Protein AF-0000000084347140 (afdb_homodimer)

Sequence (582 aa):
MSILVIGATGTLGSLVTQGLAAQGAQVNALVRQTGKRQFPAGVTQVVGDLTDVASMRAALASVRTLFLLNAVTPDEVTQALIALNLAREAGIERIVYLSVIHADTFTQVPHFTGKHTVERMIDSLDIPATVLRPAYFMQNDRRVQQTIQDYSVYPMPIGSAGVAMIDTRDIADIAVAELLRRDRAATALERVTLELVGPQALTGADVAKLWSSALGREIAYGGDDVAAFEAQLAAYGPAWLAYDMRLMMEGIQAFGMQAAQGAVTRLEAIIGRPLRTYQDFVSESVTNTAAMSILVIGATGTLGSLVTQGLAAQGAQVNALVRQTGKRQFPAGVTQVVGDLTDVASMRAALASVRTLFLLNAVTPDEVTQALIALNLAREAGIERIVYLSVIHADTFTQVPHFTGKHTVERMIDSLDIPATVLRPAYFMQNDRRVQQTIQDYSVYPMPIGSAGVAMIDTRDIADIAVAELLRRDRAATALERVTLELVGPQALTGADVAKLWSSALGREIAYGGDDVAAFEAQLAAYGPAWLAYDMRLMMEGIQAFGMQAAQGAVTRLEAIIGRPLRTYQDFVSESVTNTAA

Foldseek 3Di:
DEEEQEPCVDDLNVLLQQLLVVVVHQYEYEDCDPDPDDHDPNYHYQYDDLLPLVSLLVSLLPDQAYEADDDDDQCSLVSLVSNVVSNVVSVHQHYEYEAAFCLVPQCPQRRSVSSVVSVVVCVVVQRLYEYEHEWAALCVCVVCVCVCVVPLESEQQLADQWAQHAHSSLVSLLSNLSNVVQVPDPDRDGYHYAYHGHPTTAGLQRLQVLLCVLVVHHRYYNYNPLVVQLVVVVVPDPNSVSVSVSSVSVVSNVNNHDDDPCRQVVSCVSNVHHGDDSSNVSNVSVVVVVD/DEEEQEPCVDDLNVLLQQLLVVVVHQYEYEDCDPDPDDGDPNYHYQYDDLLPLVSLLVSLLPDQAYEDDDDDDQCNLVSLVSNVVSNVVSVHQHYEYEAAFCLVPQCPQRRSVSSVSSVVVCVVVQRLYEYEHEWAELCVCVVCVCVCVVPLEDEQQLADQWAQHAHSSLVSLLSNLSNVVQVPDPDRDGYHYAYHGHPTTAGLQRLQVLLCVLVVHHRYYNYNPLVVQLVVVVVPDPNSVSVSVSSVSVVSNVNNHDDDPCRQVVSCVSNVHHGDDSSNVSNVSVVVVVD

pLDDT: mean 96.55, std 5.39, range [45.59, 98.94]

InterPro domains:
  IPR008030 NmrA-like domain [PF05368] (3-222)
  IPR036291 NAD(P)-binding domain superfamily [SSF51735] (3-257)
  IPR051604 Ergot Alkaloid Biosynthesis Oxidoreductase [PTHR43162] (2-288)

Radius of gyration: 26.14 Å; Cα contacts (8 Å, |Δi|>4): 1203; chains: 2; bounding box: 54×77×60 Å

Nearest PDB structures (foldseek):
  5l4l-assembly1_A  TM=8.387E-01  e=7.107E-20  Streptomyces antibioticus
  8r2j-assembly1_A  TM=7.964E-01  e=3.562E-19  Streptomyces swartbergensis
  8r2j-assembly2_B  TM=8.007E-01  e=5.556E-19  Streptomyces swartbergensis
  2zcv-assembly1_A  TM=8.560E-01  e=1.320E-17  Escherichia coli
  3e48-assembly1_A  TM=8.839E-01  e=3.707E-16  Staphylococcus aureus subsp. aureus Mu50

Secondary structure (DSSP, 8-state):
-EEEETTTTSHHHHHHHHHHHHTT--EEEEESSTTSS---TTEEEEE--TT-HHHHHHHHTTEEEEEE-----TTHHHHHHHHHHHHHHTT---EEEE--TTTTT-SS-HHHHHHHHHHHHHHHTT--EEEEEE--BGGGGGGGHHHHHHHSEE-----SS-B--B-HHHHHHHHHHHHHHHHH-SSPPPPEEEEE--SS-B-HHHHHHHHHHHHTS--EE----HHHHHHHHHTTS-HHHHHHHHHHHHHHHHH-B-PPTTHHHHHHHHHTSPPPPHHHHHHHHHHHHH-/-EEEETTTTSHHHHHHHHHHHHTT--EEEEESSTTSS---TTEEEEE--TT-HHHHHHHHTTEEEEEE-----TTHHHHHHHHHHHHHHTT---EEEE--TTTTT-SS-HHHHHHHHHHHHHHHTT--EEEEEE--BGGGGGGGHHHHHHHSEE-----SS-B--B-HHHHHHHHHHHHHHHHH-SSPPPPEEEEE--SS-B-HHHHHHHHHHHHTS--EE----HHHHHHHHHTTS-HHHHHHHHHHHHHHHHH-B-PPTTHHHHHHHHHTSPPPPHHHHHHHHHHHHH-

Solvent-accessible surface area (backbone atoms only — not comparable to full-atom values): 29720 Å² total; per-residue (Å²): 122,25,34,35,30,38,38,25,84,43,81,55,26,38,48,28,53,51,51,34,31,74,72,69,40,44,32,33,31,44,28,80,59,83,85,78,67,89,69,61,78,56,49,42,81,38,64,36,42,67,58,36,53,66,37,40,49,61,63,44,68,70,37,49,23,40,36,49,32,77,67,95,49,64,34,36,49,37,28,51,36,47,49,51,53,51,35,52,74,62,65,44,44,25,35,35,36,63,52,42,54,61,18,84,69,37,48,72,23,45,74,38,26,36,38,32,49,52,49,46,26,38,58,76,67,67,46,31,27,38,39,36,15,41,41,55,51,50,65,62,51,62,77,45,39,62,52,27,71,74,65,34,27,37,69,67,40,47,28,76,54,19,34,10,37,18,42,56,68,55,54,20,48,47,50,34,49,52,47,48,55,43,62,68,41,94,53,73,51,76,63,43,78,44,57,41,51,21,81,52,67,39,26,32,61,52,50,13,48,53,51,14,63,72,69,74,45,82,30,39,52,63,47,65,59,45,68,60,50,23,56,56,40,37,74,78,45,59,44,45,57,18,50,39,51,28,46,44,33,54,46,26,32,72,67,22,39,73,68,64,90,62,36,54,61,53,53,23,62,70,64,69,45,83,70,59,47,67,64,57,51,52,50,53,53,54,53,58,68,73,98,125,26,33,36,30,37,38,27,83,42,82,54,28,38,47,27,52,50,49,35,31,74,72,68,40,43,33,34,32,42,28,79,58,84,84,80,67,90,67,60,77,55,49,42,84,38,64,38,42,66,57,36,53,68,37,40,50,60,63,44,65,70,37,50,26,40,38,50,32,76,66,96,49,64,34,36,48,36,28,51,36,47,48,51,52,51,34,50,75,61,66,45,44,22,36,35,36,64,50,41,52,61,16,83,70,37,47,71,23,46,77,38,26,36,37,32,48,51,48,47,26,37,58,75,68,65,46,31,27,38,39,37,14,41,38,54,50,50,66,62,51,62,77,45,40,64,51,27,71,74,66,34,27,36,68,68,39,47,28,76,55,20,34,11,37,18,43,56,68,55,54,20,49,48,52,35,49,51,48,50,54,43,59,70,40,94,54,72,51,78,63,44,78,44,59,40,52,20,81,53,66,40,25,31,61,52,51,13,48,53,51,14,64,71,68,72,44,82,30,40,53,63,49,65,60,46,68,62,50,23,55,58,42,37,74,78,44,59,45,46,57,18,50,39,51,27,46,45,34,54,46,26,33,72,68,22,37,72,70,65,92,63,35,54,62,52,53,24,60,68,64,70,47,83,71,58,46,68,66,56,51,53,50,53,53,55,55,57,67,74,98

Structure (mmCIF, N/CA/C/O backbone):
data_AF-0000000084347140-model_v1
#
loop_
_entity.id
_entity.type
_entity.pdbx_description
1 polymer 'Uncharacterized conserved protein YbjT, contains NAD(P)-binding and DUF2867 domains'
#
loop_
_atom_site.group_PDB
_atom_site.id
_atom_site.type_symbol
_atom_site.label_atom_id
_atom_site.label_alt_id
_atom_site.label_comp_id
_atom_site.label_asym_id
_atom_site.label_entity_id
_atom_site.label_seq_id
_atom_site.pdbx_PDB_ins_code
_atom_site.Cartn_x
_atom_site.Cartn_y
_atom_site.Cartn_z
_atom_site.occupancy
_atom_site.B_iso_or_equiv
_atom_site.auth_seq_id
_atom_site.auth_comp_id
_atom_site.auth_asym_id
_atom_site.auth_atom_id
_atom_site.pdbx_PDB_model_num
ATOM 1 N N . MET A 1 1 ? -24.766 -20.766 -3.861 1 77.56 1 MET A N 1
ATOM 2 C CA . MET A 1 1 ? -24.516 -19.359 -4.141 1 77.56 1 MET A CA 1
ATOM 3 C C . MET A 1 1 ? -23.172 -19.156 -4.84 1 77.56 1 MET A C 1
ATOM 5 O O . MET A 1 1 ? -22.359 -20.078 -4.895 1 77.56 1 MET A O 1
ATOM 9 N N . SER A 1 2 ? -22.984 -17.969 -5.465 1 92.94 2 SER A N 1
ATOM 10 C CA . SER A 1 2 ? -21.938 -17.781 -6.461 1 92.94 2 SER A CA 1
ATOM 11 C C . SER A 1 2 ? -20.609 -17.391 -5.809 1 92.94 2 SER A C 1
ATOM 13 O O . SER A 1 2 ? -20.594 -16.859 -4.695 1 92.94 2 SER A O 1
ATOM 15 N N . ILE A 1 3 ? -19.609 -17.875 -6.344 1 98.25 3 ILE A N 1
ATOM 16 C CA . ILE A 1 3 ? -18.234 -17.484 -6.004 1 98.25 3 ILE A CA 1
ATOM 17 C C . ILE A 1 3 ? -17.766 -16.375 -6.934 1 98.25 3 ILE A C 1
ATOM 19 O O . ILE A 1 3 ? -17.812 -16.516 -8.156 1 98.25 3 ILE A O 1
ATOM 23 N N . LEU A 1 4 ? -17.406 -15.195 -6.352 1 98.69 4 LEU A N 1
ATOM 24 C CA . LEU A 1 4 ? -16.828 -14.117 -7.148 1 98.69 4 LEU A CA 1
ATOM 25 C C . LEU A 1 4 ? -15.32 -14.305 -7.309 1 98.69 4 LEU A C 1
ATOM 27 O O . LEU A 1 4 ? -14.594 -14.445 -6.32 1 98.69 4 LEU A O 1
ATOM 31 N N . VAL A 1 5 ? -14.867 -14.32 -8.531 1 98.44 5 VAL A N 1
ATOM 32 C CA . VAL A 1 5 ? -13.445 -14.422 -8.82 1 98.44 5 VAL A CA 1
ATOM 33 C C . VAL A 1 5 ? -12.938 -13.094 -9.375 1 98.44 5 VAL A C 1
ATOM 35 O O . VAL A 1 5 ? -13.305 -12.688 -10.484 1 98.44 5 VAL A O 1
ATOM 38 N N . ILE A 1 6 ? -12.141 -12.398 -8.586 1 98.19 6 ILE A N 1
ATOM 39 C CA . ILE A 1 6 ? -11.414 -11.227 -9.047 1 98.19 6 ILE A CA 1
ATOM 40 C C . ILE A 1 6 ? -10.102 -11.664 -9.711 1 98.19 6 ILE A C 1
ATOM 42 O O . ILE A 1 6 ? -9.406 -12.547 -9.203 1 98.19 6 ILE A O 1
ATOM 46 N N . GLY A 1 7 ? -9.734 -11.008 -10.773 1 96.12 7 GLY A N 1
ATOM 47 C CA . GLY A 1 7 ? -8.586 -11.438 -11.555 1 96.12 7 GLY A CA 1
ATOM 48 C C . GLY A 1 7 ? -8.891 -12.594 -12.492 1 96.12 7 GLY A C 1
ATOM 49 O O . GLY A 1 7 ? -7.992 -13.344 -12.875 1 96.12 7 GLY A O 1
ATOM 50 N N . ALA A 1 8 ? -10.086 -12.734 -12.93 1 95.5 8 ALA A N 1
ATOM 51 C CA . ALA A 1 8 ? -10.602 -13.922 -13.602 1 95.5 8 ALA A CA 1
ATOM 52 C C . ALA A 1 8 ? -10 -14.062 -15 1 95.5 8 ALA A C 1
ATOM 54 O O . ALA A 1 8 ? -9.992 -15.156 -15.57 1 95.5 8 ALA A O 1
ATOM 55 N N . THR A 1 9 ? -9.508 -12.992 -15.508 1 92.62 9 THR A N 1
ATOM 56 C CA . THR A 1 9 ? -9.023 -13.039 -16.891 1 92.62 9 THR A CA 1
ATOM 57 C C . THR A 1 9 ? -7.516 -13.281 -16.922 1 92.62 9 THR A C 1
ATOM 59 O O . THR A 1 9 ? -6.934 -13.453 -17.984 1 92.62 9 THR A O 1
ATOM 62 N N . GLY A 1 10 ? -6.875 -13.258 -15.773 1 92.69 10 GLY A N 1
ATOM 63 C CA . GLY A 1 10 ? -5.438 -13.461 -15.711 1 92.69 10 GLY A CA 1
ATOM 64 C C . GLY A 1 10 ? -5.047 -14.93 -15.734 1 92.69 10 GLY A C 1
ATOM 65 O O . GLY A 1 10 ? -5.906 -15.805 -15.836 1 92.69 10 GLY A O 1
ATOM 66 N N . THR A 1 11 ? -3.746 -15.203 -15.672 1 90.62 11 THR A N 1
ATOM 67 C CA . THR A 1 11 ? -3.164 -16.547 -15.75 1 90.62 11 THR A CA 1
ATOM 68 C C . THR A 1 11 ? -3.77 -17.453 -14.68 1 90.62 11 THR A C 1
ATOM 70 O O . THR A 1 11 ? -4.332 -18.5 -15.008 1 90.62 11 THR A O 1
ATOM 73 N N . LEU A 1 12 ? -3.705 -17.062 -13.438 1 96.56 12 LEU A N 1
ATOM 74 C CA . LEU A 1 12 ? -4.203 -17.891 -12.352 1 96.56 12 LEU A CA 1
ATOM 75 C C . LEU A 1 12 ? -5.727 -17.844 -12.281 1 96.56 12 LEU A C 1
ATOM 77 O O . LEU A 1 12 ? -6.379 -18.859 -12.039 1 96.56 12 LEU A O 1
ATOM 81 N N . GLY A 1 13 ? -6.309 -16.625 -12.461 1 96.81 13 GLY A N 1
ATOM 82 C CA . GLY A 1 13 ? -7.75 -16.453 -12.352 1 96.81 13 GLY A CA 1
ATOM 83 C C . GLY A 1 13 ? -8.531 -17.297 -13.336 1 96.81 13 GLY A C 1
ATOM 84 O O . GLY A 1 13 ? -9.586 -17.844 -13 1 96.81 13 GLY A O 1
ATOM 85 N N . SER A 1 14 ? -8.016 -17.391 -14.562 1 95.75 14 SER A N 1
ATOM 86 C CA . SER A 1 14 ? -8.703 -18.188 -15.578 1 95.75 14 SER A CA 1
ATOM 87 C C . SER A 1 14 ? -8.695 -19.672 -15.219 1 95.75 14 SER A C 1
ATOM 89 O O . SER A 1 14 ? -9.695 -20.359 -15.414 1 95.75 14 SER A O 1
ATOM 91 N N . LEU A 1 15 ? -7.574 -20.172 -14.688 1 97.25 15 LEU A N 1
ATOM 92 C CA . LEU A 1 15 ? -7.469 -21.562 -14.258 1 97.25 15 LEU A CA 1
ATOM 93 C C . LEU A 1 15 ? -8.422 -21.844 -13.102 1 97.25 15 LEU A C 1
ATOM 95 O O . LEU A 1 15 ? -9.07 -22.891 -13.062 1 97.25 15 LEU A O 1
ATOM 99 N N . VAL A 1 16 ? -8.531 -20.891 -12.18 1 98.31 16 VAL A N 1
ATOM 100 C CA . VAL A 1 16 ? -9.398 -21.047 -11.016 1 98.31 16 VAL A CA 1
ATOM 101 C C . VAL A 1 16 ? -10.859 -21.062 -11.461 1 98.31 16 VAL A C 1
ATOM 103 O O . VAL A 1 16 ? -11.641 -21.891 -11.008 1 98.31 16 VAL A O 1
ATOM 106 N N . THR A 1 17 ? -11.211 -20.125 -12.383 1 97.5 17 THR A N 1
ATOM 107 C CA . THR A 1 17 ? -12.578 -20.062 -12.883 1 97.5 17 THR A CA 1
ATOM 108 C C . THR A 1 17 ? -12.953 -21.375 -13.578 1 97.5 17 THR A C 1
ATOM 110 O O . THR A 1 17 ? -14.047 -21.906 -13.367 1 97.5 17 THR A O 1
ATOM 113 N N . GLN A 1 18 ? -12.078 -21.906 -14.375 1 96.44 18 GLN A N 1
ATOM 114 C CA . GLN A 1 18 ? -12.305 -23.172 -15.062 1 96.44 18 GLN A CA 1
ATOM 115 C C . GLN A 1 18 ? -12.453 -24.312 -14.062 1 96.44 18 GLN A C 1
ATOM 117 O O . GLN A 1 18 ? -13.344 -25.156 -14.203 1 96.44 18 GLN A O 1
ATOM 122 N N . GLY A 1 19 ? -11.547 -24.359 -13.117 1 97.69 19 GLY A N 1
ATOM 123 C CA . GLY A 1 19 ? -11.594 -25.406 -12.102 1 97.69 19 GLY A CA 1
ATOM 124 C C . GLY A 1 19 ? -12.875 -25.391 -11.289 1 97.69 19 GLY A C 1
ATOM 125 O O . GLY A 1 19 ? -13.453 -26.453 -11.016 1 97.69 19 GLY A O 1
ATOM 126 N N . LEU A 1 20 ? -13.336 -24.219 -10.875 1 98.06 20 LEU A N 1
ATOM 127 C CA . LEU A 1 20 ? -14.578 -24.094 -10.125 1 98.06 20 LEU A CA 1
ATOM 128 C C . LEU A 1 20 ? -15.773 -24.547 -10.961 1 98.06 20 LEU A C 1
ATOM 130 O O . LEU A 1 20 ? -16.625 -25.297 -10.477 1 98.06 20 LEU A O 1
ATOM 134 N N . ALA A 1 21 ? -15.797 -24.109 -12.219 1 96.69 21 ALA A N 1
ATOM 135 C CA . ALA A 1 21 ? -16.875 -24.484 -13.117 1 96.69 21 ALA A CA 1
ATOM 136 C C . ALA A 1 21 ? -16.922 -26 -13.328 1 96.69 21 ALA A C 1
ATOM 138 O O . ALA A 1 21 ? -17.984 -26.609 -13.359 1 96.69 21 ALA A O 1
ATOM 139 N N . ALA A 1 22 ? -15.789 -26.594 -13.469 1 96.44 22 ALA A N 1
ATOM 140 C CA . ALA A 1 22 ? -15.68 -28.047 -13.672 1 96.44 22 ALA A CA 1
ATOM 141 C C . ALA A 1 22 ? -16.234 -28.812 -12.477 1 96.44 22 ALA A C 1
ATOM 143 O O . ALA A 1 22 ? -16.688 -29.953 -12.617 1 96.44 22 ALA A O 1
ATOM 144 N N . GLN A 1 23 ? -16.234 -28.188 -11.328 1 96.31 23 GLN A N 1
ATOM 145 C CA . GLN A 1 23 ? -16.734 -28.812 -10.109 1 96.31 23 GLN A CA 1
ATOM 146 C C . GLN A 1 23 ? -18.203 -28.453 -9.875 1 96.31 23 GLN A C 1
ATOM 148 O O . GLN A 1 23 ? -18.734 -28.719 -8.805 1 96.31 23 GLN A O 1
ATOM 153 N N . GLY A 1 24 ? -18.766 -27.719 -10.82 1 95.56 24 GLY A N 1
ATOM 154 C CA . GLY A 1 24 ? -20.203 -27.438 -10.781 1 95.56 24 GLY A CA 1
ATOM 155 C C . GLY A 1 24 ? -20.547 -26.188 -9.984 1 95.56 24 GLY A C 1
ATOM 156 O O . GLY A 1 24 ? -21.719 -25.953 -9.672 1 95.56 24 GLY A O 1
ATOM 157 N N . ALA A 1 25 ? -19.578 -25.406 -9.625 1 96.06 25 ALA A N 1
ATOM 158 C CA . ALA A 1 25 ? -19.844 -24.203 -8.852 1 96.06 25 ALA A CA 1
ATOM 159 C C . ALA A 1 25 ? -20.406 -23.094 -9.742 1 96.06 25 ALA A C 1
ATOM 161 O O . ALA A 1 25 ? -20.109 -23.031 -10.93 1 96.06 25 ALA A O 1
ATOM 162 N N . GLN A 1 26 ? -21.266 -22.266 -9.219 1 95.94 26 GLN A N 1
ATOM 163 C CA . GLN A 1 26 ? -21.656 -21.016 -9.859 1 95.94 26 GLN A CA 1
ATOM 164 C C . GLN A 1 26 ? -20.609 -19.922 -9.625 1 95.94 26 GLN A C 1
ATOM 166 O O . GLN A 1 26 ? -20.297 -19.594 -8.477 1 95.94 26 GLN A O 1
ATOM 171 N N . VAL A 1 27 ? -20.094 -19.438 -10.758 1 97.5 27 VAL A N 1
ATOM 172 C CA . VAL A 1 27 ? -18.969 -18.516 -10.656 1 97.5 27 VAL A CA 1
ATOM 173 C C . VAL A 1 27 ? -19.344 -17.172 -11.289 1 97.5 27 VAL A C 1
ATOM 175 O O . VAL A 1 27 ? -19.938 -17.141 -12.375 1 97.5 27 VAL A O 1
ATOM 178 N N . ASN A 1 28 ? -19.156 -16.062 -10.602 1 97.44 28 ASN A N 1
ATOM 179 C CA . ASN A 1 28 ? -19.141 -14.711 -11.156 1 97.44 28 ASN A CA 1
ATOM 180 C C . ASN A 1 28 ? -17.719 -14.234 -11.414 1 97.44 28 ASN A C 1
ATOM 182 O O . ASN A 1 28 ? -16.906 -14.125 -10.484 1 97.44 28 ASN A O 1
ATOM 186 N N . ALA A 1 29 ? -17.359 -14.047 -12.664 1 97.25 29 ALA A N 1
ATOM 187 C CA . ALA A 1 29 ? -16.062 -13.508 -13.039 1 97.25 29 ALA A CA 1
ATOM 188 C C . ALA A 1 29 ? -16.094 -11.984 -13.125 1 97.25 29 ALA A C 1
ATOM 190 O O . ALA A 1 29 ? -16.828 -11.422 -13.945 1 97.25 29 ALA A O 1
ATOM 191 N N . LEU A 1 30 ? -15.344 -11.289 -12.281 1 97.31 30 LEU A N 1
ATOM 192 C CA . LEU A 1 30 ? -15.266 -9.828 -12.367 1 97.31 30 LEU A CA 1
ATOM 193 C C . LEU A 1 30 ? -14.43 -9.398 -13.57 1 97.31 30 LEU A C 1
ATOM 195 O O . LEU A 1 30 ? -13.289 -9.836 -13.727 1 97.31 30 LEU A O 1
ATOM 199 N N . VAL A 1 31 ? -15.055 -8.641 -14.398 1 96.12 31 VAL A N 1
ATOM 200 C CA . VAL A 1 31 ? -14.359 -8.148 -15.578 1 96.12 31 VAL A CA 1
ATOM 201 C C . VAL A 1 31 ? -14.523 -6.637 -15.688 1 96.12 31 VAL A C 1
ATOM 203 O O . VAL A 1 31 ? -15.477 -6.07 -15.148 1 96.12 31 VAL A O 1
ATOM 206 N N . ARG A 1 32 ? -13.57 -5.961 -16.297 1 90.88 32 ARG A N 1
ATOM 207 C CA . ARG A 1 32 ? -13.68 -4.523 -16.5 1 90.88 32 ARG A CA 1
ATOM 208 C C . ARG A 1 32 ? -14.656 -4.203 -17.641 1 90.88 32 ARG A C 1
ATOM 210 O O . ARG A 1 32 ? -15.328 -3.17 -17.609 1 90.88 32 ARG A O 1
ATOM 217 N N . GLN A 1 33 ? -14.609 -5.039 -18.609 1 88.88 33 GLN A N 1
ATOM 218 C CA . GLN A 1 33 ? -15.508 -4.977 -19.75 1 88.88 33 GLN A CA 1
ATOM 219 C C . GLN A 1 33 ? -15.977 -6.371 -20.172 1 88.88 33 GLN A C 1
ATOM 221 O O . GLN A 1 33 ? -15.188 -7.316 -20.172 1 88.88 33 GLN A O 1
ATOM 226 N N . THR A 1 34 ? -17.234 -6.387 -20.5 1 85.25 34 THR A N 1
ATOM 227 C CA . THR A 1 34 ? -17.781 -7.688 -20.891 1 85.25 34 THR A CA 1
ATOM 228 C C . THR A 1 34 ? -17.344 -8.055 -22.297 1 85.25 34 THR A C 1
ATOM 230 O O . THR A 1 34 ? -17.078 -7.172 -23.125 1 85.25 34 THR A O 1
ATOM 233 N N . GLY A 1 35 ? -17.312 -9.367 -22.578 1 78.69 35 GLY A N 1
ATOM 234 C CA . GLY A 1 35 ? -17.219 -9.891 -23.938 1 78.69 35 GLY A CA 1
ATOM 235 C C . GLY A 1 35 ? -15.789 -10.047 -24.422 1 78.69 35 GLY A C 1
ATOM 236 O O . GLY A 1 35 ? -15.562 -10.539 -25.531 1 78.69 35 GLY A O 1
ATOM 237 N N . LYS A 1 36 ? -14.789 -9.68 -23.578 1 75.5 36 LYS A N 1
ATOM 238 C CA . LYS A 1 36 ? -13.406 -9.742 -24.062 1 75.5 36 LYS A CA 1
ATOM 239 C C . LYS A 1 36 ? -12.859 -11.164 -23.953 1 75.5 36 LYS A C 1
ATOM 241 O O . LYS A 1 36 ? -11.961 -11.539 -24.719 1 75.5 36 LYS A O 1
ATOM 246 N N . ARG A 1 37 ? -13.383 -11.898 -23.016 1 81.94 37 ARG A N 1
ATOM 247 C CA . ARG A 1 37 ? -12.906 -13.266 -22.812 1 81.94 37 ARG A CA 1
ATOM 248 C C . ARG A 1 37 ? -14.078 -14.242 -22.734 1 81.94 37 ARG A C 1
ATOM 250 O O . ARG A 1 37 ? -15.133 -13.906 -22.188 1 81.94 37 ARG A O 1
ATOM 257 N N . GLN A 1 38 ? -13.836 -15.359 -23.297 1 87.56 38 GLN A N 1
ATOM 258 C CA . GLN A 1 38 ? -14.828 -16.422 -23.172 1 87.56 38 GLN A CA 1
ATOM 259 C C . GLN A 1 38 ? -14.633 -17.219 -21.891 1 87.56 38 GLN A C 1
ATOM 261 O O . GLN A 1 38 ? -13.5 -17.5 -21.5 1 87.56 38 GLN A O 1
ATOM 266 N N . PHE A 1 39 ? -15.797 -17.422 -21.266 1 92.44 39 PHE A N 1
ATOM 267 C CA . PHE A 1 39 ? -15.789 -18.219 -20.047 1 92.44 39 PHE A CA 1
ATOM 268 C C . PHE A 1 39 ? -16.609 -19.5 -20.219 1 92.44 39 PHE A C 1
ATOM 270 O O . PHE A 1 39 ? -17.469 -19.562 -21.094 1 92.44 39 PHE A O 1
ATOM 277 N N . PRO A 1 40 ? -16.234 -20.562 -19.484 1 91.25 40 PRO A N 1
ATOM 278 C CA . PRO A 1 40 ? -17.016 -21.797 -19.562 1 91.25 40 PRO A CA 1
ATOM 279 C C . PRO A 1 40 ? -18.453 -21.625 -19.078 1 91.25 40 PRO A C 1
ATOM 281 O O . PRO A 1 40 ? -18.812 -20.578 -18.531 1 91.25 40 PRO A O 1
ATOM 284 N N . ALA A 1 41 ? -19.188 -22.688 -19.359 1 88.38 41 ALA A N 1
ATOM 285 C CA . ALA A 1 41 ? -20.562 -22.719 -18.844 1 88.38 41 ALA A CA 1
ATOM 286 C C . ALA A 1 41 ? -20.562 -22.625 -17.312 1 88.38 41 ALA A C 1
ATOM 288 O O . ALA A 1 41 ? -19.703 -23.203 -16.656 1 88.38 41 ALA A O 1
ATOM 289 N N . GLY A 1 42 ? -21.453 -21.875 -16.719 1 87.5 42 GLY A N 1
ATOM 290 C CA . GLY A 1 42 ? -21.531 -21.719 -15.281 1 87.5 42 GLY A CA 1
ATOM 291 C C . GLY A 1 42 ? -20.844 -20.453 -14.781 1 87.5 42 GLY A C 1
ATOM 292 O O . GLY A 1 42 ? -20.969 -20.094 -13.609 1 87.5 42 GLY A O 1
ATOM 293 N N . VAL A 1 43 ? -20.125 -19.859 -15.711 1 95.06 43 VAL A N 1
ATOM 294 C CA . VAL A 1 43 ? -19.422 -18.641 -15.32 1 95.06 43 VAL A CA 1
ATOM 295 C C . VAL A 1 43 ? -20.141 -17.422 -15.898 1 95.06 43 VAL A C 1
ATOM 297 O O . VAL A 1 43 ? -20.328 -17.328 -17.109 1 95.06 43 VAL A O 1
ATOM 300 N N . THR A 1 44 ? -20.609 -16.547 -15.062 1 95 44 THR A N 1
ATOM 301 C CA . THR A 1 44 ? -21.25 -15.289 -15.438 1 95 44 THR A CA 1
ATOM 302 C C . THR A 1 44 ? -20.266 -14.125 -15.297 1 95 44 THR A C 1
ATOM 304 O O . THR A 1 44 ? -19.516 -14.062 -14.32 1 95 44 THR A O 1
ATOM 307 N N . GLN A 1 45 ? -20.266 -13.297 -16.312 1 95.94 45 GLN A N 1
ATOM 308 C CA . GLN A 1 45 ? -19.438 -12.094 -16.219 1 95.94 45 GLN A CA 1
ATOM 309 C C . GLN A 1 45 ? -20.156 -10.992 -15.438 1 95.94 45 GLN A C 1
ATOM 311 O O . GLN A 1 45 ? -21.344 -10.758 -15.641 1 95.94 45 GLN A O 1
ATOM 316 N N . VAL A 1 46 ? -19.453 -10.414 -14.523 1 96 46 VAL A N 1
ATOM 317 C CA . VAL A 1 46 ? -19.938 -9.25 -13.797 1 96 46 VAL A CA 1
ATOM 318 C C . VAL A 1 46 ? -18.953 -8.094 -13.953 1 96 46 VAL A C 1
ATOM 320 O O . VAL A 1 46 ? -17.75 -8.266 -13.773 1 96 46 VAL A O 1
ATOM 323 N N . VAL A 1 47 ? -19.453 -6.918 -14.328 1 95.88 47 VAL A N 1
ATOM 324 C CA . VAL A 1 47 ? -18.594 -5.77 -14.586 1 95.88 47 VAL A CA 1
ATOM 325 C C . VAL A 1 47 ? -18.281 -5.047 -13.281 1 95.88 47 VAL A C 1
ATOM 327 O O . VAL A 1 47 ? -19.188 -4.805 -12.469 1 95.88 47 VAL A O 1
ATOM 330 N N . GLY A 1 48 ? -17.016 -4.738 -13.078 1 95.88 48 GLY A N 1
ATOM 331 C CA . GLY A 1 48 ? -16.609 -3.986 -11.906 1 95.88 48 GLY A CA 1
ATOM 332 C C . GLY A 1 48 ? -15.156 -3.543 -11.961 1 95.88 48 GLY A C 1
ATOM 333 O O . GLY A 1 48 ? -14.375 -4.051 -12.773 1 95.88 48 GLY A O 1
ATOM 334 N N . ASP A 1 49 ? -14.867 -2.588 -11.188 1 95.62 49 ASP A N 1
ATOM 335 C CA . ASP A 1 49 ? -13.531 -2.033 -10.977 1 95.62 49 ASP A CA 1
ATOM 336 C C . ASP A 1 49 ? -13.219 -1.915 -9.484 1 95.62 49 ASP A C 1
ATOM 338 O O . ASP A 1 49 ? -14.039 -1.416 -8.711 1 95.62 49 ASP A O 1
ATOM 342 N N . LEU A 1 50 ? -12.047 -2.34 -9.141 1 96.81 50 LEU A N 1
ATOM 343 C CA . LEU A 1 50 ? -11.727 -2.521 -7.73 1 96.81 50 LEU A CA 1
ATOM 344 C C . LEU A 1 50 ? -11.672 -1.179 -7.008 1 96.81 50 LEU A C 1
ATOM 346 O O . LEU A 1 50 ? -11.711 -1.128 -5.777 1 96.81 50 LEU A O 1
ATOM 350 N N . THR A 1 51 ? -11.516 -0.065 -7.719 1 94.19 51 THR A N 1
ATOM 351 C CA . THR A 1 51 ? -11.516 1.232 -7.055 1 94.19 51 THR A CA 1
ATOM 352 C C . THR A 1 51 ? -12.836 1.966 -7.297 1 94.19 51 THR A C 1
ATOM 354 O O . THR A 1 51 ? -12.977 3.137 -6.941 1 94.19 51 THR A O 1
ATOM 357 N N . ASP A 1 52 ? -13.75 1.335 -8.023 1 96.25 52 ASP A N 1
ATOM 358 C CA . ASP A 1 52 ? -15.125 1.81 -8.133 1 96.25 52 ASP A CA 1
ATOM 359 C C . ASP A 1 52 ? -16.016 1.15 -7.086 1 96.25 52 ASP A C 1
ATOM 361 O O . ASP A 1 52 ? -16.562 0.067 -7.316 1 96.25 52 ASP A O 1
ATOM 365 N N . VAL A 1 53 ? -16.281 1.879 -6.055 1 97.75 53 VAL A N 1
ATOM 366 C CA . VAL A 1 53 ? -16.938 1.349 -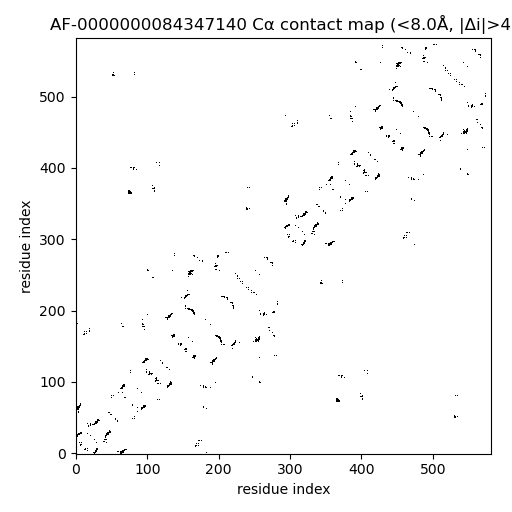4.867 1 97.75 53 VAL A CA 1
ATOM 367 C C . VAL A 1 53 ? -18.344 0.851 -5.227 1 97.75 53 VAL A C 1
ATOM 369 O O . VAL A 1 53 ? -18.75 -0.234 -4.809 1 97.75 53 VAL A O 1
ATOM 372 N N . ALA A 1 54 ? -19.031 1.59 -6.047 1 96.44 54 ALA A N 1
ATOM 373 C CA . ALA A 1 54 ? -20.391 1.229 -6.41 1 96.44 54 ALA A CA 1
ATOM 374 C C . ALA A 1 54 ? -20.422 -0.081 -7.191 1 96.44 54 ALA A C 1
ATOM 376 O O . ALA A 1 54 ? -21.25 -0.958 -6.91 1 96.44 54 ALA A O 1
ATOM 377 N N . SER A 1 55 ? -19.562 -0.219 -8.156 1 97 55 SER A N 1
ATOM 378 C CA . SER A 1 55 ? -19.547 -1.436 -8.961 1 97 55 SER A CA 1
ATOM 379 C C . SER A 1 55 ? -19.125 -2.643 -8.133 1 97 55 SER A C 1
ATOM 381 O O . SER A 1 55 ? -19.625 -3.748 -8.328 1 97 55 SER A O 1
ATOM 383 N N . MET A 1 56 ? -18.234 -2.447 -7.223 1 97.81 56 MET A N 1
ATOM 384 C CA . MET A 1 56 ? -17.797 -3.541 -6.359 1 97.81 56 MET A CA 1
ATOM 385 C C . MET A 1 56 ? -18.906 -3.943 -5.391 1 97.81 56 MET A C 1
ATOM 387 O O . MET A 1 56 ? -19.109 -5.129 -5.125 1 97.81 56 MET A O 1
ATOM 391 N N . ARG A 1 57 ? -19.594 -2.955 -4.805 1 97.44 57 ARG A N 1
ATOM 392 C CA . ARG A 1 57 ? -20.734 -3.266 -3.941 1 97.44 57 ARG A CA 1
ATOM 393 C C . ARG A 1 57 ? -21.75 -4.125 -4.672 1 97.44 57 ARG A C 1
ATOM 395 O O . ARG A 1 57 ? -22.25 -5.109 -4.121 1 97.44 57 ARG A O 1
ATOM 402 N N . ALA A 1 58 ? -22.016 -3.742 -5.906 1 97.25 58 ALA A N 1
ATOM 403 C CA . ALA A 1 58 ? -22.984 -4.496 -6.715 1 97.25 58 ALA A CA 1
ATOM 404 C C . ALA A 1 58 ? -22.484 -5.914 -6.973 1 97.25 58 ALA A C 1
ATOM 406 O O . ALA A 1 58 ? -23.234 -6.879 -6.848 1 97.25 58 ALA A O 1
ATOM 407 N N . ALA A 1 59 ? -21.219 -6.062 -7.301 1 97.38 59 ALA A N 1
ATOM 408 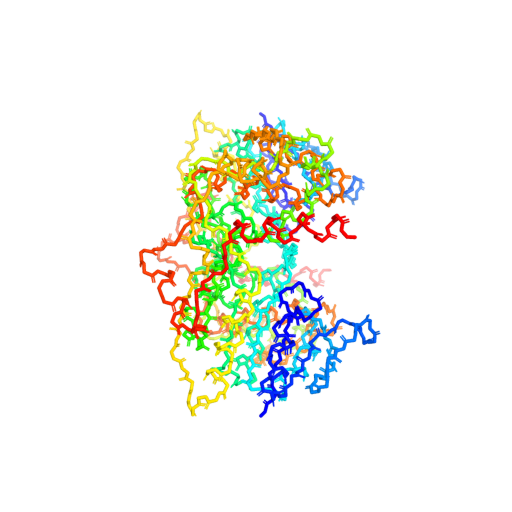C CA . ALA A 1 59 ? -20.641 -7.363 -7.621 1 97.38 59 ALA A CA 1
ATOM 409 C C . ALA A 1 59 ? -20.625 -8.273 -6.398 1 97.38 59 ALA A C 1
ATOM 411 O O . ALA A 1 59 ? -20.797 -9.492 -6.523 1 97.38 59 ALA A O 1
ATOM 412 N N . LEU A 1 60 ? -20.484 -7.688 -5.195 1 98.06 60 LEU A N 1
ATOM 413 C CA . LEU A 1 60 ? -20.344 -8.453 -3.963 1 98.06 60 LEU A CA 1
ATOM 414 C C . LEU A 1 60 ? -21.703 -8.773 -3.346 1 98.06 60 LEU A C 1
ATOM 416 O O . LEU A 1 60 ? -21.797 -9.648 -2.486 1 98.06 60 LEU A O 1
ATOM 420 N N . ALA A 1 61 ? -22.734 -8.102 -3.74 1 95.19 61 ALA A N 1
ATOM 421 C CA . ALA A 1 61 ? -24.062 -8.172 -3.105 1 95.19 61 ALA A CA 1
ATOM 422 C C . ALA A 1 61 ? -24.688 -9.555 -3.291 1 95.19 61 ALA A C 1
ATOM 424 O O . ALA A 1 61 ? -25.5 -9.992 -2.471 1 95.19 61 ALA A O 1
ATOM 425 N N . SER A 1 62 ? -24.25 -10.312 -4.27 1 88.38 62 SER A N 1
ATOM 426 C CA . SER A 1 62 ? -24.984 -11.547 -4.523 1 88.38 62 SER A CA 1
ATOM 427 C C . SER A 1 62 ? -24.078 -12.766 -4.434 1 88.38 62 SER A C 1
ATOM 429 O O . SER A 1 62 ? -24.375 -13.82 -4.996 1 88.38 62 SER A O 1
ATOM 431 N N . VAL A 1 63 ? -22.984 -12.625 -3.775 1 96.38 63 VAL A N 1
ATOM 432 C CA . VAL A 1 63 ? -22.078 -13.766 -3.713 1 96.38 63 VAL A CA 1
ATOM 433 C C . VAL A 1 63 ? -21.828 -14.141 -2.256 1 96.38 63 VAL A C 1
ATOM 435 O O . VAL A 1 63 ? -22.078 -13.344 -1.348 1 96.38 63 VAL A O 1
ATOM 438 N N . ARG A 1 64 ? -21.359 -15.305 -2.088 1 96.31 64 ARG A N 1
ATOM 439 C CA . ARG A 1 64 ? -21.125 -15.789 -0.733 1 96.31 64 ARG A CA 1
ATOM 440 C C . ARG A 1 64 ? -19.641 -16.016 -0.484 1 96.31 64 ARG A C 1
ATOM 442 O O . ARG A 1 64 ? -19.203 -16.094 0.666 1 96.31 64 ARG A O 1
ATOM 449 N N . THR A 1 65 ? -18.938 -16.266 -1.548 1 98.56 65 THR A N 1
ATOM 450 C CA . THR A 1 65 ? -17.516 -16.578 -1.497 1 98.56 65 THR A CA 1
ATOM 451 C C . THR A 1 65 ? -16.719 -15.672 -2.434 1 98.56 65 THR A C 1
ATOM 453 O O . THR A 1 65 ? -17.203 -15.32 -3.514 1 98.56 65 THR A O 1
ATOM 456 N N . LEU A 1 66 ? -15.539 -15.18 -1.944 1 98.88 66 LEU A N 1
ATOM 457 C CA . LEU A 1 66 ? -14.711 -14.258 -2.705 1 98.88 66 LEU A CA 1
ATOM 458 C C . LEU A 1 66 ? -13.305 -14.812 -2.895 1 98.88 66 LEU A C 1
ATOM 460 O O . LEU A 1 66 ? -12.656 -15.219 -1.926 1 98.88 66 LEU A O 1
ATOM 464 N N . PHE A 1 67 ? -12.883 -14.953 -4.125 1 98.94 67 PHE A N 1
ATOM 465 C CA . PHE A 1 67 ? -11.469 -15.094 -4.445 1 98.94 67 PHE A CA 1
ATOM 466 C C . PHE A 1 67 ? -10.859 -13.75 -4.805 1 98.94 67 PHE A C 1
ATOM 468 O O . PHE A 1 67 ? -11.148 -13.195 -5.867 1 98.94 67 PHE A O 1
ATOM 475 N N . LEU A 1 68 ? -10.031 -13.203 -3.93 1 98.88 68 LEU A N 1
ATOM 476 C CA . LEU A 1 68 ? -9.406 -11.898 -4.137 1 98.88 68 LEU A CA 1
ATOM 477 C C . LEU A 1 68 ? -8.008 -12.062 -4.734 1 98.88 68 LEU A C 1
ATOM 479 O O . LEU A 1 68 ? -7.043 -12.305 -4.012 1 98.88 68 LEU A O 1
ATOM 483 N N . LEU A 1 69 ? -7.949 -11.93 -6.016 1 98.25 69 LEU A N 1
ATOM 484 C CA . LEU A 1 69 ? -6.738 -11.969 -6.824 1 98.25 69 LEU A CA 1
ATOM 485 C C . LEU A 1 69 ? -6.629 -10.727 -7.703 1 98.25 69 LEU A C 1
ATOM 487 O O . LEU A 1 69 ? -7.07 -10.734 -8.852 1 98.25 69 LEU A O 1
ATOM 491 N N . ASN A 1 70 ? -6.121 -9.656 -7.148 1 93.69 70 ASN A N 1
ATOM 492 C CA . ASN A 1 70 ? -5.891 -8.484 -7.984 1 93.69 70 ASN A CA 1
ATOM 493 C C . ASN A 1 70 ? -4.453 -8.43 -8.492 1 93.69 70 ASN A C 1
ATOM 495 O O . ASN A 1 70 ? -3.549 -8.992 -7.867 1 93.69 70 ASN A O 1
ATOM 499 N N . ALA A 1 71 ? -4.242 -7.828 -9.602 1 93.56 71 ALA A N 1
ATOM 500 C CA . ALA A 1 71 ? -2.969 -7.75 -10.312 1 93.56 71 ALA A CA 1
ATOM 501 C C . ALA A 1 71 ? -1.948 -6.934 -9.523 1 93.56 71 ALA A C 1
ATOM 503 O O . ALA A 1 71 ? -2.312 -6.191 -8.609 1 93.56 71 ALA A O 1
ATOM 504 N N . VAL A 1 72 ? -0.659 -7.172 -9.914 1 96.38 72 VAL A N 1
ATOM 505 C CA . VAL A 1 72 ? 0.405 -6.285 -9.453 1 96.38 72 VAL A CA 1
ATOM 506 C C . VAL A 1 72 ? 0.323 -4.953 -10.195 1 96.38 72 VAL A C 1
ATOM 508 O O . VAL A 1 72 ? 0.618 -4.879 -11.391 1 96.38 72 VAL A O 1
ATOM 511 N N . THR A 1 73 ? -0.165 -3.973 -9.57 1 97.25 73 THR A N 1
ATOM 512 C CA . THR A 1 73 ? -0.266 -2.59 -10.023 1 97.25 73 THR A CA 1
ATOM 513 C C . THR A 1 73 ? 0.161 -1.624 -8.922 1 97.25 73 THR A C 1
ATOM 515 O O . THR A 1 73 ? 0.236 -2.002 -7.75 1 97.25 73 THR A O 1
ATOM 518 N N . PRO A 1 74 ? 0.485 -0.426 -9.328 1 97.5 74 PRO A N 1
ATOM 519 C CA . PRO A 1 74 ? 0.957 0.508 -8.305 1 97.5 74 PRO A CA 1
ATOM 520 C C . PRO A 1 74 ? -0.065 0.728 -7.191 1 97.5 74 PRO A C 1
ATOM 522 O O . PRO A 1 74 ? 0.306 1.071 -6.066 1 97.5 74 PRO A O 1
ATOM 525 N N . ASP A 1 75 ? -1.37 0.531 -7.48 1 97.94 75 ASP A N 1
ATOM 526 C CA . ASP A 1 75 ? -2.412 0.793 -6.492 1 97.94 75 ASP A CA 1
ATOM 527 C C . ASP A 1 75 ? -3 -0.51 -5.957 1 97.94 75 ASP A C 1
ATOM 529 O O . ASP A 1 75 ? -4.137 -0.533 -5.473 1 97.94 75 ASP A O 1
ATOM 533 N N . GLU A 1 76 ? -2.242 -1.582 -6.031 1 97.88 76 GLU A N 1
ATOM 534 C CA . GLU A 1 76 ? -2.713 -2.916 -5.672 1 97.88 76 GLU A CA 1
ATOM 535 C C . GLU A 1 76 ? -3.209 -2.957 -4.23 1 97.88 76 GLU A C 1
ATOM 537 O O . GLU A 1 76 ? -4.227 -3.584 -3.934 1 97.88 76 GLU A O 1
ATOM 542 N N . VAL A 1 77 ? -2.57 -2.27 -3.311 1 98.44 77 VAL A N 1
ATOM 543 C CA . VAL A 1 77 ? -2.92 -2.289 -1.894 1 98.44 77 VAL A CA 1
ATOM 544 C C . VAL A 1 77 ? -4.285 -1.64 -1.689 1 98.44 77 VAL A C 1
ATOM 546 O O . VAL A 1 77 ? -5.152 -2.201 -1.014 1 98.44 77 VAL A O 1
ATOM 549 N N . THR A 1 78 ? -4.48 -0.477 -2.291 1 98.56 78 THR A N 1
ATOM 550 C CA . THR A 1 78 ? -5.75 0.236 -2.193 1 98.56 78 THR A CA 1
ATOM 551 C C . THR A 1 78 ? -6.895 -0.618 -2.732 1 98.56 78 THR A C 1
ATOM 553 O O . THR A 1 78 ? -7.945 -0.724 -2.102 1 98.56 78 THR A O 1
ATOM 556 N N . GLN A 1 79 ? -6.652 -1.269 -3.828 1 98.5 79 GLN A N 1
ATOM 557 C CA . GLN A 1 79 ? -7.648 -2.145 -4.438 1 98.5 79 GLN A CA 1
ATOM 558 C C . GLN A 1 79 ? -8.055 -3.264 -3.482 1 98.5 79 GLN A C 1
ATOM 560 O O . GLN A 1 79 ? -9.242 -3.488 -3.25 1 98.5 79 GLN A O 1
ATOM 565 N N . ALA A 1 80 ? -7.102 -3.92 -2.918 1 98.75 80 ALA A N 1
ATOM 566 C CA . ALA A 1 80 ? -7.355 -5.09 -2.086 1 98.75 80 ALA A CA 1
ATOM 567 C C . ALA A 1 80 ? -8.07 -4.699 -0.794 1 98.75 80 ALA A C 1
ATOM 569 O O . ALA A 1 80 ? -9.008 -5.379 -0.366 1 98.75 80 ALA A O 1
ATOM 570 N N . LEU A 1 81 ? -7.648 -3.631 -0.184 1 98.81 81 LEU A N 1
ATOM 571 C CA . LEU A 1 81 ? -8.25 -3.203 1.077 1 98.81 81 LEU A CA 1
ATOM 572 C C . LEU A 1 81 ? -9.695 -2.773 0.874 1 98.81 81 LEU A C 1
ATOM 574 O O . LEU A 1 81 ? -10.562 -3.104 1.684 1 98.81 81 LEU A O 1
ATOM 578 N N . ILE A 1 82 ? -9.961 -2.066 -0.216 1 98.62 82 ILE A N 1
ATOM 579 C CA . ILE A 1 82 ? -11.328 -1.661 -0.521 1 98.62 82 ILE A CA 1
ATOM 580 C C . ILE A 1 82 ? -12.188 -2.898 -0.751 1 98.62 82 ILE A C 1
ATOM 582 O O . ILE A 1 82 ? -13.281 -3.01 -0.194 1 98.62 82 ILE A O 1
ATOM 586 N N . ALA A 1 83 ? -11.664 -3.854 -1.52 1 98.56 83 ALA A N 1
ATOM 587 C CA . ALA A 1 83 ? -12.414 -5.074 -1.812 1 98.56 83 ALA A CA 1
ATOM 588 C C . ALA A 1 83 ? -12.734 -5.84 -0.532 1 98.56 83 ALA A C 1
ATOM 590 O O . ALA A 1 83 ? -13.859 -6.309 -0.347 1 98.56 83 ALA A O 1
ATOM 591 N N . LEU A 1 84 ? -11.773 -5.957 0.385 1 98.75 84 LEU A N 1
ATOM 592 C CA . LEU A 1 84 ? -11.969 -6.688 1.632 1 98.75 84 LEU A CA 1
ATOM 593 C C . LEU A 1 84 ? -12.969 -5.965 2.531 1 98.75 84 LEU A C 1
ATOM 595 O O . LEU A 1 84 ? -13.805 -6.605 3.168 1 98.75 84 LEU A O 1
ATOM 599 N N . ASN A 1 85 ? -12.859 -4.648 2.619 1 98.75 85 ASN A N 1
ATOM 600 C CA . ASN A 1 85 ? -13.812 -3.881 3.412 1 98.75 85 ASN A CA 1
ATOM 601 C C . ASN A 1 85 ? -15.234 -4.059 2.896 1 98.75 85 ASN A C 1
ATOM 603 O O . ASN A 1 85 ? -16.156 -4.281 3.68 1 98.75 85 ASN A O 1
ATOM 607 N N . LEU A 1 86 ? -15.367 -3.932 1.597 1 98.5 86 LEU A N 1
ATOM 608 C CA . LEU A 1 86 ? -16.688 -4.055 0.999 1 98.5 86 LEU A CA 1
ATOM 609 C C . LEU A 1 86 ? -17.234 -5.473 1.16 1 98.5 86 LEU A C 1
ATOM 611 O O . LEU A 1 86 ? -18.438 -5.668 1.343 1 98.5 86 LEU A O 1
ATOM 615 N N . ALA A 1 87 ? -16.359 -6.488 1.06 1 98.62 87 ALA A N 1
ATOM 616 C CA . ALA A 1 87 ? -16.766 -7.867 1.315 1 98.62 87 ALA A CA 1
ATOM 617 C C . ALA A 1 87 ? -17.297 -8.031 2.742 1 98.62 87 ALA A C 1
ATOM 619 O O . ALA A 1 87 ? -18.328 -8.664 2.963 1 98.62 87 ALA A O 1
ATOM 620 N N . ARG A 1 88 ? -16.625 -7.473 3.701 1 98.06 88 ARG A N 1
ATOM 621 C CA . ARG A 1 88 ? -17.047 -7.516 5.098 1 98.06 88 ARG A CA 1
ATOM 622 C C . ARG A 1 88 ? -18.406 -6.852 5.273 1 98.06 88 ARG A C 1
ATOM 624 O O . ARG A 1 88 ? -19.281 -7.375 5.98 1 98.06 88 ARG A O 1
ATOM 631 N N . GLU A 1 89 ? -18.562 -5.703 4.621 1 97.19 89 GLU A N 1
ATOM 632 C CA . GLU A 1 89 ? -19.844 -4.992 4.688 1 97.19 89 GLU A CA 1
ATOM 633 C C . GLU A 1 89 ? -20.969 -5.84 4.125 1 97.19 89 GLU A C 1
ATOM 635 O O . GLU A 1 89 ? -22.109 -5.762 4.598 1 97.19 89 GLU A O 1
ATOM 640 N N . ALA A 1 90 ? -20.625 -6.629 3.127 1 97.69 90 ALA A N 1
ATOM 641 C CA . ALA A 1 90 ? -21.609 -7.484 2.475 1 97.69 90 ALA A CA 1
ATOM 642 C C . ALA A 1 90 ? -21.844 -8.758 3.273 1 97.69 90 ALA A C 1
ATOM 644 O O . ALA A 1 90 ? -22.703 -9.578 2.91 1 97.69 90 ALA A O 1
ATOM 645 N N . GLY A 1 91 ? -21.094 -8.961 4.359 1 97.06 91 GLY A N 1
ATOM 646 C CA . GLY A 1 91 ? -21.266 -10.125 5.223 1 97.06 91 GLY A CA 1
ATOM 647 C C . GLY A 1 91 ? -20.594 -11.367 4.68 1 97.06 91 GLY A C 1
ATOM 648 O O . GLY A 1 91 ? -20.938 -12.484 5.074 1 97.06 91 GLY A O 1
ATOM 649 N N . ILE A 1 92 ? -19.672 -11.234 3.77 1 98.12 92 ILE A N 1
ATOM 650 C CA . ILE A 1 92 ? -18.969 -12.375 3.188 1 98.12 92 ILE A CA 1
ATOM 651 C C . ILE A 1 92 ? -17.906 -12.891 4.164 1 98.12 92 ILE A C 1
ATOM 653 O O . ILE A 1 92 ? -17 -12.148 4.559 1 98.12 92 ILE A O 1
ATOM 657 N N . GLU A 1 93 ? -17.984 -14.172 4.465 1 97.81 93 GLU A N 1
ATOM 658 C CA . GLU A 1 93 ? -17.094 -14.773 5.441 1 97.81 93 GLU A CA 1
ATOM 659 C C . GLU A 1 93 ? -16.312 -15.938 4.836 1 97.81 93 GLU A C 1
ATOM 661 O O . GLU A 1 93 ? -15.836 -16.812 5.559 1 97.81 93 GLU A O 1
ATOM 666 N N . ARG A 1 94 ? -16.344 -16.047 3.57 1 98.69 94 ARG A N 1
ATOM 667 C CA . ARG A 1 94 ? -15.641 -17.062 2.779 1 98.69 94 ARG A CA 1
ATOM 668 C C . ARG A 1 94 ? -14.742 -16.406 1.729 1 98.69 94 ARG A C 1
ATOM 670 O O . ARG A 1 94 ? -15.211 -16.031 0.651 1 98.69 94 ARG A O 1
ATOM 677 N N . ILE A 1 95 ? -13.461 -16.266 2.203 1 98.88 95 ILE A N 1
ATOM 678 C CA . ILE A 1 95 ? -12.547 -15.484 1.373 1 98.88 95 ILE A CA 1
ATOM 679 C C . ILE A 1 95 ? -11.258 -16.281 1.152 1 98.88 95 ILE A C 1
ATOM 681 O O . ILE A 1 95 ? -10.734 -16.906 2.08 1 98.88 95 ILE A O 1
ATOM 685 N N . VAL A 1 96 ? -10.781 -16.375 -0.032 1 98.94 96 VAL A N 1
ATOM 686 C CA . VAL A 1 96 ? -9.43 -16.797 -0.366 1 98.94 96 VAL A CA 1
ATOM 687 C C . VAL A 1 96 ? -8.656 -15.625 -0.984 1 98.94 96 VAL A C 1
ATOM 689 O O . VAL A 1 96 ? -9.125 -15.008 -1.941 1 98.94 96 VAL A O 1
ATOM 692 N N . TYR A 1 97 ? -7.562 -15.242 -0.395 1 98.94 97 TYR A N 1
ATOM 693 C CA . TYR A 1 97 ? -6.719 -14.141 -0.852 1 98.94 97 TYR A CA 1
ATOM 694 C C . TYR A 1 97 ? -5.398 -14.656 -1.4 1 98.94 97 TYR A C 1
ATOM 696 O O . TYR A 1 97 ? -4.707 -15.445 -0.743 1 98.94 97 TYR A O 1
ATOM 704 N N . LEU A 1 98 ? -5.07 -14.266 -2.613 1 98.88 98 LEU A N 1
ATOM 705 C CA . LEU A 1 98 ? -3.781 -14.625 -3.195 1 98.88 98 LEU A CA 1
ATOM 706 C C . LEU A 1 98 ? -2.707 -13.617 -2.805 1 98.88 98 LEU A C 1
ATOM 708 O O . LEU A 1 98 ? -2.635 -12.531 -3.375 1 98.88 98 LEU A O 1
ATOM 712 N N . SER A 1 99 ? -1.831 -13.961 -1.906 1 98.81 99 SER A N 1
ATOM 713 C CA . SER A 1 99 ? -0.688 -13.18 -1.441 1 98.81 99 SER A CA 1
ATOM 714 C C . SER A 1 99 ? 0.605 -13.641 -2.102 1 98.81 99 SER A C 1
ATOM 716 O O . SER A 1 99 ? 0.65 -13.844 -3.316 1 98.81 99 SER A O 1
ATOM 718 N N . VAL A 1 100 ? 1.675 -13.633 -1.353 1 98.75 100 VAL A N 1
ATOM 719 C CA . VAL A 1 100 ? 2.975 -14.07 -1.854 1 98.75 100 VAL A CA 1
ATOM 720 C C . VAL A 1 100 ? 3.832 -14.578 -0.695 1 98.75 100 VAL A C 1
ATOM 722 O O . VAL A 1 100 ? 3.721 -14.078 0.43 1 98.75 100 VAL A O 1
ATOM 725 N N . ILE A 1 101 ? 4.633 -15.539 -0.944 1 98.5 101 ILE A N 1
ATOM 726 C CA . ILE A 1 101 ? 5.516 -16.078 0.086 1 98.5 101 ILE A CA 1
ATOM 727 C C . ILE A 1 101 ? 6.531 -15.023 0.505 1 98.5 101 ILE A C 1
ATOM 729 O O . ILE A 1 101 ? 6.988 -14.227 -0.322 1 98.5 101 ILE A O 1
ATOM 733 N N . HIS A 1 102 ? 6.914 -14.953 1.803 1 98 102 HIS A N 1
ATOM 734 C CA . HIS A 1 102 ? 7.898 -14.055 2.402 1 98 102 HIS A CA 1
ATOM 735 C C . HIS A 1 102 ? 7.434 -12.609 2.336 1 98 102 HIS A C 1
ATOM 737 O O . HIS A 1 102 ? 8.258 -11.688 2.35 1 98 102 HIS A O 1
ATOM 743 N N . ALA A 1 103 ? 6.145 -12.391 2.252 1 97.69 103 ALA A N 1
ATOM 744 C CA . ALA A 1 103 ? 5.594 -11.039 2.268 1 97.69 103 ALA A CA 1
ATOM 745 C C . ALA A 1 103 ? 6.039 -10.281 3.516 1 97.69 103 ALA A C 1
ATOM 747 O O . ALA A 1 103 ? 6.234 -9.062 3.473 1 97.69 103 ALA A O 1
ATOM 748 N N . ASP A 1 104 ? 6.199 -10.969 4.605 1 96.94 104 ASP A N 1
ATOM 749 C CA . ASP A 1 104 ? 6.582 -10.359 5.879 1 96.94 104 ASP A CA 1
ATOM 750 C C . ASP A 1 104 ? 8.078 -10.047 5.906 1 96.94 104 ASP A C 1
ATOM 752 O O . ASP A 1 104 ? 8.516 -9.188 6.68 1 96.94 104 ASP A O 1
ATOM 756 N N . THR A 1 105 ? 8.836 -10.719 5.07 1 97.31 105 THR A N 1
ATOM 757 C CA . THR A 1 105 ? 10.289 -10.578 5.051 1 97.31 105 THR A CA 1
ATOM 758 C C . THR A 1 105 ? 10.703 -9.43 4.137 1 97.31 105 THR A C 1
ATOM 760 O O . THR A 1 105 ? 11.602 -8.656 4.477 1 97.31 105 THR A O 1
ATOM 763 N N . PHE A 1 106 ? 10.094 -9.336 2.977 1 97.69 106 PHE A N 1
ATOM 764 C CA . PHE A 1 106 ? 10.43 -8.328 1.98 1 97.69 106 PHE A CA 1
ATOM 765 C C . PHE A 1 106 ? 9.742 -7.004 2.299 1 97.69 106 PHE A C 1
ATOM 767 O O . PHE A 1 106 ? 8.641 -6.742 1.81 1 97.69 106 PHE A O 1
ATOM 774 N N . THR A 1 107 ? 10.438 -6.105 3.021 1 98.31 107 THR A N 1
ATOM 775 C CA . THR A 1 107 ? 9.789 -4.883 3.484 1 98.31 107 THR A CA 1
ATOM 776 C C . THR A 1 107 ? 10.008 -3.746 2.492 1 98.31 107 THR A C 1
ATOM 778 O O . THR A 1 107 ? 9.336 -2.715 2.561 1 98.31 107 THR A O 1
ATOM 781 N N . GLN A 1 108 ? 10.93 -3.924 1.529 1 98.44 108 GLN A N 1
ATOM 782 C CA . GLN A 1 108 ? 11.297 -2.824 0.643 1 98.44 108 GLN A CA 1
ATOM 783 C C . GLN A 1 108 ? 10.805 -3.078 -0.78 1 98.44 108 GLN A C 1
ATOM 785 O O . GLN A 1 108 ? 11.055 -2.275 -1.681 1 98.44 108 GLN A O 1
ATOM 790 N N . VAL A 1 109 ? 10.203 -4.266 -1.077 1 98.81 109 VAL A N 1
ATOM 791 C CA . VAL A 1 109 ? 9.641 -4.609 -2.377 1 98.81 109 VAL A CA 1
ATOM 792 C C . VAL A 1 109 ? 8.156 -4.242 -2.414 1 98.81 109 VAL A C 1
ATOM 794 O O . VAL A 1 109 ? 7.336 -4.887 -1.756 1 98.81 109 VAL A O 1
ATOM 797 N N . PRO A 1 110 ? 7.766 -3.309 -3.213 1 98.56 110 PRO A N 1
ATOM 798 C CA . PRO A 1 110 ? 6.414 -2.75 -3.127 1 98.56 110 PRO A CA 1
ATOM 799 C C . PRO A 1 110 ? 5.328 -3.818 -3.221 1 98.56 110 PRO A C 1
ATOM 801 O O . PRO A 1 110 ? 4.441 -3.881 -2.365 1 98.56 110 PRO A O 1
ATOM 804 N N . HIS A 1 111 ? 5.367 -4.688 -4.188 1 98.44 111 HIS A N 1
ATOM 805 C CA . HIS A 1 111 ? 4.254 -5.613 -4.352 1 98.44 111 HIS A CA 1
ATOM 806 C C . HIS A 1 111 ? 4.309 -6.73 -3.312 1 98.44 111 HIS A C 1
ATOM 808 O O . HIS A 1 111 ? 3.301 -7.395 -3.055 1 98.44 111 HIS A O 1
ATOM 814 N N . PHE A 1 112 ? 5.473 -7.039 -2.699 1 98.69 112 PHE A N 1
ATOM 815 C CA . PHE A 1 112 ? 5.555 -8.008 -1.612 1 98.69 112 PHE A CA 1
ATOM 816 C C . PHE A 1 112 ? 4.996 -7.422 -0.322 1 98.69 112 PHE A C 1
ATOM 818 O O . PHE A 1 112 ? 4.094 -8 0.291 1 98.69 112 PHE A O 1
ATOM 825 N N . THR A 1 113 ? 5.598 -6.266 0.073 1 98.56 113 THR A N 1
ATOM 826 C CA . THR A 1 113 ? 5.188 -5.676 1.343 1 98.56 113 THR A CA 1
ATOM 827 C C . THR A 1 113 ? 3.746 -5.184 1.272 1 98.56 113 THR A C 1
ATOM 829 O O . THR A 1 113 ? 3.043 -5.16 2.285 1 98.56 113 THR A O 1
ATOM 832 N N . GLY A 1 114 ? 3.279 -4.785 0.045 1 98.44 114 GLY A N 1
ATOM 833 C CA . GLY A 1 114 ? 1.871 -4.48 -0.144 1 98.44 114 GLY A CA 1
ATOM 834 C C . GLY A 1 114 ? 0.957 -5.641 0.207 1 98.44 114 GLY A C 1
ATOM 835 O O . GLY A 1 114 ? -0.082 -5.449 0.843 1 98.44 114 GLY A O 1
ATOM 836 N N . LYS A 1 115 ? 1.33 -6.824 -0.183 1 98.81 115 LYS A N 1
ATOM 837 C CA . LYS A 1 115 ? 0.53 -8.008 0.132 1 98.81 115 LYS A CA 1
ATOM 838 C C . LYS A 1 115 ? 0.55 -8.297 1.63 1 98.81 115 LYS A C 1
ATOM 840 O O . LYS A 1 115 ? -0.439 -8.781 2.186 1 98.81 115 LYS A O 1
ATOM 845 N N . HIS A 1 116 ? 1.657 -8.078 2.236 1 98.75 116 HIS A N 1
ATOM 846 C CA . HIS A 1 116 ? 1.713 -8.211 3.688 1 98.75 116 HIS A CA 1
ATOM 847 C C . HIS A 1 116 ? 0.735 -7.254 4.363 1 98.75 116 HIS A C 1
ATOM 849 O O . HIS A 1 116 ? 0.124 -7.598 5.379 1 98.75 116 HIS A O 1
ATOM 855 N N . THR A 1 117 ? 0.657 -6.07 3.875 1 98.75 117 THR A N 1
ATOM 856 C CA . THR A 1 117 ? -0.262 -5.074 4.414 1 98.75 117 THR A CA 1
ATOM 857 C C . THR A 1 117 ? -1.698 -5.59 4.383 1 98.75 117 THR A C 1
ATOM 859 O O . THR A 1 117 ? -2.451 -5.402 5.34 1 98.75 117 THR A O 1
ATOM 862 N N . VAL A 1 118 ? -2.08 -6.234 3.316 1 98.88 118 VAL A N 1
ATOM 863 C CA . VAL A 1 118 ? -3.414 -6.809 3.178 1 98.88 118 VAL A CA 1
ATOM 864 C C . VAL A 1 118 ? -3.588 -7.957 4.172 1 98.88 118 VAL A C 1
ATOM 866 O O . VAL A 1 118 ? -4.621 -8.062 4.836 1 98.88 118 VAL A O 1
ATOM 869 N N . GLU A 1 119 ? -2.578 -8.797 4.328 1 98.88 119 GLU A N 1
ATOM 870 C CA . GLU A 1 119 ? -2.615 -9.883 5.305 1 98.88 119 GLU A CA 1
ATOM 871 C C . GLU A 1 119 ? -2.809 -9.344 6.719 1 98.88 119 GLU A C 1
ATOM 873 O O . GLU A 1 119 ? -3.492 -9.961 7.535 1 98.88 119 GLU A O 1
ATOM 878 N N . ARG A 1 120 ? -2.184 -8.25 6.977 1 98.75 120 ARG A N 1
ATOM 879 C CA . ARG A 1 120 ? -2.297 -7.641 8.297 1 98.75 120 ARG A CA 1
ATOM 880 C C . ARG A 1 120 ? -3.74 -7.25 8.594 1 98.75 120 ARG A C 1
ATOM 882 O O . ARG A 1 120 ? -4.211 -7.41 9.727 1 98.75 120 ARG A O 1
ATOM 889 N N . MET A 1 121 ? -4.418 -6.715 7.613 1 98.81 121 MET A N 1
ATOM 890 C CA . MET A 1 121 ? -5.836 -6.422 7.801 1 98.81 121 MET A CA 1
ATOM 891 C C . MET A 1 121 ? -6.617 -7.691 8.109 1 98.81 121 MET A C 1
ATOM 893 O O . MET A 1 121 ? -7.422 -7.715 9.047 1 98.81 121 MET A O 1
ATOM 897 N N . ILE A 1 122 ? -6.359 -8.734 7.332 1 98.88 122 ILE A N 1
ATOM 898 C CA . ILE A 1 122 ? -7.043 -10.016 7.512 1 98.88 122 ILE A CA 1
ATOM 899 C C . ILE A 1 122 ? -6.816 -10.523 8.93 1 98.88 122 ILE A C 1
ATOM 901 O O . ILE A 1 122 ? -7.758 -10.969 9.594 1 98.88 122 ILE A O 1
ATOM 905 N N . ASP A 1 123 ? -5.629 -10.414 9.352 1 98.56 123 ASP A N 1
ATOM 906 C CA . ASP A 1 123 ? -5.258 -10.891 10.68 1 98.56 123 ASP A CA 1
ATOM 907 C C . ASP A 1 123 ? -5.887 -10.023 11.766 1 98.56 123 ASP A C 1
ATOM 909 O O . ASP A 1 123 ? -6.555 -10.531 12.664 1 98.56 123 ASP A O 1
ATOM 913 N N . SER A 1 124 ? -5.754 -8.727 11.672 1 98.06 124 SER A N 1
ATOM 914 C CA . SER A 1 124 ? -6.156 -7.789 12.719 1 98.06 124 SER A CA 1
ATOM 915 C C . SER A 1 124 ? -7.668 -7.793 12.914 1 98.06 124 SER A C 1
ATOM 917 O O . SER A 1 124 ? -8.156 -7.59 14.031 1 98.06 124 SER A O 1
ATOM 919 N N . LEU A 1 125 ? -8.375 -8.062 11.875 1 97.69 125 LEU A N 1
ATOM 920 C CA . LEU A 1 125 ? -9.836 -8.023 11.953 1 97.69 125 LEU A CA 1
ATOM 921 C C . LEU A 1 125 ? -10.414 -9.43 12.047 1 97.69 125 LEU A C 1
ATOM 923 O O . LEU A 1 125 ? -11.625 -9.617 11.906 1 97.69 125 LEU A O 1
ATOM 927 N N . ASP A 1 126 ? -9.555 -10.438 12.172 1 97.81 126 ASP A N 1
ATOM 928 C CA . ASP A 1 126 ? -9.945 -11.844 12.297 1 97.81 126 ASP A CA 1
ATOM 929 C C . ASP A 1 126 ? -10.867 -12.258 11.148 1 97.81 126 ASP A C 1
ATOM 931 O O . ASP A 1 126 ? -11.914 -12.867 11.375 1 97.81 126 ASP A O 1
ATOM 935 N N . ILE A 1 127 ? -10.555 -11.781 9.961 1 98.44 127 ILE A N 1
ATOM 936 C CA . ILE A 1 127 ? -11.32 -12.141 8.773 1 98.44 127 ILE A CA 1
ATOM 937 C C . ILE A 1 127 ? -11.141 -13.625 8.477 1 98.44 127 ILE A C 1
ATOM 939 O O . ILE A 1 127 ? -10.016 -14.125 8.422 1 98.44 127 ILE A O 1
ATOM 943 N N . PRO A 1 128 ? -12.258 -14.375 8.375 1 98.38 128 PRO A N 1
ATOM 944 C CA . PRO A 1 128 ? -12.133 -15.789 7.992 1 98.38 128 PRO A CA 1
ATOM 945 C C . PRO A 1 128 ? -11.703 -15.969 6.539 1 98.38 128 PRO A C 1
ATOM 947 O O . PRO A 1 128 ? -12.523 -15.859 5.625 1 98.38 128 PRO A O 1
ATOM 950 N N . ALA A 1 129 ? -10.383 -16.266 6.359 1 98.81 129 ALA A N 1
ATOM 951 C CA . ALA A 1 129 ? -9.828 -16.312 5.004 1 98.81 129 ALA A CA 1
ATOM 952 C C . ALA A 1 129 ? -8.727 -17.359 4.902 1 98.81 129 ALA A C 1
ATOM 954 O O . ALA A 1 129 ? -8.094 -17.703 5.906 1 98.81 129 ALA A O 1
ATOM 955 N N . THR A 1 130 ? -8.602 -17.906 3.764 1 98.88 130 THR A N 1
ATOM 956 C CA . THR A 1 130 ? -7.359 -18.578 3.391 1 98.88 130 THR A CA 1
ATOM 957 C C . THR A 1 130 ? -6.426 -17.609 2.664 1 98.88 130 THR A C 1
ATOM 959 O O . THR A 1 130 ? -6.809 -17 1.666 1 98.88 130 THR A O 1
ATOM 962 N N . VAL A 1 131 ? -5.281 -17.438 3.23 1 98.94 131 VAL A N 1
ATOM 963 C CA . VAL A 1 131 ? -4.242 -16.641 2.578 1 98.94 131 VAL A CA 1
ATOM 964 C C . VAL A 1 131 ? -3.27 -17.562 1.851 1 98.94 131 VAL A C 1
ATOM 966 O O . VAL A 1 131 ? -2.635 -18.422 2.473 1 98.94 131 VAL A O 1
ATOM 969 N N . LEU A 1 132 ? -3.24 -17.453 0.512 1 98.94 132 LEU A N 1
ATOM 970 C CA . LEU A 1 132 ? -2.324 -18.25 -0.307 1 98.94 132 LEU A CA 1
ATOM 971 C C . LEU A 1 132 ? -1.056 -17.453 -0.613 1 98.94 132 LEU A C 1
ATOM 973 O O . LEU A 1 132 ? -1.121 -16.359 -1.16 1 98.94 132 LEU A O 1
ATOM 977 N N . ARG A 1 133 ? 0.086 -18.016 -0.257 1 98.88 133 ARG A N 1
ATOM 978 C CA . ARG A 1 133 ? 1.383 -17.375 -0.455 1 98.88 133 ARG A CA 1
ATOM 979 C C . ARG A 1 133 ? 2.225 -18.141 -1.466 1 98.88 133 ARG A C 1
ATOM 981 O O . ARG A 1 133 ? 3.119 -18.906 -1.087 1 98.88 133 ARG A O 1
ATOM 988 N N . PRO A 1 134 ? 2.008 -17.906 -2.721 1 98.75 134 PRO A N 1
ATOM 989 C CA . PRO A 1 134 ? 2.781 -18.641 -3.721 1 98.75 134 PRO A CA 1
ATOM 990 C C . PRO A 1 134 ? 4.23 -18.172 -3.814 1 98.75 134 PRO A C 1
ATOM 992 O O . PRO A 1 134 ? 4.52 -17 -3.551 1 98.75 134 PRO A O 1
ATOM 995 N N . ALA A 1 135 ? 5.09 -19.141 -4.172 1 98.62 135 ALA A N 1
ATOM 996 C CA . ALA A 1 135 ? 6.457 -18.844 -4.586 1 98.62 135 ALA A CA 1
ATOM 997 C C . ALA A 1 135 ? 6.508 -18.453 -6.062 1 98.62 135 ALA A C 1
ATOM 999 O O . ALA A 1 135 ? 5.516 -17.984 -6.625 1 98.62 135 ALA A O 1
ATOM 1000 N N . TYR A 1 136 ? 7.688 -18.516 -6.676 1 98.25 136 TYR A N 1
ATOM 1001 C CA . TYR A 1 136 ? 7.945 -18.156 -8.062 1 98.25 136 TYR A CA 1
ATOM 1002 C C . TYR A 1 136 ? 7.184 -19.078 -9.016 1 98.25 136 TYR A C 1
ATOM 1004 O O . TYR A 1 136 ? 7.207 -20.297 -8.859 1 98.25 136 TYR A O 1
ATOM 1012 N N . PHE A 1 137 ? 6.406 -18.531 -9.977 1 98.19 137 PHE A N 1
ATOM 1013 C CA . PHE A 1 137 ? 5.645 -19.328 -10.93 1 98.19 137 PHE A CA 1
ATOM 1014 C C . PHE A 1 137 ? 6.566 -19.953 -11.977 1 98.19 137 PHE A C 1
ATOM 1016 O O . PHE A 1 137 ? 7.336 -19.25 -12.633 1 98.19 137 PHE A O 1
ATOM 1023 N N . MET A 1 138 ? 6.434 -21.266 -12.18 1 98.31 138 MET A N 1
ATOM 1024 C CA . MET A 1 138 ? 7.199 -21.922 -13.242 1 98.31 138 MET A CA 1
ATOM 1025 C C . MET A 1 138 ? 6.914 -21.281 -14.594 1 98.31 138 MET A C 1
ATOM 1027 O O . MET A 1 138 ? 7.824 -21.078 -15.398 1 98.31 138 MET A O 1
ATOM 1031 N N . GLN A 1 139 ? 5.727 -20.859 -14.828 1 97.19 139 GLN A N 1
ATOM 1032 C CA . GLN A 1 139 ? 5.254 -20.375 -16.125 1 97.19 139 GLN A CA 1
ATOM 1033 C C . GLN A 1 139 ? 5.84 -19 -16.438 1 97.19 139 GLN A C 1
ATOM 1035 O O . GLN A 1 139 ? 5.77 -18.531 -17.578 1 97.19 139 GLN A O 1
ATOM 1040 N N . ASN A 1 140 ? 6.375 -18.297 -15.383 1 95.94 140 ASN A N 1
ATOM 1041 C CA . ASN A 1 140 ? 7.141 -17.094 -15.68 1 95.94 140 ASN A CA 1
ATOM 1042 C C . ASN A 1 140 ? 8.281 -17.375 -16.656 1 95.94 140 ASN A C 1
ATOM 1044 O O . ASN A 1 140 ? 8.641 -16.516 -17.453 1 95.94 140 ASN A O 1
ATOM 1048 N N . ASP A 1 141 ? 8.797 -18.547 -16.656 1 96.94 141 ASP A N 1
ATOM 1049 C CA . ASP A 1 141 ? 9.945 -18.891 -17.484 1 96.94 141 ASP A CA 1
ATOM 1050 C C . ASP A 1 141 ? 9.508 -19.156 -18.922 1 96.94 141 ASP A C 1
ATOM 1052 O O . ASP A 1 141 ? 10.344 -19.219 -19.828 1 96.94 141 ASP A O 1
ATOM 1056 N N . ARG A 1 142 ? 8.203 -19.297 -19.203 1 94.81 142 ARG A N 1
ATOM 1057 C CA . ARG A 1 142 ? 7.738 -19.297 -20.578 1 94.81 142 ARG A CA 1
ATOM 1058 C C . ARG A 1 142 ? 8.062 -17.984 -21.266 1 94.81 142 ARG A C 1
ATOM 1060 O O . ARG A 1 142 ? 8.336 -17.953 -22.469 1 94.81 142 ARG A O 1
ATOM 1067 N N . ARG A 1 143 ? 8.125 -16.953 -20.516 1 91.56 143 ARG A N 1
ATOM 1068 C CA . ARG A 1 143 ? 8.344 -15.617 -21.047 1 91.56 143 ARG A CA 1
ATOM 1069 C C . ARG A 1 143 ? 9.789 -15.438 -21.5 1 91.56 143 ARG A C 1
ATOM 1071 O O . ARG A 1 143 ? 10.086 -14.555 -22.312 1 91.56 143 ARG A O 1
ATOM 1078 N N . VAL A 1 144 ? 10.648 -16.25 -20.969 1 95.38 144 VAL A N 1
ATOM 1079 C CA . VAL A 1 144 ? 12.055 -16.109 -21.328 1 95.38 144 VAL A CA 1
ATOM 1080 C C . VAL A 1 144 ? 12.508 -17.328 -22.125 1 95.38 144 VAL A C 1
ATOM 1082 O O . VAL A 1 144 ? 13.703 -17.5 -22.375 1 95.38 144 VAL A O 1
ATOM 1085 N N . GLN A 1 145 ? 11.594 -18.172 -22.469 1 96.38 145 GLN A N 1
ATOM 1086 C CA . GLN A 1 145 ? 11.914 -19.422 -23.156 1 96.38 145 GLN A CA 1
ATOM 1087 C C . GLN A 1 145 ? 12.633 -19.156 -24.469 1 96.38 145 GLN A C 1
ATOM 1089 O O . GLN A 1 145 ? 13.594 -19.844 -24.812 1 96.38 145 GLN A O 1
ATOM 1094 N N . GLN A 1 146 ? 12.188 -18.172 -25.234 1 95.19 146 GLN A N 1
ATOM 1095 C CA . GLN A 1 146 ? 12.836 -17.844 -26.5 1 95.19 146 GLN A CA 1
ATOM 1096 C C . GLN A 1 146 ? 14.289 -17.438 -26.281 1 95.19 146 GLN A C 1
ATOM 1098 O O . GLN A 1 146 ? 15.164 -17.828 -27.062 1 95.19 146 GLN A O 1
ATOM 1103 N N . THR A 1 147 ? 14.477 -16.656 -25.266 1 95.44 147 THR A N 1
ATOM 1104 C CA . THR A 1 147 ? 15.836 -16.266 -24.938 1 95.44 147 THR A CA 1
ATOM 1105 C C . THR A 1 147 ? 16.688 -17.484 -24.594 1 95.44 147 THR A C 1
ATOM 1107 O O . THR A 1 147 ? 17.828 -17.578 -25.047 1 95.44 147 THR A O 1
ATOM 1110 N N . ILE A 1 148 ? 16.172 -18.391 -23.828 1 97.31 148 ILE A N 1
ATOM 1111 C CA . ILE A 1 148 ? 16.875 -19.625 -23.453 1 97.31 148 ILE A CA 1
ATOM 1112 C C . ILE A 1 148 ? 17.25 -20.406 -24.703 1 97.31 148 ILE A C 1
ATOM 1114 O O . ILE A 1 148 ? 18.406 -20.812 -24.875 1 97.31 148 ILE A O 1
ATOM 1118 N N . GLN A 1 149 ? 16.344 -20.531 -25.562 1 96.12 149 GLN A N 1
ATOM 1119 C CA . GLN A 1 149 ? 16.531 -21.359 -26.75 1 96.12 149 GLN A CA 1
ATOM 1120 C C . GLN A 1 149 ? 17.422 -20.672 -27.781 1 96.12 149 GLN A C 1
ATOM 1122 O O . GLN A 1 149 ? 18.266 -21.312 -28.406 1 96.12 149 GLN A O 1
ATOM 1127 N N . ASP A 1 150 ? 17.266 -19.375 -27.906 1 96.25 150 ASP A N 1
ATOM 1128 C CA . ASP A 1 150 ? 17.984 -18.656 -28.953 1 96.25 150 ASP A CA 1
ATOM 1129 C C . ASP A 1 150 ? 19.422 -18.359 -28.531 1 96.25 150 ASP A C 1
ATOM 1131 O O . ASP A 1 150 ? 20.328 -18.312 -29.375 1 96.25 150 ASP A O 1
ATOM 1135 N N . TYR A 1 151 ? 19.609 -18.203 -27.297 1 97.25 151 TYR A N 1
ATOM 1136 C CA . TYR A 1 151 ? 20.906 -17.688 -26.891 1 97.25 151 TYR A CA 1
ATOM 1137 C C . TYR A 1 151 ? 21.609 -18.641 -25.922 1 97.25 151 TYR A C 1
ATOM 1139 O O . TYR A 1 151 ? 22.703 -18.344 -25.453 1 97.25 151 TYR A O 1
ATOM 1147 N N . SER A 1 152 ? 20.953 -19.688 -25.578 1 98.12 152 SER A N 1
ATOM 1148 C CA . SER A 1 152 ? 21.516 -20.719 -24.703 1 98.12 152 SER A CA 1
ATOM 1149 C C . SER A 1 152 ? 21.875 -20.156 -23.344 1 98.12 152 SER A C 1
ATOM 1151 O O . SER A 1 152 ? 22.953 -20.422 -22.812 1 98.12 152 SER A O 1
ATOM 1153 N N . VAL A 1 153 ? 21 -19.328 -22.875 1 98.56 153 VAL A N 1
ATOM 1154 C CA . VAL A 1 153 ? 21.234 -18.719 -21.562 1 98.56 153 VAL A CA 1
ATOM 1155 C C . VAL A 1 153 ? 19.906 -18.641 -20.797 1 98.56 153 VAL A C 1
ATOM 1157 O O . VAL A 1 153 ? 18.875 -18.25 -21.359 1 98.56 153 VAL A O 1
ATOM 1160 N N . TYR A 1 154 ? 19.906 -19.188 -19.594 1 98.56 154 TYR A N 1
ATOM 1161 C CA . TYR A 1 154 ? 18.812 -18.891 -18.672 1 98.56 154 TYR A CA 1
ATOM 1162 C C . TYR A 1 154 ? 19.016 -17.516 -18.016 1 98.56 154 TYR A C 1
ATOM 1164 O O . TYR A 1 154 ? 19.906 -17.344 -17.188 1 98.56 154 TYR A O 1
ATOM 1172 N N . PRO A 1 155 ? 18.172 -16.578 -18.266 1 98.12 155 PRO A N 1
ATOM 1173 C CA . PRO A 1 155 ? 18.516 -15.18 -17.953 1 98.12 155 PRO A CA 1
ATOM 1174 C C . PRO A 1 155 ? 17.984 -14.719 -16.609 1 98.12 155 PRO A C 1
ATOM 1176 O O . PRO A 1 155 ? 18.328 -13.633 -16.141 1 98.12 155 PRO A O 1
ATOM 1179 N N . MET A 1 156 ? 17.094 -15.5 -15.961 1 98.44 156 MET A N 1
ATOM 1180 C CA . MET A 1 156 ? 16.484 -15.016 -14.734 1 98.44 156 MET A CA 1
ATOM 1181 C C . MET A 1 156 ? 17.469 -15.07 -13.57 1 98.44 156 MET A C 1
ATOM 1183 O O . MET A 1 156 ? 18.016 -16.125 -13.258 1 98.44 156 MET A O 1
ATOM 1187 N N . PRO A 1 157 ? 17.688 -13.914 -12.906 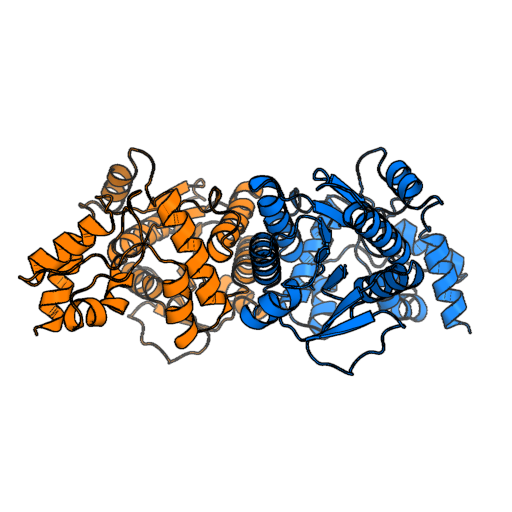1 98.75 157 PRO A N 1
ATOM 1188 C CA . PRO A 1 157 ? 18.688 -13.867 -11.844 1 98.75 157 PRO A CA 1
ATOM 1189 C C . PRO A 1 157 ? 18.156 -14.328 -10.5 1 98.75 157 PRO A C 1
ATOM 1191 O O . PRO A 1 157 ? 18.062 -13.539 -9.555 1 98.75 157 PRO A O 1
ATOM 1194 N N . ILE A 1 158 ? 17.922 -15.617 -10.281 1 98.62 158 ILE A N 1
ATOM 1195 C CA . ILE A 1 158 ? 17.234 -16.125 -9.102 1 98.62 158 ILE A CA 1
ATOM 1196 C C . ILE A 1 158 ? 18.25 -16.484 -8.023 1 98.62 158 ILE A C 1
ATOM 1198 O O . ILE A 1 158 ? 17.891 -16.688 -6.863 1 98.62 158 ILE A O 1
ATOM 1202 N N . GLY A 1 159 ? 19.5 -16.547 -8.383 1 98.62 159 GLY A N 1
ATOM 1203 C CA . GLY A 1 159 ? 20.562 -16.703 -7.398 1 98.62 159 GLY A CA 1
ATOM 1204 C C . GLY A 1 159 ? 20.734 -18.141 -6.934 1 98.62 159 GLY A C 1
ATOM 1205 O O . GLY A 1 159 ? 20.344 -19.078 -7.629 1 98.62 159 GLY A O 1
ATOM 1206 N N . SER A 1 160 ? 21.453 -18.312 -5.77 1 98.56 160 SER A N 1
ATOM 1207 C CA . SER A 1 160 ? 21.891 -19.625 -5.324 1 98.56 160 SER A CA 1
ATOM 1208 C C . SER A 1 160 ? 21.219 -20.016 -4.012 1 98.56 160 SER A C 1
ATOM 1210 O O . SER A 1 160 ? 21.438 -21.125 -3.498 1 98.56 160 SER A O 1
ATOM 1212 N N . ALA A 1 161 ? 20.328 -19.141 -3.486 1 98.12 161 ALA A N 1
ATOM 1213 C CA . ALA A 1 161 ? 19.719 -19.406 -2.188 1 98.12 161 ALA A CA 1
ATOM 1214 C C . ALA A 1 161 ? 18.641 -20.484 -2.297 1 98.12 161 ALA A C 1
ATOM 1216 O O . ALA A 1 161 ? 18.297 -21.125 -1.304 1 98.12 161 ALA A O 1
ATOM 1217 N N . GLY A 1 162 ? 18.094 -20.672 -3.48 1 98.56 162 GLY A N 1
ATOM 1218 C CA . GLY A 1 162 ? 17.094 -21.703 -3.732 1 98.56 162 GLY A CA 1
ATOM 1219 C C . GLY A 1 162 ? 15.688 -21.141 -3.854 1 98.56 162 GLY A C 1
ATOM 1220 O O . GLY A 1 162 ? 15.227 -20.406 -2.982 1 98.56 162 GLY A O 1
ATOM 1221 N N . VAL A 1 163 ? 14.984 -21.484 -4.918 1 98.75 163 VAL A N 1
ATOM 1222 C CA . VAL A 1 163 ? 13.609 -21.094 -5.191 1 98.75 163 VAL A CA 1
ATOM 1223 C C . VAL A 1 163 ? 12.758 -22.328 -5.453 1 98.75 163 VAL A C 1
ATOM 1225 O O . VAL A 1 163 ? 13.031 -23.094 -6.383 1 98.75 163 VAL A O 1
ATOM 1228 N N . ALA A 1 164 ? 11.766 -22.562 -4.609 1 98.75 164 ALA A N 1
ATOM 1229 C CA . ALA A 1 164 ? 10.836 -23.672 -4.82 1 98.75 164 ALA A CA 1
ATOM 1230 C C . ALA A 1 164 ? 9.703 -23.266 -5.762 1 98.75 164 ALA A C 1
ATOM 1232 O O . ALA A 1 164 ? 8.562 -23.094 -5.332 1 98.75 164 ALA A O 1
ATOM 1233 N N . MET A 1 165 ? 10.062 -23.203 -7.051 1 98.75 165 MET A N 1
ATOM 1234 C CA . MET A 1 165 ? 9.117 -22.75 -8.062 1 98.75 165 MET A CA 1
ATOM 1235 C C . MET A 1 165 ? 7.895 -23.672 -8.109 1 98.75 165 MET A C 1
ATOM 1237 O O . MET A 1 165 ? 8.023 -24.891 -7.984 1 98.75 165 MET A O 1
ATOM 1241 N N . ILE A 1 166 ? 6.746 -23.047 -8.32 1 98.81 166 ILE A N 1
ATOM 1242 C CA . ILE A 1 166 ? 5.508 -23.812 -8.289 1 98.81 166 ILE A CA 1
ATOM 1243 C C . ILE A 1 166 ? 4.766 -23.641 -9.617 1 98.81 166 ILE A C 1
ATOM 1245 O O . ILE A 1 166 ? 4.762 -22.562 -10.203 1 98.81 166 ILE A O 1
ATOM 1249 N N . ASP A 1 167 ? 4.137 -24.719 -10.062 1 98.75 167 ASP A N 1
ATOM 1250 C CA . ASP A 1 167 ? 3.307 -24.703 -11.266 1 98.75 167 ASP A CA 1
ATOM 1251 C C . ASP A 1 167 ? 1.999 -23.953 -11.023 1 98.75 167 ASP A C 1
ATOM 1253 O O . ASP A 1 167 ? 1.315 -24.203 -10.023 1 98.75 167 ASP A O 1
ATOM 1257 N N . THR A 1 168 ? 1.626 -23.047 -11.938 1 98.56 168 THR A N 1
ATOM 1258 C CA . THR A 1 168 ? 0.412 -22.266 -11.766 1 98.56 168 THR A CA 1
ATOM 1259 C C . THR A 1 168 ? -0.818 -23.156 -11.711 1 98.56 168 THR A C 1
ATOM 1261 O O . THR A 1 168 ? -1.802 -22.844 -11.039 1 98.56 168 THR A O 1
ATOM 1264 N N . ARG A 1 169 ? -0.791 -24.344 -12.344 1 98.56 169 ARG A N 1
ATOM 1265 C CA . ARG A 1 169 ? -1.906 -25.281 -12.297 1 98.56 169 ARG A CA 1
ATOM 1266 C C . ARG A 1 169 ? -2.08 -25.859 -10.891 1 98.56 169 ARG A C 1
ATOM 1268 O O . ARG A 1 169 ? -3.203 -26.141 -10.469 1 98.56 169 ARG A O 1
ATOM 1275 N N . ASP A 1 170 ? -0.951 -26.062 -10.25 1 98.88 170 ASP A N 1
ATOM 1276 C CA . ASP A 1 170 ? -1.04 -26.5 -8.859 1 98.88 170 ASP A CA 1
ATOM 1277 C C . ASP A 1 170 ? -1.619 -25.406 -7.969 1 98.88 170 ASP A C 1
ATOM 1279 O O . ASP A 1 170 ? -2.432 -25.688 -7.086 1 98.88 170 ASP A O 1
ATOM 1283 N N . ILE A 1 171 ? -1.189 -24.125 -8.125 1 98.94 171 ILE A N 1
ATOM 1284 C CA . ILE A 1 171 ? -1.754 -23 -7.379 1 98.94 171 ILE A CA 1
ATOM 1285 C C . ILE A 1 171 ? -3.268 -22.953 -7.582 1 98.94 171 ILE A C 1
ATOM 1287 O O . ILE A 1 171 ? -4.023 -22.812 -6.621 1 98.94 171 ILE A O 1
ATOM 1291 N N . ALA A 1 172 ? -3.662 -23.094 -8.836 1 98.81 172 ALA A N 1
ATOM 1292 C CA . ALA A 1 172 ? -5.082 -23.031 -9.172 1 98.81 172 ALA A CA 1
ATOM 1293 C C . ALA A 1 172 ? -5.855 -24.156 -8.492 1 98.81 172 ALA A C 1
ATOM 1295 O O . ALA A 1 172 ? -6.941 -23.938 -7.953 1 98.81 172 ALA A O 1
ATOM 1296 N N . ASP A 1 173 ? -5.297 -25.391 -8.555 1 98.81 173 ASP A N 1
ATOM 1297 C CA . ASP A 1 173 ? -5.953 -26.531 -7.93 1 98.81 173 ASP A CA 1
ATOM 1298 C C . ASP A 1 173 ? -6.125 -26.312 -6.43 1 98.81 173 ASP A C 1
ATOM 1300 O O . ASP A 1 173 ? -7.172 -26.641 -5.863 1 98.81 173 ASP A O 1
ATOM 1304 N N . ILE A 1 174 ? -5.117 -25.766 -5.812 1 98.94 174 ILE A N 1
ATOM 1305 C CA . ILE A 1 174 ? -5.168 -25.484 -4.379 1 98.94 174 ILE A CA 1
ATOM 1306 C C . ILE A 1 174 ? -6.203 -24.406 -4.094 1 98.94 174 ILE A C 1
ATOM 1308 O O . ILE A 1 174 ? -6.992 -24.531 -3.154 1 98.94 174 ILE A O 1
ATOM 1312 N N . ALA A 1 175 ? -6.215 -23.312 -4.879 1 98.88 175 ALA A N 1
ATOM 1313 C CA . ALA A 1 175 ? -7.188 -22.234 -4.719 1 98.88 175 ALA A CA 1
ATOM 1314 C C . ALA A 1 175 ? -8.609 -22.75 -4.867 1 98.88 175 ALA A C 1
ATOM 1316 O O . ALA A 1 175 ? -9.492 -22.422 -4.07 1 98.88 175 ALA A O 1
ATOM 1317 N N . VAL A 1 176 ? -8.828 -23.578 -5.91 1 98.75 176 VAL A N 1
ATOM 1318 C CA . VAL A 1 176 ? -10.148 -24.156 -6.145 1 98.75 176 VAL A CA 1
ATOM 1319 C C . VAL A 1 176 ? -10.57 -25 -4.938 1 98.75 176 VAL A C 1
ATOM 1321 O O . VAL A 1 176 ? -11.695 -24.859 -4.441 1 98.75 176 VAL A O 1
ATOM 1324 N N . ALA A 1 177 ? -9.672 -25.859 -4.453 1 98.81 177 ALA A N 1
ATOM 1325 C CA . ALA A 1 177 ? -9.969 -26.703 -3.301 1 98.81 177 ALA A CA 1
ATOM 1326 C C . ALA A 1 177 ? -10.352 -25.875 -2.088 1 98.81 177 ALA A C 1
ATOM 1328 O O . ALA A 1 177 ? -11.344 -26.156 -1.411 1 98.81 177 ALA A O 1
ATOM 1329 N N . GLU A 1 178 ? -9.641 -24.812 -1.816 1 98.81 178 GLU A N 1
ATOM 1330 C CA . GLU A 1 178 ? -9.883 -23.969 -0.647 1 98.81 178 GLU A CA 1
ATOM 1331 C C . GLU A 1 178 ? -11.172 -23.172 -0.81 1 98.81 178 GLU A C 1
ATOM 1333 O O . GLU A 1 178 ? -11.906 -22.969 0.157 1 98.81 178 GLU A O 1
ATOM 1338 N N . LEU A 1 179 ? -11.383 -22.672 -2.027 1 98.81 179 LEU A N 1
ATOM 1339 C CA . LEU A 1 179 ? -12.617 -21.938 -2.297 1 98.81 179 LEU A CA 1
ATOM 1340 C C . LEU A 1 179 ? -13.836 -22.828 -2.078 1 98.81 179 LEU A C 1
ATOM 1342 O O . LEU A 1 179 ? -14.805 -22.406 -1.435 1 98.81 179 LEU A O 1
ATOM 1346 N N . LEU A 1 180 ? -13.773 -24.016 -2.557 1 98.44 180 LEU A N 1
ATOM 1347 C CA . LEU A 1 180 ? -14.898 -24.938 -2.416 1 98.44 180 LEU A CA 1
ATOM 1348 C C . LEU A 1 180 ? -15.078 -25.359 -0.96 1 98.44 180 LEU A C 1
ATOM 1350 O O . LEU A 1 180 ? -16.203 -25.453 -0.468 1 98.44 180 LEU A O 1
ATOM 1354 N N . ARG A 1 181 ? -13.961 -25.672 -0.312 1 98.25 181 ARG A N 1
ATOM 1355 C CA . ARG A 1 181 ? -14 -26.031 1.103 1 98.25 181 ARG A CA 1
ATOM 1356 C C . ARG A 1 181 ? -14.711 -24.938 1.917 1 98.25 181 ARG A C 1
ATOM 1358 O O . ARG A 1 181 ? -15.586 -25.25 2.73 1 98.25 181 ARG A O 1
ATOM 1365 N N . ARG A 1 182 ? -14.414 -23.719 1.67 1 98.5 182 ARG A N 1
ATOM 1366 C CA . ARG A 1 182 ? -15.008 -22.609 2.406 1 98.5 182 ARG A CA 1
ATOM 1367 C C . ARG A 1 182 ? -16.453 -22.359 1.96 1 98.5 182 ARG A C 1
ATOM 1369 O O . ARG A 1 182 ? -17.328 -22.109 2.787 1 98.5 182 ARG A O 1
ATOM 1376 N N . ASP A 1 183 ? -16.641 -22.469 0.707 1 98.06 183 ASP A N 1
ATOM 1377 C CA . ASP A 1 183 ? -17.969 -22.219 0.156 1 98.06 183 ASP A CA 1
ATOM 1378 C C . ASP A 1 183 ? -18.984 -23.234 0.709 1 98.06 183 ASP A C 1
ATOM 1380 O O . ASP A 1 183 ? -20.125 -22.875 0.996 1 98.06 183 ASP A O 1
ATOM 1384 N N . ARG A 1 184 ? -18.578 -24.438 0.898 1 97.19 184 ARG A N 1
ATOM 1385 C CA . ARG A 1 184 ? -19.469 -25.531 1.27 1 97.19 184 ARG A CA 1
ATOM 1386 C C . ARG A 1 184 ? -19.594 -25.641 2.785 1 97.19 184 ARG A C 1
ATOM 1388 O O . ARG A 1 184 ? -20.5 -26.328 3.289 1 97.19 184 ARG A O 1
ATOM 1395 N N . ALA A 1 185 ? -18.75 -24.984 3.467 1 97.31 185 ALA A N 1
ATOM 1396 C CA . ALA A 1 185 ? -18.766 -25.078 4.926 1 97.31 185 ALA A CA 1
ATOM 1397 C C . ALA A 1 185 ? -20.062 -24.5 5.496 1 97.31 185 ALA A C 1
ATOM 1399 O O . ALA A 1 185 ? -20.578 -23.5 4.992 1 97.31 185 ALA A O 1
ATOM 1400 N N . ALA A 1 186 ? -20.516 -25.125 6.586 1 96.69 186 ALA A N 1
ATOM 1401 C CA . ALA A 1 186 ? -21.75 -24.672 7.242 1 96.69 186 ALA A CA 1
ATOM 1402 C C . ALA A 1 186 ? -21.547 -23.328 7.934 1 96.69 186 ALA A C 1
ATOM 1404 O O . ALA A 1 186 ? -22.484 -22.531 8.016 1 96.69 186 ALA A O 1
ATOM 1405 N N . THR A 1 187 ? -20.422 -23.125 8.43 1 96.94 187 THR A N 1
ATOM 1406 C CA . THR A 1 187 ? -20.047 -21.891 9.102 1 96.94 187 THR A CA 1
ATOM 1407 C C . THR A 1 187 ? -18.703 -21.391 8.609 1 96.94 187 THR A C 1
ATOM 1409 O O . THR A 1 187 ? -17.984 -22.094 7.902 1 96.94 187 THR A O 1
ATOM 1412 N N . ALA A 1 188 ? -18.453 -20.172 8.922 1 97.5 188 ALA A N 1
ATOM 1413 C CA . ALA A 1 188 ? -17.156 -19.609 8.547 1 97.5 188 ALA A CA 1
ATOM 1414 C C . ALA A 1 188 ? -16.016 -20.438 9.117 1 97.5 188 ALA A C 1
ATOM 1416 O O . ALA A 1 188 ? -16.031 -20.828 10.281 1 97.5 188 ALA A O 1
ATOM 1417 N N . LEU A 1 189 ? -15.039 -20.719 8.297 1 98.19 189 LEU A N 1
ATOM 1418 C CA . LEU A 1 189 ? -13.867 -21.469 8.727 1 98.19 189 LEU A CA 1
ATOM 1419 C C . LEU A 1 189 ? -12.797 -20.531 9.281 1 98.19 189 LEU A C 1
ATOM 1421 O O . LEU A 1 189 ? -12.75 -19.359 8.93 1 98.19 189 LEU A O 1
ATOM 1425 N N . GLU A 1 190 ? -11.961 -21.062 10.133 1 97.56 190 GLU A N 1
ATOM 1426 C CA . GLU A 1 190 ? -10.852 -20.312 10.688 1 97.56 190 GLU A CA 1
ATOM 1427 C C . GLU A 1 190 ? -9.859 -19.891 9.602 1 97.56 190 GLU A C 1
ATOM 1429 O O . GLU A 1 190 ? -9.789 -20.531 8.555 1 97.56 190 GLU A O 1
ATOM 1434 N N . ARG A 1 191 ? -9.172 -18.828 9.922 1 98.31 191 ARG A N 1
ATOM 1435 C CA . ARG A 1 191 ? -8.148 -18.359 9.008 1 98.31 191 ARG A CA 1
ATOM 1436 C C . ARG A 1 191 ? -7.043 -19.391 8.836 1 98.31 191 ARG A C 1
ATOM 1438 O O . ARG A 1 191 ? -6.625 -20.031 9.805 1 98.31 191 ARG A O 1
ATOM 1445 N N . VAL A 1 192 ? -6.543 -19.516 7.637 1 98 192 VAL A N 1
ATOM 1446 C CA . VAL A 1 192 ? -5.438 -20.406 7.293 1 98 192 VAL A CA 1
ATOM 1447 C C . VAL A 1 192 ? -4.484 -19.703 6.336 1 98 192 VAL A C 1
ATOM 1449 O O . VAL A 1 192 ? -4.918 -18.969 5.441 1 98 192 VAL A O 1
ATOM 1452 N N . THR A 1 193 ? -3.215 -19.812 6.582 1 98.56 193 THR A N 1
ATOM 1453 C CA . THR A 1 193 ? -2.201 -19.359 5.637 1 98.56 193 THR A CA 1
ATOM 1454 C C . THR A 1 193 ? -1.432 -20.547 5.059 1 98.56 193 THR A C 1
ATOM 1456 O O . THR A 1 193 ? -0.962 -21.406 5.801 1 98.56 193 THR A O 1
ATOM 1459 N N . LEU A 1 194 ? -1.368 -20.641 3.766 1 98.81 194 LEU A N 1
ATOM 1460 C CA . LEU A 1 194 ? -0.66 -21.703 3.066 1 98.81 194 LEU A CA 1
ATOM 1461 C C . LEU A 1 194 ? 0.489 -21.141 2.236 1 98.81 194 LEU A C 1
ATOM 1463 O O . LEU A 1 194 ? 0.283 -20.25 1.41 1 98.81 194 LEU A O 1
ATOM 1467 N N . GLU A 1 195 ? 1.675 -21.609 2.492 1 98.81 195 GLU A N 1
ATOM 1468 C CA . GLU A 1 195 ? 2.789 -21.344 1.588 1 98.81 195 GLU A CA 1
ATOM 1469 C C . GLU A 1 195 ? 2.797 -22.312 0.414 1 98.81 195 GLU A C 1
ATOM 1471 O O . GLU A 1 195 ? 2.9 -23.531 0.609 1 98.81 195 GLU A O 1
ATOM 1476 N N . LEU A 1 196 ? 2.623 -21.766 -0.776 1 98.94 196 LEU A N 1
ATOM 1477 C CA . LEU A 1 196 ? 2.521 -22.578 -1.985 1 98.94 196 LEU A CA 1
ATOM 1478 C C . LEU A 1 196 ? 3.869 -22.656 -2.695 1 98.94 196 LEU A C 1
ATOM 1480 O O . LEU A 1 196 ? 4.309 -21.688 -3.318 1 98.94 196 LEU A O 1
ATOM 1484 N N . VAL A 1 197 ? 4.453 -23.844 -2.646 1 98.81 197 VAL A N 1
ATOM 1485 C CA . VAL A 1 197 ? 5.773 -24.062 -3.227 1 98.81 197 VAL A CA 1
ATOM 1486 C C . VAL A 1 197 ? 5.77 -25.344 -4.055 1 98.81 197 VAL A C 1
ATOM 1488 O O . VAL A 1 197 ? 4.887 -26.188 -3.895 1 98.81 197 VAL A O 1
ATOM 1491 N N . GLY A 1 198 ? 6.723 -25.391 -5.059 1 98.62 198 GLY A N 1
ATOM 1492 C CA . GLY A 1 198 ? 6.984 -26.656 -5.73 1 98.62 198 GLY A CA 1
ATOM 1493 C C . GLY A 1 198 ? 7.785 -27.625 -4.883 1 98.62 198 GLY A C 1
ATOM 1494 O O . GLY A 1 198 ? 8.172 -27.297 -3.758 1 98.62 198 GLY A O 1
ATOM 1495 N N . PRO A 1 199 ? 7.984 -28.781 -5.418 1 97.88 199 PRO A N 1
ATOM 1496 C CA . PRO A 1 199 ? 8.555 -29.859 -4.605 1 97.88 199 PRO A CA 1
ATOM 1497 C C . PRO A 1 199 ? 10.062 -29.719 -4.426 1 97.88 199 PRO A C 1
ATOM 1499 O O . PRO A 1 199 ? 10.648 -30.375 -3.561 1 97.88 199 PRO A O 1
ATOM 1502 N N . GLN A 1 200 ? 10.695 -28.891 -5.242 1 96.25 200 GLN A N 1
ATOM 1503 C CA . GLN A 1 200 ? 12.156 -28.781 -5.188 1 96.25 200 GLN A CA 1
ATOM 1504 C C . GLN A 1 200 ? 12.594 -27.312 -5.176 1 96.25 200 GLN A C 1
ATOM 1506 O O . GLN A 1 200 ? 12.031 -26.484 -5.895 1 96.25 200 GLN A O 1
ATOM 1511 N N . ALA A 1 201 ? 13.586 -27 -4.344 1 98.06 201 ALA A N 1
ATOM 1512 C CA . ALA A 1 201 ? 14.242 -25.688 -4.41 1 98.06 201 ALA A CA 1
ATOM 1513 C C . ALA A 1 201 ? 15.375 -25.703 -5.434 1 98.06 201 ALA A C 1
ATOM 1515 O O . ALA A 1 201 ? 16.297 -26.516 -5.344 1 98.06 201 ALA A O 1
ATOM 1516 N N . LEU A 1 202 ? 15.312 -24.781 -6.348 1 98.69 202 LEU A N 1
ATOM 1517 C CA . LEU A 1 202 ? 16.25 -24.766 -7.457 1 98.69 202 LEU A CA 1
ATOM 1518 C C . LEU A 1 202 ? 17.062 -23.469 -7.465 1 98.69 202 LEU A C 1
ATOM 1520 O O . LEU A 1 202 ? 16.531 -22.391 -7.184 1 98.69 202 LEU A O 1
ATOM 1524 N N . THR A 1 203 ? 18.359 -23.578 -7.742 1 98.75 203 THR A N 1
ATOM 1525 C CA . THR A 1 203 ? 19.203 -22.422 -8.008 1 98.75 203 THR A CA 1
ATOM 1526 C C . THR A 1 203 ? 19.203 -22.078 -9.492 1 98.75 203 THR A C 1
ATOM 1528 O O . THR A 1 203 ? 18.641 -22.812 -10.305 1 98.75 203 THR A O 1
ATOM 1531 N N . GLY A 1 204 ? 19.812 -20.906 -9.766 1 98.69 204 GLY A N 1
ATOM 1532 C CA . GLY A 1 204 ? 19.969 -20.578 -11.172 1 98.69 204 GLY A CA 1
ATOM 1533 C C . GLY A 1 204 ? 20.719 -21.641 -11.953 1 98.69 204 GLY A C 1
ATOM 1534 O O . GLY A 1 204 ? 20.312 -22 -13.062 1 98.69 204 GLY A O 1
ATOM 1535 N N . ALA A 1 205 ? 21.734 -22.156 -11.383 1 98.62 205 ALA A N 1
ATOM 1536 C CA . ALA A 1 205 ? 22.531 -23.203 -12.016 1 98.62 205 ALA A CA 1
ATOM 1537 C C . ALA A 1 205 ? 21.703 -24.484 -12.211 1 98.62 205 ALA A C 1
ATOM 1539 O O . ALA A 1 205 ? 21.812 -25.156 -13.242 1 98.62 205 ALA A O 1
ATOM 1540 N N . ASP A 1 206 ? 20.875 -24.828 -11.172 1 98.69 206 ASP A N 1
ATOM 1541 C CA . ASP A 1 206 ? 20 -25.984 -11.281 1 98.69 206 ASP A CA 1
ATOM 1542 C C . ASP A 1 206 ? 19.062 -25.859 -12.477 1 98.69 206 ASP A C 1
ATOM 1544 O O . ASP A 1 206 ? 18.891 -26.797 -13.25 1 98.69 206 ASP A O 1
ATOM 1548 N N . VAL A 1 207 ? 18.422 -24.688 -12.633 1 98.75 207 VAL A N 1
ATOM 1549 C CA . VAL A 1 207 ? 17.469 -24.438 -13.695 1 98.75 207 VAL A CA 1
ATOM 1550 C C . VAL A 1 207 ? 18.156 -24.531 -15.055 1 98.75 207 VAL A C 1
ATOM 1552 O O . VAL A 1 207 ? 17.641 -25.188 -15.969 1 98.75 207 VAL A O 1
ATOM 1555 N N . ALA A 1 208 ? 19.297 -23.891 -15.141 1 98.69 208 ALA A N 1
ATOM 1556 C CA . ALA A 1 208 ? 20.047 -23.953 -16.391 1 98.69 208 ALA A CA 1
ATOM 1557 C C . ALA A 1 208 ? 20.375 -25.406 -16.766 1 98.69 208 ALA A C 1
ATOM 1559 O O . ALA A 1 208 ? 20.281 -25.781 -17.922 1 98.69 208 ALA A O 1
ATOM 1560 N N . LYS A 1 209 ? 20.766 -26.172 -15.812 1 98.56 209 LYS A N 1
ATOM 1561 C CA . LYS A 1 209 ? 21.078 -27.578 -16.031 1 98.56 209 LYS A CA 1
ATOM 1562 C C . LYS A 1 209 ? 19.859 -28.359 -16.531 1 98.56 209 LYS A C 1
ATOM 1564 O O . LYS A 1 209 ? 19.969 -29.203 -17.422 1 98.56 209 LYS A O 1
ATOM 1569 N N . LEU A 1 210 ? 18.703 -28.109 -15.938 1 98.38 210 LEU A N 1
ATOM 1570 C CA . LEU A 1 210 ? 17.469 -28.781 -16.344 1 98.38 210 LEU A CA 1
ATOM 1571 C C . LEU A 1 210 ? 17.109 -28.406 -17.781 1 98.38 210 LEU A C 1
ATOM 1573 O O . LEU A 1 210 ? 16.672 -29.266 -18.562 1 98.38 210 LEU A O 1
ATOM 1577 N N . TRP A 1 211 ? 17.266 -27.125 -18.141 1 98.31 211 TRP A N 1
ATOM 1578 C CA . TRP A 1 211 ? 17.031 -26.719 -19.516 1 98.31 211 TRP A CA 1
ATOM 1579 C C . TRP A 1 211 ? 18.047 -27.344 -20.453 1 98.31 211 TRP A C 1
ATOM 1581 O O . TRP A 1 211 ? 17.719 -27.719 -21.578 1 98.31 211 TRP A O 1
ATOM 1591 N N . SER A 1 212 ? 19.328 -27.438 -20.016 1 98.31 212 SER A N 1
ATOM 1592 C CA . SER A 1 212 ? 20.359 -28.094 -20.812 1 98.31 212 SER A CA 1
ATOM 1593 C C . SER A 1 212 ? 19.984 -29.531 -21.156 1 98.31 212 SER A C 1
ATOM 1595 O O . SER A 1 212 ? 20.094 -29.953 -22.297 1 98.31 212 SER A O 1
ATOM 1597 N N . SER A 1 213 ? 19.547 -30.172 -20.125 1 97.75 213 SER A N 1
ATOM 1598 C CA . SER A 1 213 ? 19.156 -31.562 -20.297 1 97.75 213 SER A CA 1
ATOM 1599 C C . SER A 1 213 ? 17.984 -31.688 -21.281 1 97.75 213 SER A C 1
ATOM 1601 O O . SER A 1 213 ? 17.984 -32.562 -22.141 1 97.75 213 SER A O 1
ATOM 1603 N N . ALA A 1 214 ? 16.984 -30.906 -21.203 1 97.06 214 ALA A N 1
ATOM 1604 C CA . ALA A 1 214 ? 15.773 -30.969 -22.016 1 97.06 214 ALA A CA 1
ATOM 1605 C C . ALA A 1 214 ? 16.062 -30.625 -23.469 1 97.06 214 ALA A C 1
ATOM 1607 O O . ALA A 1 214 ? 15.453 -31.172 -24.391 1 97.06 214 ALA A O 1
ATOM 1608 N N . LEU A 1 215 ? 17.016 -29.719 -23.672 1 96.56 215 LEU A N 1
ATOM 1609 C CA . LEU A 1 215 ? 17.266 -29.203 -25.016 1 96.56 215 LEU A CA 1
ATOM 1610 C C . LEU A 1 215 ? 18.422 -29.938 -25.672 1 96.56 215 LEU A C 1
ATOM 1612 O O . LEU A 1 215 ? 18.672 -29.781 -26.875 1 96.56 215 LEU A O 1
ATOM 1616 N N . GLY A 1 216 ? 19.156 -30.703 -24.938 1 96.69 216 GLY A N 1
ATOM 1617 C CA . GLY A 1 216 ? 20.266 -31.484 -25.453 1 96.69 216 GLY A CA 1
ATOM 1618 C C . GLY A 1 216 ? 21.484 -30.641 -25.797 1 96.69 216 GLY A C 1
ATOM 1619 O O . GLY A 1 216 ? 22.25 -30.969 -26.703 1 96.69 216 GLY A O 1
ATOM 1620 N N . ARG A 1 217 ? 21.594 -29.531 -25.188 1 97.44 217 ARG A N 1
ATOM 1621 C CA . ARG A 1 217 ? 22.75 -28.641 -25.328 1 97.44 217 ARG A CA 1
ATOM 1622 C C . ARG A 1 217 ? 22.969 -27.812 -24.078 1 97.44 217 ARG A C 1
ATOM 1624 O O . ARG A 1 217 ? 22.062 -27.672 -23.25 1 97.44 217 ARG A O 1
ATOM 1631 N N . GLU A 1 218 ? 24.125 -27.234 -24.078 1 98.19 218 GLU A N 1
ATOM 1632 C CA . GLU A 1 218 ? 24.484 -26.484 -22.875 1 98.19 218 GLU A CA 1
ATOM 1633 C C . GLU A 1 218 ? 23.719 -25.156 -22.797 1 98.19 218 GLU A C 1
ATOM 1635 O O . GLU A 1 218 ? 23.766 -24.359 -23.75 1 98.19 218 GLU A O 1
ATOM 1640 N N . ILE A 1 219 ? 22.969 -24.969 -21.797 1 98.62 219 ILE A N 1
ATOM 1641 C CA . ILE A 1 219 ? 22.359 -23.703 -21.406 1 98.62 219 ILE A CA 1
ATOM 1642 C C . ILE A 1 219 ? 23.078 -23.141 -20.188 1 98.62 219 ILE A C 1
ATOM 1644 O O . ILE A 1 219 ? 23.188 -23.797 -19.156 1 98.62 219 ILE A O 1
ATOM 1648 N N . ALA A 1 220 ? 23.625 -21.938 -20.266 1 98.69 220 ALA A N 1
ATOM 1649 C CA . ALA A 1 220 ? 24.344 -21.312 -19.172 1 98.69 220 ALA A CA 1
ATOM 1650 C C . ALA A 1 220 ? 23.406 -20.484 -18.297 1 98.69 220 ALA A C 1
ATOM 1652 O O . ALA A 1 220 ? 22.406 -19.969 -18.781 1 98.69 220 ALA A O 1
ATOM 1653 N N . TYR A 1 221 ? 23.719 -20.453 -17 1 98.69 221 TYR A N 1
ATOM 1654 C CA . TYR A 1 221 ? 23.062 -19.469 -16.141 1 98.69 221 TYR A CA 1
ATOM 1655 C C . TYR A 1 221 ? 23.578 -18.062 -16.422 1 98.69 221 TYR A C 1
ATOM 1657 O O . TYR A 1 221 ? 24.797 -17.844 -16.469 1 98.69 221 TYR A O 1
ATOM 1665 N N . GLY A 1 222 ? 22.719 -17.156 -16.688 1 98.31 222 GLY A N 1
ATOM 1666 C CA . GLY A 1 222 ? 23.094 -15.82 -17.125 1 98.31 222 GLY A CA 1
ATOM 1667 C C . GLY A 1 222 ? 23.688 -14.977 -16.016 1 98.31 222 GLY A C 1
ATOM 1668 O O . GLY A 1 222 ? 24.281 -13.922 -16.281 1 98.31 222 GLY A O 1
ATOM 1669 N N . GLY A 1 223 ? 23.547 -15.461 -14.766 1 98.25 223 GLY A N 1
ATOM 1670 C CA . GLY A 1 223 ? 24.156 -14.766 -13.648 1 98.25 223 GLY A CA 1
ATOM 1671 C C . GLY A 1 223 ? 23.156 -13.969 -12.82 1 98.25 223 GLY A C 1
ATOM 1672 O O . GLY A 1 223 ? 21.953 -14.125 -12.992 1 98.25 223 GLY A O 1
ATOM 1673 N N . ASP A 1 224 ? 23.688 -13.172 -11.828 1 98.62 224 ASP A N 1
ATOM 1674 C CA . ASP A 1 224 ? 22.875 -12.586 -10.773 1 98.62 224 ASP A CA 1
ATOM 1675 C C . ASP A 1 224 ? 22.859 -11.062 -10.875 1 98.62 224 ASP A C 1
ATOM 1677 O O . ASP A 1 224 ? 22.609 -10.375 -9.883 1 98.62 224 ASP A O 1
ATOM 1681 N N . ASP A 1 225 ? 23.172 -10.508 -12.086 1 98.56 225 ASP A N 1
ATOM 1682 C CA . ASP A 1 225 ? 23.219 -9.062 -12.266 1 98.56 225 ASP A CA 1
ATOM 1683 C C . ASP A 1 225 ? 21.828 -8.461 -12.32 1 98.56 225 ASP A C 1
ATOM 1685 O O . ASP A 1 225 ? 21.25 -8.328 -13.398 1 98.56 225 ASP A O 1
ATOM 1689 N N . VAL A 1 226 ? 21.328 -7.934 -11.172 1 98.56 226 VAL A N 1
ATOM 1690 C CA . VAL A 1 226 ? 19.953 -7.449 -11.086 1 98.56 226 VAL A CA 1
ATOM 1691 C C . VAL A 1 226 ? 19.844 -6.066 -11.727 1 98.56 226 VAL A C 1
ATOM 1693 O O . VAL A 1 226 ? 18.766 -5.633 -12.109 1 98.56 226 VAL A O 1
ATOM 1696 N N . ALA A 1 227 ? 20.969 -5.355 -11.812 1 97.81 227 ALA A N 1
ATOM 1697 C CA . ALA A 1 227 ? 20.938 -4.074 -12.516 1 97.81 227 ALA A CA 1
ATOM 1698 C C . ALA A 1 227 ? 20.672 -4.273 -14.008 1 97.81 227 ALA A C 1
ATOM 1700 O O . ALA A 1 227 ? 19.875 -3.545 -14.594 1 97.81 227 ALA A O 1
ATOM 1701 N N . ALA A 1 228 ? 21.359 -5.195 -14.609 1 97.75 228 ALA A N 1
ATOM 1702 C CA . ALA A 1 228 ? 21.125 -5.516 -16.016 1 97.75 228 ALA A CA 1
ATOM 1703 C C . ALA A 1 228 ? 19.703 -6.031 -16.234 1 97.75 228 ALA A C 1
ATOM 1705 O O . ALA A 1 228 ? 19.062 -5.707 -17.234 1 97.75 228 ALA A O 1
ATOM 1706 N N . PHE A 1 229 ? 19.25 -6.801 -15.305 1 97.81 229 PHE A N 1
ATOM 1707 C CA . PHE A 1 229 ? 17.875 -7.316 -15.352 1 97.81 229 PHE A CA 1
ATOM 1708 C C . PHE A 1 229 ? 16.875 -6.176 -15.375 1 97.81 229 PHE A C 1
ATOM 1710 O O . PHE A 1 229 ? 15.961 -6.16 -16.203 1 97.81 229 PHE A O 1
ATOM 1717 N N . GLU A 1 230 ? 17.016 -5.191 -14.5 1 98.06 230 GLU A N 1
ATOM 1718 C CA . GLU A 1 230 ? 16.141 -4.023 -14.438 1 98.06 230 GLU A CA 1
ATOM 1719 C C . GLU A 1 230 ? 16.141 -3.266 -15.758 1 98.06 230 GLU A C 1
ATOM 1721 O O . GLU A 1 230 ? 15.086 -2.895 -16.266 1 98.06 230 GLU A O 1
ATOM 1726 N N . ALA A 1 231 ? 17.312 -3.047 -16.297 1 97.12 231 ALA A N 1
ATOM 1727 C CA . ALA A 1 231 ? 17.453 -2.301 -17.547 1 97.12 231 ALA A CA 1
ATOM 1728 C C . ALA A 1 231 ? 16.719 -2.998 -18.688 1 97.12 231 ALA A C 1
ATOM 1730 O O . ALA A 1 231 ? 16.047 -2.346 -19.5 1 97.12 231 ALA A O 1
ATOM 1731 N N . GLN A 1 232 ? 16.812 -4.281 -18.734 1 95.25 232 GLN A N 1
ATOM 1732 C CA . GLN A 1 232 ? 16.141 -5.062 -19.766 1 95.25 232 GLN A CA 1
ATOM 1733 C C . GLN A 1 232 ? 14.633 -4.965 -19.641 1 95.25 232 GLN A C 1
ATOM 1735 O O . GLN A 1 232 ? 13.922 -4.746 -20.625 1 95.25 232 GLN A O 1
ATOM 1740 N N . LEU A 1 233 ? 14.125 -5.086 -18.391 1 95.88 233 LEU A N 1
ATOM 1741 C CA . LEU A 1 233 ? 12.688 -5.016 -18.172 1 95.88 233 LEU A CA 1
ATOM 1742 C C . LEU A 1 233 ? 12.148 -3.621 -18.484 1 95.88 233 LEU A C 1
ATOM 1744 O O . LEU A 1 233 ? 11.047 -3.479 -19 1 95.88 233 LEU A O 1
ATOM 1748 N N . ALA A 1 234 ? 12.945 -2.617 -18.109 1 95.44 234 ALA A N 1
ATOM 1749 C CA . ALA A 1 234 ? 12.531 -1.229 -18.281 1 95.44 234 ALA A CA 1
ATOM 1750 C C . ALA A 1 234 ? 12.398 -0.882 -19.766 1 95.44 234 ALA A C 1
ATOM 1752 O O . ALA A 1 234 ? 11.703 0.069 -20.125 1 95.44 234 ALA A O 1
ATOM 1753 N N . ALA A 1 235 ? 13.055 -1.667 -20.656 1 93.06 235 ALA A N 1
ATOM 1754 C CA . ALA A 1 235 ? 12.992 -1.447 -22.109 1 93.06 235 ALA A CA 1
ATOM 1755 C C . ALA A 1 235 ? 11.625 -1.838 -22.656 1 93.06 235 ALA A C 1
ATOM 1757 O O . ALA A 1 235 ? 11.203 -1.333 -23.703 1 93.06 235 ALA A O 1
ATOM 1758 N N . TYR A 1 236 ? 10.844 -2.637 -21.953 1 91 236 TYR A N 1
ATOM 1759 C CA . TYR A 1 236 ? 9.617 -3.188 -22.516 1 91 236 TYR A CA 1
ATOM 1760 C C . TYR A 1 236 ? 8.422 -2.891 -21.625 1 91 236 TYR A C 1
ATOM 1762 O O . TYR A 1 236 ? 7.285 -3.217 -21.969 1 91 236 TYR A O 1
ATOM 1770 N N . GLY A 1 237 ? 8.688 -2.311 -20.516 1 92.94 237 GLY A N 1
ATOM 1771 C CA . GLY A 1 237 ? 7.598 -2.059 -19.594 1 92.94 237 GLY A CA 1
ATOM 1772 C C . GLY A 1 237 ? 7.812 -0.823 -18.734 1 92.94 237 GLY A C 1
ATOM 1773 O O . GLY A 1 237 ? 8.797 -0.103 -18.922 1 92.94 237 GLY A O 1
ATOM 1774 N N . PRO A 1 238 ? 6.863 -0.61 -17.812 1 96.12 238 PRO A N 1
ATOM 1775 C CA . PRO A 1 238 ? 6.977 0.581 -16.969 1 96.12 238 PRO A CA 1
ATOM 1776 C C . PRO A 1 238 ? 8.18 0.526 -16.031 1 96.12 238 PRO A C 1
ATOM 1778 O O . PRO A 1 238 ? 8.5 -0.538 -15.492 1 96.12 238 PRO A O 1
ATOM 1781 N N . ALA A 1 239 ? 8.773 1.641 -15.797 1 96.75 239 ALA A N 1
ATOM 1782 C CA . ALA A 1 239 ? 9.984 1.739 -14.992 1 96.75 239 ALA A CA 1
ATOM 1783 C C . ALA A 1 239 ? 9.734 1.285 -13.562 1 96.75 239 ALA A C 1
ATOM 1785 O O . ALA A 1 239 ? 10.586 0.633 -12.945 1 96.75 239 ALA A O 1
ATOM 1786 N N . TRP A 1 240 ? 8.57 1.641 -13.016 1 97.62 240 TRP A N 1
ATOM 1787 C CA . TRP A 1 240 ? 8.281 1.267 -11.633 1 97.62 240 TRP A CA 1
ATOM 1788 C C . TRP A 1 240 ? 8.242 -0.25 -11.477 1 97.62 240 TRP A C 1
ATOM 1790 O O . TRP A 1 240 ? 8.734 -0.79 -10.477 1 97.62 240 TRP A O 1
ATOM 1800 N N . LEU A 1 241 ? 7.664 -0.909 -12.438 1 97.94 241 LEU A N 1
ATOM 1801 C CA . LEU A 1 241 ? 7.559 -2.363 -12.383 1 97.94 241 LEU A CA 1
ATOM 1802 C C . LEU A 1 241 ? 8.93 -3.014 -12.523 1 97.94 241 LEU A C 1
ATOM 1804 O O . LEU A 1 241 ? 9.258 -3.947 -11.789 1 97.94 241 LEU A O 1
ATOM 1808 N N . ALA A 1 242 ? 9.719 -2.486 -13.5 1 98.19 242 ALA A N 1
ATOM 1809 C CA . ALA A 1 242 ? 11.078 -2.982 -13.68 1 98.19 242 ALA A CA 1
ATOM 1810 C C . ALA A 1 242 ? 11.883 -2.869 -12.391 1 98.19 242 ALA A C 1
ATOM 1812 O O . ALA A 1 242 ? 12.586 -3.807 -12 1 98.19 242 ALA A O 1
ATOM 1813 N N . TYR A 1 243 ? 11.742 -1.769 -11.734 1 98.69 243 TYR A N 1
ATOM 1814 C CA . TYR A 1 243 ? 12.461 -1.528 -10.484 1 98.69 243 TYR A CA 1
ATOM 1815 C C . TYR A 1 243 ? 11.945 -2.441 -9.375 1 98.69 243 TYR A C 1
ATOM 1817 O O . TYR A 1 243 ? 12.727 -2.986 -8.594 1 98.69 243 TYR A O 1
ATOM 1825 N N . ASP A 1 244 ? 10.656 -2.592 -9.297 1 98.62 244 ASP A N 1
ATOM 1826 C CA . ASP A 1 244 ? 10.047 -3.504 -8.336 1 98.62 244 ASP A CA 1
ATOM 1827 C C . ASP A 1 244 ? 10.57 -4.926 -8.523 1 98.62 244 ASP A C 1
ATOM 1829 O O . ASP A 1 244 ? 10.953 -5.586 -7.555 1 98.62 244 ASP A O 1
ATOM 1833 N N . MET A 1 245 ? 10.648 -5.383 -9.75 1 98.25 245 MET A N 1
ATOM 1834 C CA . MET A 1 245 ? 11.141 -6.723 -10.055 1 98.25 245 MET A CA 1
ATOM 1835 C C . MET A 1 245 ? 12.617 -6.855 -9.695 1 98.25 245 MET A C 1
ATOM 1837 O O . MET A 1 245 ? 13.055 -7.91 -9.227 1 98.25 245 MET A O 1
ATOM 1841 N N . ARG A 1 246 ? 13.359 -5.836 -9.938 1 98.56 246 ARG A N 1
ATOM 1842 C CA . ARG A 1 246 ? 14.766 -5.824 -9.539 1 98.56 246 ARG A CA 1
ATOM 1843 C C . ARG A 1 246 ? 14.922 -6.039 -8.039 1 98.56 246 ARG A C 1
ATOM 1845 O O . ARG A 1 246 ? 15.727 -6.859 -7.605 1 98.56 246 ARG A O 1
ATOM 1852 N N . LEU A 1 247 ? 14.141 -5.316 -7.258 1 98.69 247 LEU A N 1
ATOM 1853 C CA . LEU A 1 247 ? 14.18 -5.449 -5.809 1 98.69 247 LEU A CA 1
ATOM 1854 C C . LEU A 1 247 ? 13.766 -6.855 -5.379 1 98.69 247 LEU A C 1
ATOM 1856 O O . LEU A 1 247 ? 14.359 -7.434 -4.469 1 98.69 247 LEU A O 1
ATOM 1860 N N . MET A 1 248 ? 12.727 -7.363 -6.016 1 98.69 248 MET A N 1
ATOM 1861 C CA . MET A 1 248 ? 12.289 -8.727 -5.754 1 98.69 248 MET A CA 1
ATOM 1862 C C . MET A 1 248 ? 13.43 -9.719 -5.965 1 98.69 248 MET A C 1
ATOM 1864 O O . MET A 1 248 ? 13.695 -10.555 -5.102 1 98.69 248 MET A O 1
ATOM 1868 N N . MET A 1 249 ? 14.133 -9.578 -7.113 1 98.75 249 MET A N 1
ATOM 1869 C CA . MET A 1 249 ? 15.195 -10.523 -7.445 1 98.75 249 MET A CA 1
ATOM 1870 C C . MET A 1 249 ? 16.344 -10.406 -6.461 1 98.75 249 MET A C 1
ATOM 1872 O O . MET A 1 249 ? 16.984 -11.414 -6.117 1 98.75 249 MET A O 1
ATOM 1876 N N . GLU A 1 250 ? 16.625 -9.188 -6.012 1 98.56 250 GLU A N 1
ATOM 1877 C CA . GLU A 1 250 ? 17.641 -9.008 -4.965 1 98.56 250 GLU A CA 1
ATOM 1878 C C . GLU A 1 250 ? 17.266 -9.789 -3.705 1 98.56 250 GLU A C 1
ATOM 1880 O O . GLU A 1 250 ? 18.109 -10.445 -3.1 1 98.56 250 GLU A O 1
ATOM 1885 N N . GLY A 1 251 ? 16.031 -9.695 -3.336 1 98.25 251 GLY A N 1
ATOM 1886 C CA . GLY A 1 251 ? 15.555 -10.43 -2.172 1 98.25 251 GLY A CA 1
ATOM 1887 C C . GLY A 1 251 ? 15.594 -11.93 -2.361 1 98.25 251 GLY A C 1
ATOM 1888 O O . GLY A 1 251 ? 15.984 -12.664 -1.451 1 98.25 251 GLY A O 1
ATOM 1889 N N . ILE A 1 252 ? 15.164 -12.367 -3.533 1 98.56 252 ILE A N 1
ATOM 1890 C CA . ILE A 1 252 ? 15.172 -13.797 -3.842 1 98.56 252 ILE A CA 1
ATOM 1891 C C . ILE A 1 252 ? 16.594 -14.336 -3.764 1 98.56 252 ILE A C 1
ATOM 1893 O O . ILE A 1 252 ? 16.828 -15.43 -3.242 1 98.56 252 ILE A O 1
ATOM 1897 N N . GLN A 1 253 ? 17.578 -13.578 -4.285 1 98.69 253 GLN A N 1
ATOM 1898 C CA . GLN A 1 253 ? 18.969 -14 -4.211 1 98.69 253 GLN A CA 1
ATOM 1899 C C . GLN A 1 253 ? 19.438 -14.078 -2.76 1 98.69 253 GLN A C 1
ATOM 1901 O O . GLN A 1 253 ? 20.219 -14.961 -2.404 1 98.69 253 GLN A O 1
ATOM 1906 N N . ALA A 1 254 ? 18.922 -13.203 -1.946 1 98.06 254 ALA A N 1
ATOM 1907 C CA . ALA A 1 254 ? 19.375 -13.109 -0.561 1 98.06 254 ALA A CA 1
ATOM 1908 C C . ALA A 1 254 ? 18.703 -14.172 0.306 1 98.06 254 ALA A C 1
ATOM 1910 O O . ALA A 1 254 ? 19.359 -14.797 1.15 1 98.06 254 ALA A O 1
ATOM 1911 N N . PHE A 1 255 ? 17.375 -14.422 0.052 1 97.19 255 PHE A N 1
ATOM 1912 C CA . PHE A 1 255 ? 16.609 -15.195 1.021 1 97.19 255 PHE A CA 1
ATOM 1913 C C . PHE A 1 255 ? 16.094 -16.484 0.391 1 97.19 255 PHE A C 1
ATOM 1915 O O . PHE A 1 255 ? 15.641 -17.375 1.098 1 97.19 255 PHE A O 1
ATOM 1922 N N . GLY A 1 256 ? 16.156 -16.578 -0.908 1 98 256 GLY A N 1
ATOM 1923 C CA . GLY A 1 256 ? 15.453 -17.656 -1.593 1 98 256 GLY A CA 1
ATOM 1924 C C . GLY A 1 256 ? 13.945 -17.531 -1.527 1 98 256 GLY A C 1
ATOM 1925 O O . GLY A 1 256 ? 13.422 -16.469 -1.159 1 98 256 GLY A O 1
ATOM 1926 N N . MET A 1 257 ? 13.25 -18.469 -2.004 1 98.31 257 MET A N 1
ATOM 1927 C CA . MET A 1 257 ? 11.805 -18.625 -1.888 1 98.31 257 MET A CA 1
ATOM 1928 C C . MET A 1 257 ? 11.438 -20.078 -1.539 1 98.31 257 MET A C 1
ATOM 1930 O O . MET A 1 257 ? 11.109 -20.859 -2.422 1 98.31 257 MET A O 1
ATOM 1934 N N . GLN A 1 258 ? 11.523 -20.281 -0.309 1 97.19 258 GLN A N 1
ATOM 1935 C CA . GLN A 1 258 ? 11.242 -21.625 0.214 1 97.19 258 GLN A CA 1
ATOM 1936 C C . GLN A 1 258 ? 10.234 -21.562 1.359 1 97.19 258 GLN A C 1
ATOM 1938 O O . GLN A 1 258 ? 10.094 -20.531 2.02 1 97.19 258 GLN A O 1
ATOM 1943 N N . ALA A 1 259 ? 9.539 -22.625 1.514 1 96.88 259 ALA A N 1
ATOM 1944 C CA . ALA A 1 259 ? 8.539 -22.703 2.576 1 96.88 259 ALA A CA 1
ATOM 1945 C C . ALA A 1 259 ? 9.078 -23.469 3.779 1 96.88 259 ALA A C 1
ATOM 1947 O O . ALA A 1 259 ? 10.172 -24.047 3.723 1 96.88 259 ALA A O 1
ATOM 1948 N N . ALA A 1 260 ? 8.328 -23.375 4.848 1 93.81 260 ALA A N 1
ATOM 1949 C CA . ALA A 1 260 ? 8.641 -24.156 6.035 1 93.81 260 ALA A CA 1
ATOM 1950 C C . ALA A 1 260 ? 8.523 -25.656 5.746 1 93.81 260 ALA A C 1
ATOM 1952 O O . ALA A 1 260 ? 7.887 -26.047 4.766 1 93.81 260 ALA A O 1
ATOM 1953 N N . GLN A 1 261 ? 9.141 -26.359 6.703 1 94.62 261 GLN A N 1
ATOM 1954 C CA . GLN A 1 261 ? 9.055 -27.812 6.586 1 94.62 261 GLN A CA 1
ATOM 1955 C C . GLN A 1 261 ? 7.605 -28.281 6.633 1 94.62 261 GLN A C 1
ATOM 1957 O O . GLN A 1 261 ? 6.812 -27.797 7.434 1 94.62 261 GLN A O 1
ATOM 1962 N N . GLY A 1 262 ? 7.25 -29.203 5.75 1 97.31 262 GLY A N 1
ATOM 1963 C CA . GLY A 1 262 ? 5.922 -29.797 5.762 1 97.31 262 GLY A CA 1
ATOM 1964 C C . GLY A 1 262 ? 4.969 -29.141 4.777 1 97.31 262 GLY A C 1
ATOM 1965 O O . GLY A 1 262 ? 3.877 -29.656 4.531 1 97.31 262 GLY A O 1
ATOM 1966 N N . ALA A 1 263 ? 5.355 -28.062 4.16 1 98.12 263 ALA A N 1
ATOM 1967 C CA . ALA A 1 263 ? 4.469 -27.344 3.252 1 98.12 263 ALA A CA 1
ATOM 1968 C C . ALA A 1 263 ? 4.094 -28.203 2.049 1 98.12 263 ALA A C 1
ATOM 1970 O O . ALA A 1 263 ? 2.922 -28.281 1.676 1 98.12 263 ALA A O 1
ATOM 1971 N N . VAL A 1 264 ? 5.047 -28.859 1.461 1 98.5 264 VAL A N 1
ATOM 1972 C CA . VAL A 1 264 ? 4.816 -29.672 0.275 1 98.5 264 VAL A CA 1
ATOM 1973 C C . VAL A 1 264 ? 3.83 -30.797 0.601 1 98.5 264 VAL A C 1
ATOM 1975 O O . VAL A 1 264 ? 2.861 -31 -0.133 1 98.5 264 VAL A O 1
ATOM 1978 N N . THR A 1 265 ? 4.094 -31.438 1.696 1 98.44 265 THR A N 1
ATOM 1979 C CA . THR A 1 265 ? 3.221 -32.531 2.117 1 98.44 265 THR A CA 1
ATOM 1980 C C . THR A 1 265 ? 1.79 -32.031 2.307 1 98.44 265 THR A C 1
ATOM 1982 O O . THR A 1 265 ? 0.837 -32.688 1.889 1 98.44 265 THR A O 1
ATOM 1985 N N . ARG A 1 266 ? 1.616 -30.938 2.945 1 98.56 266 ARG A N 1
ATOM 1986 C CA . ARG A 1 266 ? 0.301 -30.344 3.189 1 98.56 266 ARG A CA 1
ATOM 1987 C C . ARG A 1 266 ? -0.404 -30.016 1.877 1 98.56 266 ARG A C 1
ATOM 1989 O O . ARG A 1 266 ? -1.598 -30.281 1.725 1 98.56 266 ARG A O 1
ATOM 1996 N N . LEU A 1 267 ? 0.328 -29.391 0.943 1 98.88 267 LEU A N 1
ATOM 1997 C CA . LEU A 1 267 ? -0.248 -29.016 -0.345 1 98.88 267 LEU A CA 1
ATOM 1998 C C . LEU A 1 267 ? -0.694 -30.25 -1.116 1 98.88 267 LEU A C 1
ATOM 2000 O O . LEU A 1 267 ? -1.781 -30.266 -1.698 1 98.88 267 LEU A O 1
ATOM 2004 N N . GLU A 1 268 ? 0.145 -31.297 -1.121 1 98.81 268 GLU A N 1
ATOM 2005 C CA . GLU A 1 268 ? -0.189 -32.531 -1.816 1 98.81 268 GLU A CA 1
ATOM 2006 C C . GLU A 1 268 ? -1.405 -33.219 -1.188 1 98.81 268 GLU A C 1
ATOM 2008 O O . GLU A 1 268 ? -2.209 -33.844 -1.888 1 98.81 268 GLU A O 1
ATOM 2013 N N . ALA A 1 269 ? -1.536 -33.094 0.097 1 98.69 269 ALA A N 1
ATOM 2014 C CA . ALA A 1 269 ? -2.713 -33.625 0.776 1 98.69 269 ALA A CA 1
ATOM 2015 C C . ALA A 1 269 ? -3.979 -32.875 0.342 1 98.69 269 ALA A C 1
ATOM 2017 O O . ALA A 1 269 ? -5.043 -33.5 0.207 1 98.69 269 ALA A O 1
ATOM 2018 N N . ILE A 1 270 ? -3.924 -31.625 0.142 1 98.56 270 ILE A N 1
ATOM 2019 C CA . ILE A 1 270 ? -5.062 -30.797 -0.245 1 98.56 270 ILE A CA 1
ATOM 2020 C C . ILE A 1 270 ? -5.531 -31.203 -1.645 1 98.56 270 ILE A C 1
ATOM 2022 O O . ILE A 1 270 ? -6.734 -31.328 -1.889 1 98.56 270 ILE A O 1
ATOM 2026 N N . ILE A 1 271 ? -4.574 -31.422 -2.607 1 98.19 271 ILE A N 1
ATOM 2027 C CA . ILE A 1 271 ? -4.996 -31.625 -3.99 1 98.19 271 ILE A CA 1
ATOM 2028 C C . ILE A 1 271 ? -5.016 -33.094 -4.32 1 98.19 271 ILE A C 1
ATOM 2030 O O . ILE A 1 271 ? -5.504 -33.5 -5.379 1 98.19 271 ILE A O 1
ATOM 2034 N N . GLY A 1 272 ? -4.484 -33.969 -3.443 1 98.38 272 GLY A N 1
ATOM 2035 C CA . GLY A 1 272 ? -4.621 -35.406 -3.551 1 98.38 272 GLY A CA 1
ATOM 2036 C C . GLY A 1 272 ? -3.688 -36 -4.578 1 98.38 272 GLY A C 1
ATOM 2037 O O . GLY A 1 272 ? -3.992 -37.062 -5.156 1 98.38 272 GLY A O 1
ATOM 2038 N N . ARG A 1 273 ? -2.666 -35.406 -4.934 1 98.38 273 ARG A N 1
ATOM 2039 C CA . ARG A 1 273 ? -1.659 -35.875 -5.879 1 98.38 273 ARG A CA 1
ATOM 2040 C C . ARG A 1 273 ? -0.333 -35.156 -5.668 1 98.38 273 ARG A C 1
ATOM 2042 O O . ARG A 1 273 ? -0.285 -34.094 -5.008 1 98.38 273 ARG A O 1
ATOM 2049 N N . PRO A 1 274 ? 0.757 -35.719 -6.219 1 98.5 274 PRO A N 1
ATOM 2050 C CA . PRO A 1 274 ? 2.027 -35 -6.145 1 98.5 274 PRO A CA 1
ATOM 2051 C C . PRO A 1 274 ? 1.995 -33.656 -6.898 1 98.5 274 PRO A C 1
ATOM 2053 O O . PRO A 1 274 ? 1.291 -33.531 -7.902 1 98.5 274 PRO A O 1
ATOM 2056 N N . LEU A 1 275 ? 2.799 -32.688 -6.379 1 98.81 275 LEU A N 1
ATOM 2057 C CA . LEU A 1 275 ? 2.961 -31.406 -7.066 1 98.81 275 LEU A CA 1
ATOM 2058 C C . LEU A 1 275 ? 3.752 -31.578 -8.359 1 98.81 275 LEU A C 1
ATOM 2060 O O . LEU A 1 275 ? 4.605 -32.469 -8.453 1 98.81 275 LEU A O 1
ATOM 2064 N N . ARG A 1 276 ? 3.398 -30.781 -9.336 1 98.69 276 ARG A N 1
ATOM 2065 C CA . ARG A 1 276 ? 4.156 -30.797 -10.586 1 98.69 276 ARG A CA 1
ATOM 2066 C C . ARG A 1 276 ? 5.59 -30.312 -10.359 1 98.69 276 ARG A C 1
ATOM 2068 O O . ARG A 1 276 ? 5.828 -29.422 -9.539 1 98.69 276 ARG A O 1
ATOM 2075 N N . THR A 1 277 ? 6.504 -30.891 -11.078 1 98.56 277 THR A N 1
ATOM 2076 C CA . THR A 1 277 ? 7.91 -30.547 -10.93 1 98.56 277 THR A CA 1
ATOM 2077 C C . THR A 1 277 ? 8.344 -29.547 -12.008 1 98.56 277 THR A C 1
ATOM 2079 O O . THR A 1 277 ? 7.703 -29.453 -13.062 1 98.56 277 THR A O 1
ATOM 2082 N N . TYR A 1 278 ? 9.43 -28.812 -11.688 1 98.62 278 TYR A N 1
ATOM 2083 C CA . TYR A 1 278 ? 9.984 -27.906 -12.703 1 98.62 278 TYR A CA 1
ATOM 2084 C C . TYR A 1 278 ? 10.469 -28.688 -13.914 1 98.62 278 TYR A C 1
ATOM 2086 O O . TYR A 1 278 ? 10.359 -28.219 -15.047 1 98.62 278 TYR A O 1
ATOM 2094 N N . GLN A 1 279 ? 11 -29.859 -13.672 1 97.88 279 GLN A N 1
ATOM 2095 C CA . GLN A 1 279 ? 11.445 -30.703 -14.766 1 97.88 279 GLN A CA 1
ATOM 2096 C C . GLN A 1 279 ? 10.305 -31.016 -15.727 1 97.88 279 GLN A C 1
ATOM 2098 O O . GLN A 1 279 ? 10.477 -30.969 -16.938 1 97.88 279 GLN A O 1
ATOM 2103 N N . ASP A 1 280 ? 9.164 -31.375 -15.125 1 97.19 280 ASP A N 1
ATOM 2104 C CA . ASP A 1 280 ? 7.984 -31.625 -15.945 1 97.19 280 ASP A CA 1
ATOM 2105 C C . ASP A 1 280 ? 7.594 -30.391 -16.75 1 97.19 280 ASP A C 1
ATOM 2107 O O . ASP A 1 280 ? 7.25 -30.5 -17.938 1 97.19 280 ASP A O 1
ATOM 2111 N N . PHE A 1 281 ? 7.629 -29.266 -16.156 1 98.06 281 PHE A N 1
ATOM 2112 C CA . PHE A 1 281 ? 7.301 -28 -16.812 1 98.06 281 PHE A CA 1
ATOM 2113 C C . PHE A 1 281 ? 8.211 -27.766 -18.016 1 98.06 281 PHE A C 1
ATOM 2115 O O . PHE A 1 281 ? 7.738 -27.422 -19.094 1 98.06 281 PHE A O 1
ATOM 2122 N N . VAL A 1 282 ? 9.531 -27.906 -17.797 1 97.81 282 VAL A N 1
ATOM 2123 C CA . VAL A 1 282 ? 10.508 -27.672 -18.859 1 97.81 282 VAL A CA 1
ATOM 2124 C C . VAL A 1 282 ? 10.266 -28.656 -20.016 1 97.81 282 VAL A C 1
ATOM 2126 O O . VAL A 1 282 ? 10.234 -28.25 -21.172 1 97.81 282 VAL A O 1
ATOM 2129 N N . SER A 1 283 ? 10.039 -29.938 -19.688 1 96.31 283 SER A N 1
ATOM 2130 C CA . SER A 1 283 ? 9.789 -30.953 -20.703 1 96.31 283 SER A CA 1
ATOM 2131 C C . SER A 1 283 ? 8.555 -30.609 -21.547 1 96.31 283 SER A C 1
ATOM 2133 O O . SER A 1 283 ? 8.586 -30.719 -22.766 1 96.31 283 SER A O 1
ATOM 2135 N N . GLU A 1 284 ? 7.52 -30.172 -20.844 1 96 284 GLU A N 1
ATOM 2136 C CA . GLU A 1 284 ? 6.289 -29.781 -21.531 1 96 284 GLU A CA 1
ATOM 2137 C C . GLU A 1 284 ? 6.523 -28.578 -22.422 1 96 284 GLU A C 1
ATOM 2139 O O . GLU A 1 284 ? 5.949 -28.484 -23.516 1 96 284 GLU A O 1
ATOM 2144 N N . SER A 1 285 ? 7.316 -27.656 -21.969 1 94.25 285 SER A N 1
ATOM 2145 C CA . SER A 1 285 ? 7.578 -26.406 -22.688 1 94.25 285 SER A CA 1
ATOM 2146 C C . SER A 1 285 ? 8.352 -26.656 -23.969 1 94.25 285 SER A C 1
ATOM 2148 O O . SER A 1 285 ? 8.078 -26.031 -25 1 94.25 285 SER A O 1
ATOM 2150 N N . VAL A 1 286 ? 9.312 -27.531 -23.953 1 93.12 286 VAL A N 1
ATOM 2151 C CA . VAL A 1 286 ? 10.172 -27.781 -25.109 1 93.12 286 VAL A CA 1
ATOM 2152 C C . VAL A 1 286 ? 9.414 -28.641 -26.125 1 93.12 286 VAL A C 1
ATOM 2154 O O . VAL A 1 286 ? 9.625 -28.484 -27.328 1 93.12 286 VAL A O 1
ATOM 2157 N N . THR A 1 287 ? 8.562 -29.531 -25.641 1 86.81 287 THR A N 1
ATOM 2158 C CA . THR A 1 287 ? 7.785 -30.375 -26.547 1 86.81 287 THR A CA 1
ATOM 2159 C C . THR A 1 287 ? 6.734 -29.562 -27.297 1 86.81 287 THR A C 1
ATOM 2161 O O . THR A 1 287 ? 6.453 -29.812 -28.469 1 86.81 287 THR A O 1
ATOM 2164 N N . ASN A 1 288 ? 6.125 -28.578 -26.625 1 77.25 288 ASN A N 1
ATOM 2165 C CA . ASN A 1 288 ? 5.102 -27.719 -27.234 1 77.25 288 ASN A CA 1
ATOM 2166 C C . ASN A 1 288 ? 5.703 -26.75 -28.25 1 77.25 288 ASN A C 1
ATOM 2168 O O . ASN A 1 288 ? 5.012 -26.297 -29.156 1 77.25 288 ASN A O 1
ATOM 2172 N N . THR A 1 289 ? 6.855 -26.312 -28.016 1 65.81 289 THR A N 1
ATOM 2173 C CA . THR A 1 289 ? 7.508 -25.422 -28.969 1 65.81 289 THR A CA 1
ATOM 2174 C C . THR A 1 289 ? 7.992 -26.188 -30.188 1 65.81 289 THR A C 1
ATOM 2176 O O . THR A 1 289 ? 7.992 -25.672 -31.312 1 65.81 289 THR A O 1
ATOM 2179 N N . ALA A 1 290 ? 8.398 -27.5 -30.016 1 55.75 290 ALA A N 1
ATOM 2180 C CA . ALA A 1 290 ? 8.812 -28.344 -31.141 1 55.75 290 ALA A CA 1
ATOM 2181 C C . ALA A 1 290 ? 7.617 -28.75 -32 1 55.75 290 ALA A C 1
ATOM 2183 O O . ALA A 1 290 ? 7.754 -28.984 -33.188 1 55.75 290 ALA A O 1
ATOM 2184 N N . ALA A 1 291 ? 6.359 -28.812 -31.453 1 46.19 291 ALA A N 1
ATOM 2185 C CA . ALA A 1 291 ? 5.207 -29.141 -32.281 1 46.19 291 ALA A CA 1
ATOM 2186 C C . ALA A 1 291 ? 4.727 -27.938 -33.062 1 46.19 291 ALA A C 1
ATOM 2188 O O . ALA A 1 291 ? 4.66 -26.828 -32.531 1 46.19 291 ALA A O 1
ATOM 2189 N N . MET B 1 1 ? 24.703 21.312 1.296 1 77.75 1 MET B N 1
ATOM 2190 C CA . MET B 1 1 ? 24.047 20.516 0.253 1 77.75 1 MET B CA 1
ATOM 2191 C C . MET B 1 1 ? 22.531 20.609 0.363 1 77.75 1 MET B C 1
ATOM 2193 O O . MET B 1 1 ? 22.016 21.078 1.375 1 77.75 1 MET B O 1
ATOM 2197 N N . SER B 1 2 ? 21.812 20.234 -0.738 1 92.94 2 SER B N 1
ATOM 2198 C CA . SER B 1 2 ? 20.406 20.609 -0.906 1 92.94 2 SER B CA 1
ATOM 2199 C C . SER B 1 2 ? 19.484 19.609 -0.243 1 92.94 2 SER B C 1
ATOM 2201 O O . SER B 1 2 ? 19.859 18.453 -0.024 1 92.94 2 SER B O 1
ATOM 2203 N N . ILE B 1 3 ? 18.469 20.094 0.27 1 98.31 3 ILE B N 1
ATOM 2204 C CA . ILE B 1 3 ? 17.359 19.312 0.792 1 98.31 3 ILE B CA 1
ATOM 2205 C C . ILE B 1 3 ? 16.297 19.141 -0.292 1 98.31 3 ILE B C 1
ATOM 2207 O O . ILE B 1 3 ? 15.812 20.125 -0.859 1 98.31 3 ILE B O 1
ATOM 2211 N N . LEU B 1 4 ? 15.984 17.859 -0.655 1 98.69 4 LEU B N 1
ATOM 2212 C CA . LEU B 1 4 ? 14.891 17.594 -1.591 1 98.69 4 LEU B CA 1
ATOM 2213 C C . LEU B 1 4 ? 13.555 17.531 -0.862 1 98.69 4 LEU B C 1
ATOM 2215 O O . LEU B 1 4 ? 13.406 16.766 0.094 1 98.69 4 LEU B O 1
ATOM 2219 N N . VAL B 1 5 ? 12.617 18.328 -1.299 1 98.44 5 VAL B N 1
ATOM 2220 C CA . VAL B 1 5 ? 11.266 18.297 -0.742 1 98.44 5 VAL B CA 1
ATOM 2221 C C . VAL B 1 5 ? 10.297 17.703 -1.762 1 98.44 5 VAL B C 1
ATOM 2223 O O . VAL B 1 5 ? 10.031 18.312 -2.801 1 98.44 5 VAL B O 1
ATOM 2226 N N . ILE B 1 6 ? 9.812 16.516 -1.477 1 98.19 6 ILE B N 1
ATOM 2227 C CA . ILE B 1 6 ? 8.719 15.914 -2.234 1 98.19 6 ILE B CA 1
ATOM 2228 C C . ILE B 1 6 ? 7.383 16.406 -1.684 1 98.19 6 ILE B C 1
ATOM 2230 O O . ILE B 1 6 ? 7.199 16.484 -0.467 1 98.19 6 ILE B O 1
ATOM 2234 N N . GLY B 1 7 ? 6.449 16.672 -2.549 1 96.19 7 GLY B N 1
ATOM 2235 C CA . GLY B 1 7 ? 5.191 17.266 -2.139 1 96.19 7 GLY B CA 1
ATOM 2236 C C . GLY B 1 7 ? 5.281 18.781 -1.952 1 96.19 7 GLY B C 1
ATOM 2237 O O . GLY B 1 7 ? 4.492 19.359 -1.211 1 96.19 7 GLY B O 1
ATOM 2238 N N . ALA B 1 8 ? 6.152 19.422 -2.615 1 95.56 8 ALA B N 1
ATOM 2239 C CA . ALA B 1 8 ? 6.551 20.812 -2.361 1 95.56 8 ALA B CA 1
ATOM 2240 C C . ALA B 1 8 ? 5.43 21.781 -2.734 1 95.56 8 ALA B C 1
ATOM 2242 O O . ALA B 1 8 ? 5.395 22.906 -2.25 1 95.56 8 ALA B O 1
ATOM 2243 N N . THR B 1 9 ? 4.551 21.328 -3.553 1 92.75 9 THR B N 1
ATOM 2244 C CA . THR B 1 9 ? 3.52 22.25 -4.035 1 92.75 9 THR B CA 1
ATOM 2245 C C . THR B 1 9 ? 2.25 22.125 -3.197 1 92.75 9 THR B C 1
ATOM 2247 O O . THR B 1 9 ? 1.301 22.891 -3.381 1 92.75 9 THR B O 1
ATOM 2250 N N . GLY B 1 10 ? 2.201 21.141 -2.316 1 92.69 10 GLY B N 1
ATOM 2251 C CA . GLY B 1 10 ? 1.027 20.938 -1.482 1 92.69 10 GLY B CA 1
ATOM 2252 C C . GLY B 1 10 ? 0.993 21.844 -0.267 1 92.69 10 GLY B C 1
ATOM 2253 O O . GLY B 1 10 ? 1.886 22.672 -0.079 1 92.69 10 GLY B O 1
ATOM 2254 N N . THR B 1 11 ? -0.046 21.719 0.544 1 90.81 11 THR B N 1
ATOM 2255 C CA . THR B 1 11 ? -0.297 22.531 1.725 1 90.81 11 THR B CA 1
ATOM 2256 C C . THR B 1 11 ? 0.898 22.5 2.674 1 90.81 11 THR B C 1
ATOM 2258 O O . THR B 1 11 ? 1.469 23.547 3.002 1 90.81 11 THR B O 1
ATOM 2261 N N . LEU B 1 12 ? 1.307 21.328 3.08 1 96.56 12 LEU B N 1
ATOM 2262 C CA . LEU B 1 12 ? 2.404 21.188 4.035 1 96.56 12 LEU B CA 1
ATOM 2263 C C . LEU B 1 12 ? 3.748 21.422 3.352 1 96.56 12 LEU B C 1
ATOM 2265 O O . LEU B 1 12 ? 4.637 22.062 3.922 1 96.56 12 LEU B O 1
ATOM 2269 N N . GLY B 1 13 ? 3.912 20.859 2.123 1 96.75 13 GLY B N 1
ATOM 2270 C CA . GLY B 1 13 ? 5.176 20.969 1.408 1 96.75 13 GLY B CA 1
ATOM 2271 C C . GLY B 1 13 ? 5.586 22.406 1.137 1 96.75 13 GLY B C 1
ATOM 2272 O O . GLY B 1 13 ? 6.77 22.75 1.232 1 96.75 13 GLY B O 1
ATOM 2273 N N . SER B 1 14 ? 4.617 23.25 0.794 1 95.75 14 SER B N 1
ATOM 2274 C CA . SER B 1 14 ? 4.922 24.641 0.515 1 95.75 14 SER B CA 1
ATOM 2275 C C . SER B 1 14 ? 5.391 25.375 1.771 1 95.75 14 SER B C 1
ATOM 2277 O O . SER B 1 14 ? 6.312 26.188 1.716 1 95.75 14 SER B O 1
ATOM 2279 N N . LEU B 1 15 ? 4.762 25.078 2.92 1 97.31 15 LEU B N 1
ATOM 2280 C CA . LEU B 1 15 ? 5.16 25.672 4.191 1 97.31 15 LEU B CA 1
ATOM 2281 C C . LEU B 1 15 ? 6.566 25.234 4.582 1 97.31 15 LEU B C 1
ATOM 2283 O O . LEU B 1 15 ? 7.367 26.031 5.062 1 97.31 15 LEU B O 1
ATOM 2287 N N . VAL B 1 16 ? 6.871 23.953 4.32 1 98.31 16 VAL B N 1
ATOM 2288 C CA . VAL B 1 16 ? 8.18 23.406 4.66 1 98.31 16 VAL B CA 1
ATOM 2289 C C . VAL B 1 16 ? 9.25 24.047 3.781 1 98.31 16 VAL B C 1
ATOM 2291 O O . VAL B 1 16 ? 10.312 24.422 4.27 1 98.31 16 VAL B O 1
ATOM 2294 N N . THR B 1 17 ? 8.945 24.172 2.469 1 97.56 17 THR B N 1
ATOM 2295 C CA . THR B 1 17 ? 9.891 24.781 1.547 1 97.56 17 THR B CA 1
ATOM 2296 C C . THR B 1 17 ? 10.188 26.219 1.95 1 97.56 17 THR B C 1
ATOM 2298 O O . THR B 1 17 ? 11.344 26.656 1.953 1 97.56 17 THR B O 1
ATOM 2301 N N . GLN B 1 18 ? 9.18 26.953 2.299 1 96.44 18 GLN B N 1
ATOM 2302 C CA . GLN B 1 18 ? 9.336 28.344 2.744 1 96.44 18 GLN B CA 1
ATOM 2303 C C . GLN B 1 18 ? 10.156 28.422 4.031 1 96.44 18 GLN B C 1
ATOM 2305 O O . GLN B 1 18 ? 11.039 29.266 4.16 1 96.44 18 GLN B O 1
ATOM 2310 N N . GLY B 1 19 ? 9.805 27.562 4.973 1 97.69 19 GLY B N 1
ATOM 2311 C CA . GLY B 1 19 ? 10.523 27.531 6.238 1 97.69 19 GLY B CA 1
ATOM 2312 C C . GLY B 1 19 ? 12 27.219 6.086 1 97.69 19 GLY B C 1
ATOM 2313 O O . GLY B 1 19 ? 12.844 27.844 6.73 1 97.69 19 GLY B O 1
ATOM 2314 N N . LEU B 1 20 ? 12.336 26.25 5.262 1 98.12 20 LEU B N 1
ATOM 2315 C CA . LEU B 1 20 ? 13.727 25.875 5.008 1 98.12 20 LEU B CA 1
ATOM 2316 C C . LEU B 1 20 ? 14.477 27.031 4.355 1 98.12 20 LEU B C 1
ATOM 2318 O O . LEU B 1 20 ? 15.594 27.359 4.758 1 98.12 20 LEU B O 1
ATOM 2322 N N . ALA B 1 21 ? 13.844 27.656 3.357 1 96.75 21 ALA B N 1
ATOM 2323 C CA . ALA B 1 21 ? 14.461 28.781 2.666 1 96.75 21 ALA B CA 1
ATOM 2324 C C . ALA B 1 21 ? 14.719 29.938 3.627 1 96.75 21 ALA B C 1
ATOM 2326 O O . ALA B 1 21 ? 15.766 30.594 3.557 1 96.75 21 ALA B O 1
ATOM 2327 N N . ALA B 1 22 ? 13.812 30.188 4.484 1 96.5 22 ALA B N 1
ATOM 2328 C CA . ALA B 1 22 ? 13.922 31.281 5.457 1 96.5 22 ALA B CA 1
ATOM 2329 C C . ALA B 1 22 ? 15.102 31.047 6.402 1 96.5 22 ALA B C 1
ATOM 2331 O O . ALA B 1 22 ? 15.664 32 6.945 1 96.5 22 ALA B O 1
ATOM 2332 N N . GLN B 1 23 ? 15.484 29.797 6.559 1 96.38 23 GLN B N 1
ATOM 2333 C CA . GLN B 1 23 ? 16.594 29.438 7.43 1 96.38 23 GLN B CA 1
ATOM 2334 C C . GLN B 1 23 ? 17.906 29.344 6.637 1 96.38 23 GLN B C 1
ATOM 2336 O O . GLN B 1 23 ? 18.906 28.859 7.156 1 96.38 23 GLN B O 1
ATOM 2341 N N . GLY B 1 24 ? 17.828 29.656 5.348 1 95.62 24 GLY B N 1
ATOM 2342 C CA . GLY B 1 24 ? 19.016 29.75 4.527 1 95.62 24 GLY B CA 1
ATOM 2343 C C . GLY B 1 24 ? 19.406 28.422 3.9 1 95.62 24 GLY B C 1
ATOM 2344 O O . GLY B 1 24 ? 20.516 28.281 3.355 1 95.62 24 GLY B O 1
ATOM 2345 N N . ALA B 1 25 ? 18.578 27.438 3.965 1 96.19 25 ALA B N 1
ATOM 2346 C CA . ALA B 1 25 ? 18.891 26.141 3.379 1 96.19 25 ALA B CA 1
ATOM 2347 C C . ALA B 1 25 ? 18.734 26.172 1.861 1 96.19 25 ALA B C 1
ATOM 2349 O O . ALA B 1 25 ? 17.922 26.906 1.327 1 96.19 25 ALA B O 1
ATOM 2350 N N . GLN B 1 26 ? 19.531 25.438 1.158 1 96 26 GLN B N 1
ATOM 2351 C CA . GLN B 1 26 ? 19.312 25.141 -0.257 1 96 26 GLN B CA 1
ATOM 2352 C C . GLN B 1 26 ? 18.297 24.031 -0.443 1 96 26 GLN B C 1
ATOM 2354 O O . GLN B 1 26 ? 18.469 22.922 0.068 1 96 26 GLN B O 1
ATOM 2359 N N . VAL B 1 27 ? 17.234 24.406 -1.166 1 97.56 27 VAL B N 1
ATOM 2360 C CA . VAL B 1 27 ? 16.125 23.484 -1.269 1 97.56 27 VAL B CA 1
ATOM 2361 C C . VAL B 1 27 ? 15.867 23.125 -2.734 1 97.56 27 VAL B C 1
ATOM 2363 O O . VAL B 1 27 ? 15.891 24 -3.602 1 97.56 27 VAL B O 1
ATOM 2366 N N . ASN B 1 28 ? 15.781 21.859 -3.08 1 97.44 28 ASN B N 1
ATOM 2367 C CA . ASN B 1 28 ? 15.227 21.359 -4.332 1 97.44 28 ASN B CA 1
ATOM 2368 C C . ASN B 1 28 ? 13.766 20.922 -4.168 1 97.44 28 ASN B C 1
ATOM 2370 O O . ASN B 1 28 ? 13.469 20.016 -3.387 1 97.44 28 ASN B O 1
ATOM 2374 N N . ALA B 1 29 ? 12.875 21.625 -4.816 1 97.31 29 ALA B N 1
ATOM 2375 C CA . ALA B 1 29 ? 11.461 21.266 -4.812 1 97.31 29 ALA B CA 1
ATOM 2376 C C . ALA B 1 29 ? 11.125 20.328 -5.969 1 97.31 29 ALA B C 1
ATOM 2378 O O . ALA B 1 29 ? 11.273 20.688 -7.137 1 97.31 29 ALA B O 1
ATOM 2379 N N . LEU B 1 30 ? 10.703 19.094 -5.672 1 97.31 30 LEU B N 1
ATOM 2380 C CA . LEU B 1 30 ? 10.289 18.172 -6.723 1 97.31 30 LEU B CA 1
ATOM 2381 C C . LEU B 1 30 ? 8.938 18.578 -7.297 1 97.31 30 LEU B C 1
ATOM 2383 O O . LEU B 1 30 ? 7.965 18.734 -6.555 1 97.31 30 LEU B O 1
ATOM 2387 N N . VAL B 1 31 ? 8.945 18.797 -8.578 1 96.19 31 VAL B N 1
ATOM 2388 C CA . VAL B 1 31 ? 7.703 19.172 -9.242 1 96.19 31 VAL B CA 1
ATOM 2389 C C . VAL B 1 31 ? 7.477 18.281 -10.461 1 96.19 31 VAL B C 1
ATOM 2391 O O . VAL B 1 31 ? 8.43 17.719 -11.008 1 96.19 31 VAL B O 1
ATOM 2394 N N . ARG B 1 32 ? 6.234 18.078 -10.844 1 91.06 32 ARG B N 1
ATOM 2395 C CA . ARG B 1 32 ? 5.926 17.312 -12.039 1 91.06 32 ARG B CA 1
ATOM 2396 C C . ARG B 1 32 ? 6.211 18.109 -13.305 1 91.06 32 ARG B C 1
ATOM 2398 O O . ARG B 1 32 ? 6.594 17.547 -14.336 1 91.06 32 ARG B O 1
ATOM 2405 N N . GLN B 1 33 ? 5.918 19.375 -13.203 1 89.19 33 GLN B N 1
ATOM 2406 C CA . GLN B 1 33 ? 6.18 20.344 -14.258 1 89.19 33 GLN B CA 1
ATOM 2407 C C . GLN B 1 33 ? 6.699 21.656 -13.68 1 89.19 33 GLN B C 1
ATOM 2409 O O . GLN B 1 33 ? 6.203 22.125 -12.656 1 89.19 33 GLN B O 1
ATOM 2414 N N . THR B 1 34 ? 7.641 22.156 -14.406 1 85.5 34 THR B N 1
ATOM 2415 C CA . THR B 1 34 ? 8.219 23.406 -13.914 1 85.5 34 THR B CA 1
ATOM 2416 C C . THR B 1 34 ? 7.293 24.594 -14.227 1 85.5 34 THR B C 1
ATOM 2418 O O . THR B 1 34 ? 6.516 24.547 -15.18 1 85.5 34 THR B O 1
ATOM 2421 N N . GLY B 1 35 ? 7.418 25.656 -13.414 1 79.31 35 GLY B N 1
ATOM 2422 C CA . GLY B 1 35 ? 6.852 26.953 -13.727 1 79.31 35 GLY B CA 1
ATOM 2423 C C . GLY B 1 35 ? 5.426 27.125 -13.234 1 79.31 35 GLY B C 1
ATOM 2424 O O . GLY B 1 35 ? 4.836 28.188 -13.367 1 79.31 35 GLY B O 1
ATOM 2425 N N . LYS B 1 36 ? 4.844 26.062 -12.602 1 75.88 36 LYS B N 1
ATOM 2426 C CA . LYS B 1 36 ? 3.445 26.156 -12.188 1 75.88 36 LYS B CA 1
ATOM 2427 C C . LYS B 1 36 ? 3.311 26.906 -10.867 1 75.88 36 LYS B C 1
ATOM 2429 O O . LYS B 1 36 ? 2.273 27.516 -10.602 1 75.88 36 LYS B O 1
ATOM 2434 N N . ARG B 1 37 ? 4.336 26.828 -10.07 1 82.06 37 ARG B N 1
ATOM 2435 C CA . ARG B 1 37 ? 4.309 27.484 -8.773 1 82.06 37 ARG B CA 1
ATOM 2436 C C . ARG B 1 37 ? 5.566 28.312 -8.547 1 82.06 37 ARG B C 1
ATOM 2438 O O . ARG B 1 37 ? 6.656 27.922 -8.969 1 82.06 37 ARG B O 1
ATOM 2445 N N . GLN B 1 38 ? 5.34 29.406 -7.941 1 87.62 38 GLN B N 1
ATOM 2446 C CA . GLN B 1 38 ? 6.477 30.25 -7.559 1 87.62 38 GLN B CA 1
ATOM 2447 C C . GLN B 1 38 ? 7.051 29.797 -6.211 1 87.62 38 GLN B C 1
ATOM 2449 O O . GLN B 1 38 ? 6.301 29.469 -5.293 1 87.62 38 GLN B O 1
ATOM 2454 N N . PHE B 1 39 ? 8.391 29.734 -6.246 1 92.56 39 PHE B N 1
ATOM 2455 C CA . PHE B 1 39 ? 9.094 29.391 -5.02 1 92.56 39 PHE B CA 1
ATOM 2456 C C . PHE B 1 39 ? 10.008 30.531 -4.566 1 92.56 39 PHE B C 1
ATOM 2458 O O . PHE B 1 39 ? 10.391 31.375 -5.375 1 92.56 39 PHE B O 1
ATOM 2465 N N . PRO B 1 40 ? 10.242 30.625 -3.256 1 91.31 40 PRO B N 1
ATOM 2466 C CA . PRO B 1 40 ? 11.148 31.656 -2.754 1 91.31 40 PRO B CA 1
ATOM 2467 C C . PRO B 1 40 ? 12.578 31.484 -3.258 1 91.31 40 PRO B C 1
ATOM 2469 O O . PRO B 1 40 ? 12.906 30.469 -3.869 1 91.31 40 PRO B O 1
ATOM 2472 N N . ALA B 1 41 ? 13.328 32.562 -2.973 1 88.62 41 ALA B N 1
ATOM 2473 C CA . ALA B 1 41 ? 14.758 32.469 -3.27 1 88.62 41 ALA B CA 1
ATOM 2474 C C . ALA B 1 41 ? 15.406 31.312 -2.523 1 88.62 41 ALA B C 1
ATOM 2476 O O . ALA B 1 41 ? 15.07 31.031 -1.369 1 88.62 41 ALA B O 1
ATOM 2477 N N . GLY B 1 42 ? 16.281 30.547 -3.131 1 87.75 42 GLY B N 1
ATOM 2478 C CA . GLY B 1 42 ? 16.938 29.422 -2.506 1 87.75 42 GLY B CA 1
ATOM 2479 C C . GLY B 1 42 ? 16.312 28.094 -2.857 1 87.75 42 GLY B C 1
ATOM 2480 O O . GLY B 1 42 ? 16.859 27.031 -2.549 1 87.75 42 GLY B O 1
ATOM 2481 N N . VAL B 1 43 ? 15.141 28.234 -3.467 1 95.19 43 VAL B N 1
ATOM 2482 C CA . VAL B 1 43 ? 14.438 27 -3.832 1 95.19 43 VAL B CA 1
ATOM 2483 C C . VAL B 1 43 ? 14.547 26.781 -5.336 1 95.19 43 VAL B C 1
ATOM 2485 O O . VAL B 1 43 ? 14.164 27.641 -6.133 1 95.19 43 VAL B O 1
ATOM 2488 N N . THR B 1 44 ? 15.125 25.703 -5.742 1 95.12 44 THR B N 1
ATOM 2489 C CA . THR B 1 44 ? 15.234 25.281 -7.137 1 95.12 44 THR B CA 1
ATOM 2490 C C . THR B 1 44 ? 14.211 24.188 -7.453 1 95.12 44 THR B C 1
ATOM 2492 O O . THR B 1 44 ? 13.984 23.281 -6.645 1 95.12 44 THR B O 1
ATOM 2495 N N . GLN B 1 45 ? 13.594 24.344 -8.602 1 96 45 GLN B N 1
ATOM 2496 C CA . GLN B 1 45 ? 12.672 23.312 -9.039 1 96 45 GLN B CA 1
ATOM 2497 C C . GLN B 1 45 ? 13.406 22.172 -9.742 1 96 45 GLN B C 1
ATOM 2499 O O . GLN B 1 45 ? 14.312 22.406 -10.547 1 96 45 GLN B O 1
ATOM 2504 N N . VAL B 1 46 ? 13.078 20.984 -9.344 1 96.06 46 VAL B N 1
ATOM 2505 C CA . VAL B 1 46 ? 13.578 19.797 -10.016 1 96.06 46 VAL B CA 1
ATOM 2506 C C . VAL B 1 46 ? 12.406 18.922 -10.484 1 96.06 46 VAL B C 1
ATOM 2508 O O . VAL B 1 46 ? 11.477 18.672 -9.719 1 96.06 46 VAL B O 1
ATOM 2511 N N . VAL B 1 47 ? 12.438 18.531 -11.75 1 96 47 VAL B N 1
ATOM 2512 C CA . VAL B 1 47 ? 11.328 17.781 -12.328 1 96 47 VAL B CA 1
ATOM 2513 C C . VAL B 1 47 ? 11.492 16.297 -12.016 1 96 47 VAL B C 1
ATOM 2515 O O . VAL B 1 47 ? 12.578 15.734 -12.156 1 96 47 VAL B O 1
ATOM 2518 N N . GLY B 1 48 ? 10.406 15.68 -11.555 1 96 48 GLY B N 1
ATOM 2519 C CA . GLY B 1 48 ? 10.414 14.25 -11.289 1 96 48 GLY B CA 1
ATOM 2520 C C . GLY B 1 48 ? 9.039 13.688 -10.984 1 96 48 GLY B C 1
ATOM 2521 O O . GLY B 1 48 ? 8.102 14.445 -10.711 1 96 48 GLY B O 1
ATOM 2522 N N . ASP B 1 49 ? 8.93 12.438 -11.117 1 95.69 49 ASP B N 1
ATOM 2523 C CA . ASP B 1 49 ? 7.754 11.641 -10.805 1 95.69 49 ASP B CA 1
ATOM 2524 C C . ASP B 1 49 ? 8.125 10.422 -9.961 1 95.69 49 ASP B C 1
ATOM 2526 O O . ASP B 1 49 ? 9.078 9.711 -10.281 1 95.69 49 ASP B O 1
ATOM 2530 N N . LEU B 1 50 ? 7.363 10.211 -8.945 1 96.81 50 LEU B N 1
ATOM 2531 C CA . LEU B 1 50 ? 7.762 9.25 -7.926 1 96.81 50 LEU B CA 1
ATOM 2532 C C . LEU B 1 50 ? 7.746 7.828 -8.477 1 96.81 50 LEU B C 1
ATOM 2534 O O . LEU B 1 50 ? 8.328 6.922 -7.887 1 96.81 50 LEU B O 1
ATOM 2538 N N . THR B 1 51 ? 7.055 7.574 -9.586 1 94.25 51 THR B N 1
ATOM 2539 C CA . THR B 1 51 ? 7.074 6.234 -10.164 1 94.25 51 THR B CA 1
ATOM 2540 C C . THR B 1 51 ? 7.949 6.199 -11.414 1 94.25 51 THR B C 1
ATOM 2542 O O . THR B 1 51 ? 7.984 5.191 -12.125 1 94.25 51 THR B O 1
ATOM 2545 N N . ASP B 1 52 ? 8.539 7.332 -11.773 1 96.31 52 ASP B N 1
ATOM 2546 C CA . ASP B 1 52 ? 9.578 7.387 -12.789 1 96.31 52 ASP B CA 1
ATOM 2547 C C . ASP B 1 52 ? 10.969 7.258 -12.164 1 96.31 52 ASP B C 1
ATOM 2549 O O . ASP B 1 52 ? 11.562 8.258 -11.758 1 96.31 52 ASP B O 1
ATOM 2553 N N . VAL B 1 53 ? 11.508 6.09 -12.258 1 97.75 53 VAL B N 1
ATOM 2554 C CA . VAL B 1 53 ? 12.727 5.723 -11.539 1 97.75 53 VAL B CA 1
ATOM 2555 C C . VAL B 1 53 ? 13.883 6.605 -12.008 1 97.75 53 VAL B C 1
ATOM 2557 O O . VAL B 1 53 ? 14.656 7.109 -11.188 1 97.75 53 VAL B O 1
ATOM 2560 N N . ALA B 1 54 ? 13.969 6.852 -13.281 1 96.38 54 ALA B N 1
ATOM 2561 C CA . ALA B 1 54 ? 15.07 7.641 -13.828 1 96.38 54 ALA B CA 1
ATOM 2562 C C . ALA B 1 54 ? 15.023 9.078 -13.32 1 96.38 54 ALA B C 1
ATOM 2564 O O . ALA B 1 54 ? 16.047 9.633 -12.914 1 96.38 54 ALA B O 1
ATOM 2565 N N . SER B 1 55 ? 13.867 9.68 -13.336 1 97 55 SER B N 1
ATOM 2566 C CA . SER B 1 55 ? 13.75 11.062 -12.883 1 97 55 SER B CA 1
ATOM 2567 C C . SER B 1 55 ? 14.008 11.18 -11.391 1 97 55 SER B C 1
ATOM 2569 O O . SER B 1 55 ? 14.594 12.156 -10.93 1 97 55 SER B O 1
ATOM 2571 N N . MET B 1 56 ? 13.609 10.203 -10.648 1 97.81 56 MET B N 1
ATOM 2572 C CA . MET B 1 56 ? 13.852 10.219 -9.211 1 97.81 56 MET B CA 1
ATOM 2573 C C . MET B 1 56 ? 15.336 10.023 -8.906 1 97.81 56 MET B C 1
ATOM 2575 O O . MET B 1 56 ? 15.883 10.664 -8.008 1 97.81 56 MET B O 1
ATOM 2579 N N . ARG B 1 57 ? 15.992 9.094 -9.609 1 97.44 57 ARG B N 1
ATOM 2580 C CA . ARG B 1 57 ? 17.438 8.922 -9.445 1 97.44 57 ARG B CA 1
ATOM 2581 C C . ARG B 1 57 ? 18.172 10.227 -9.68 1 97.44 57 ARG B C 1
ATOM 2583 O O . ARG B 1 57 ? 19.062 10.586 -8.906 1 97.44 57 ARG B O 1
ATOM 2590 N N . ALA B 1 58 ? 17.766 10.914 -10.727 1 97.25 58 ALA B N 1
ATOM 2591 C CA . ALA B 1 58 ? 18.391 12.195 -11.047 1 97.25 58 ALA B CA 1
ATOM 2592 C C . ALA B 1 58 ? 18.141 13.219 -9.945 1 97.25 58 ALA B C 1
ATOM 2594 O O . ALA B 1 58 ? 19.062 13.93 -9.531 1 97.25 58 ALA B O 1
ATOM 2595 N N . ALA B 1 59 ? 16.938 13.289 -9.438 1 97.38 59 ALA B N 1
ATOM 2596 C CA . ALA B 1 59 ? 16.562 14.258 -8.414 1 97.38 59 ALA B CA 1
ATOM 2597 C C . ALA B 1 59 ? 17.297 13.984 -7.105 1 97.38 59 ALA B C 1
ATOM 2599 O O . ALA B 1 59 ? 17.641 14.914 -6.375 1 97.38 59 ALA B O 1
ATOM 2600 N N . LEU B 1 60 ? 17.594 12.703 -6.824 1 98.12 60 LEU B N 1
ATOM 2601 C CA . LEU B 1 60 ? 18.172 12.297 -5.551 1 98.12 60 LEU B CA 1
ATOM 2602 C C . LEU B 1 60 ? 19.703 12.352 -5.605 1 98.12 60 LEU B C 1
ATOM 2604 O O . LEU B 1 60 ? 20.359 12.336 -4.566 1 98.12 60 LEU B O 1
ATOM 2608 N N . ALA B 1 61 ? 20.281 12.414 -6.77 1 95.25 61 ALA B N 1
ATOM 2609 C CA . ALA B 1 61 ? 21.719 12.289 -6.969 1 95.25 61 ALA B CA 1
ATOM 2610 C C . ALA B 1 61 ? 22.469 13.477 -6.371 1 95.25 61 ALA B C 1
ATOM 2612 O O . ALA B 1 61 ? 23.625 13.359 -5.992 1 95.25 61 ALA B O 1
ATOM 2613 N N . SER B 1 62 ? 21.797 14.586 -6.16 1 88.56 62 SER B N 1
ATOM 2614 C CA . SER B 1 62 ? 22.562 15.758 -5.758 1 88.56 62 SER B CA 1
ATOM 2615 C C . SER B 1 62 ? 22.078 16.297 -4.414 1 88.56 62 SER B C 1
ATOM 2617 O O . SER B 1 62 ? 22.312 17.469 -4.094 1 88.56 62 SER B O 1
ATOM 2619 N N . VAL B 1 63 ? 21.438 15.492 -3.668 1 96.44 63 VAL B N 1
ATOM 2620 C CA . VAL B 1 63 ? 20.922 16 -2.4 1 96.44 63 VAL B CA 1
ATOM 2621 C C . VAL B 1 63 ? 21.438 15.141 -1.251 1 96.44 63 VAL B C 1
ATOM 2623 O O . VAL B 1 63 ? 21.906 14.016 -1.471 1 96.44 63 VAL B O 1
ATOM 2626 N N . ARG B 1 64 ? 21.375 15.664 -0.106 1 96.5 64 ARG B N 1
ATOM 2627 C CA . ARG B 1 64 ? 21.875 14.93 1.053 1 96.5 64 ARG B CA 1
ATOM 2628 C C . ARG B 1 64 ? 20.75 14.625 2.035 1 96.5 64 ARG B C 1
ATOM 2630 O O . ARG B 1 64 ? 20.906 13.766 2.91 1 96.5 64 ARG B O 1
ATOM 2637 N N . THR B 1 65 ? 19.703 15.422 1.957 1 98.62 65 THR B N 1
ATOM 2638 C CA . THR B 1 65 ? 18.562 15.305 2.854 1 98.62 65 THR B CA 1
ATOM 2639 C C . THR B 1 65 ? 17.266 15.211 2.062 1 98.62 65 THR B C 1
ATOM 2641 O O . THR B 1 65 ? 17.109 15.859 1.022 1 98.62 65 THR B O 1
ATOM 2644 N N . LEU B 1 66 ? 16.344 14.289 2.518 1 98.88 66 LEU B N 1
ATOM 2645 C CA . LEU B 1 66 ? 15.086 14.047 1.822 1 98.88 66 LEU B CA 1
ATOM 2646 C C . LEU B 1 66 ? 13.906 14.266 2.758 1 98.88 66 LEU B C 1
ATOM 2648 O O . LEU B 1 66 ? 13.859 13.695 3.852 1 98.88 66 LEU B O 1
ATOM 2652 N N . PHE B 1 67 ? 13.023 15.156 2.387 1 98.94 67 PHE B N 1
ATOM 2653 C CA . PHE B 1 67 ? 11.68 15.188 2.955 1 98.94 67 PHE B CA 1
ATOM 2654 C C . PHE B 1 67 ? 10.703 14.422 2.074 1 98.94 67 PHE B C 1
ATOM 2656 O O . PHE B 1 67 ? 10.359 14.867 0.98 1 98.94 67 PHE B O 1
ATOM 2663 N N . LEU B 1 68 ? 10.258 13.25 2.52 1 98.88 68 LEU B N 1
ATOM 2664 C CA . LEU B 1 68 ? 9.336 12.406 1.765 1 98.88 68 LEU B CA 1
ATOM 2665 C C . LEU B 1 68 ? 7.895 12.648 2.191 1 98.88 68 LEU B C 1
ATOM 2667 O O . LEU B 1 68 ? 7.441 12.102 3.195 1 98.88 68 LEU B O 1
ATOM 2671 N N . LEU B 1 69 ? 7.242 13.461 1.442 1 98.31 69 LEU B N 1
ATOM 2672 C CA . LEU B 1 69 ? 5.832 13.805 1.578 1 98.31 69 LEU B CA 1
ATOM 2673 C C . LEU B 1 69 ? 5.09 13.586 0.264 1 98.31 69 LEU B C 1
ATOM 2675 O O . LEU B 1 69 ? 5 14.492 -0.562 1 98.31 69 LEU B O 1
ATOM 2679 N N . ASN B 1 70 ? 4.641 12.383 0.04 1 93.81 70 ASN B N 1
ATOM 2680 C CA . ASN B 1 70 ? 3.822 12.156 -1.146 1 93.81 70 ASN B CA 1
ATOM 2681 C C . ASN B 1 70 ? 2.332 12.18 -0.813 1 93.81 70 ASN B C 1
ATOM 2683 O O . ASN B 1 70 ? 1.942 11.922 0.327 1 93.81 70 ASN B O 1
ATOM 2687 N N . ALA B 1 71 ? 1.532 12.539 -1.757 1 93.56 71 ALA B N 1
ATOM 2688 C CA . ALA B 1 71 ? 0.091 12.734 -1.618 1 93.56 71 ALA B CA 1
ATOM 2689 C C . ALA B 1 71 ? -0.616 11.414 -1.329 1 93.56 71 ALA B C 1
ATOM 2691 O O . ALA B 1 71 ? -0.051 10.336 -1.546 1 93.56 71 ALA B O 1
ATO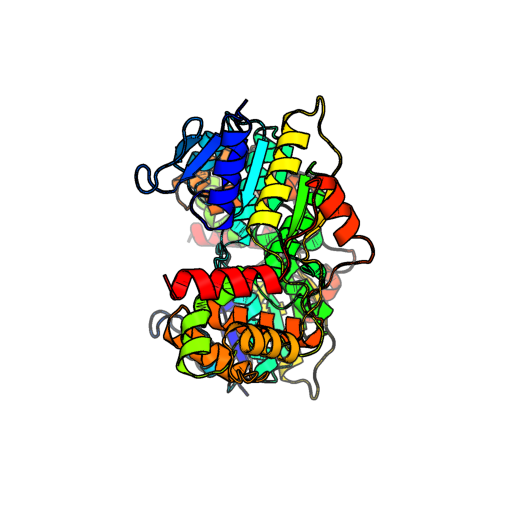M 2692 N N . VAL B 1 72 ? -1.857 11.578 -0.786 1 96.38 72 VAL B N 1
ATOM 2693 C CA . VAL B 1 72 ? -2.766 10.438 -0.7 1 96.38 72 VAL B CA 1
ATOM 2694 C C . VAL B 1 72 ? -3.305 10.102 -2.088 1 96.38 72 VAL B C 1
ATOM 2696 O O . VAL B 1 72 ? -4.109 10.852 -2.646 1 96.38 72 VAL B O 1
ATOM 2699 N N . THR B 1 73 ? -2.811 9.102 -2.662 1 97.19 73 THR B N 1
ATOM 2700 C CA . THR B 1 73 ? -3.217 8.539 -3.941 1 97.19 73 THR B CA 1
ATOM 2701 C C . THR B 1 73 ? -3.287 7.012 -3.857 1 97.19 73 THR B C 1
ATOM 2703 O O . THR B 1 73 ? -2.738 6.41 -2.934 1 97.19 73 THR B O 1
ATOM 2706 N N . PRO B 1 74 ? -4.008 6.438 -4.789 1 97.44 74 PRO B N 1
ATOM 2707 C CA . PRO B 1 74 ? -4.148 4.984 -4.699 1 97.44 74 PRO B CA 1
ATOM 2708 C C . PRO B 1 74 ? -2.809 4.258 -4.73 1 97.44 74 PRO B C 1
ATOM 2710 O O . PRO B 1 74 ? -2.695 3.141 -4.215 1 97.44 74 PRO B O 1
ATOM 2713 N N . ASP B 1 75 ? -1.761 4.859 -5.332 1 97.88 75 ASP B N 1
ATOM 2714 C CA . ASP B 1 75 ? -0.466 4.195 -5.465 1 97.88 75 ASP B CA 1
ATOM 2715 C C . ASP B 1 75 ? 0.559 4.801 -4.508 1 97.88 75 ASP B C 1
ATOM 2717 O O . ASP B 1 75 ? 1.766 4.711 -4.746 1 97.88 75 ASP B O 1
ATOM 2721 N N . GLU B 1 76 ? 0.085 5.406 -3.434 1 97.88 76 GLU B N 1
ATOM 2722 C CA . GLU B 1 76 ? 0.928 6.125 -2.486 1 97.88 76 GLU B CA 1
ATOM 2723 C C . GLU B 1 76 ? 2.023 5.223 -1.924 1 97.88 76 GLU B C 1
ATOM 2725 O O . GLU B 1 76 ? 3.174 5.648 -1.787 1 97.88 76 GLU B O 1
ATOM 2730 N N . VAL B 1 77 ? 1.746 3.969 -1.644 1 98.44 77 VAL B N 1
ATOM 2731 C CA . VAL B 1 77 ? 2.693 3.039 -1.036 1 98.44 77 VAL B CA 1
ATOM 2732 C C . VAL B 1 77 ? 3.834 2.754 -2.01 1 98.44 77 VAL B C 1
ATOM 2734 O O . VAL B 1 77 ? 5.008 2.826 -1.64 1 98.44 77 VAL B O 1
ATOM 2737 N N . THR B 1 78 ? 3.48 2.459 -3.252 1 98.62 78 THR B N 1
ATOM 2738 C CA . THR B 1 78 ? 4.473 2.186 -4.285 1 98.62 78 THR B CA 1
ATOM 2739 C C . THR B 1 78 ? 5.402 3.381 -4.473 1 98.62 78 THR B C 1
ATOM 2741 O O . THR B 1 78 ? 6.625 3.219 -4.535 1 98.62 78 THR B O 1
ATOM 2744 N N . GLN B 1 79 ? 4.84 4.551 -4.477 1 98.5 79 GLN B N 1
ATOM 2745 C CA . GLN B 1 79 ? 5.613 5.777 -4.617 1 98.5 79 GLN B CA 1
ATOM 2746 C C . GLN B 1 79 ? 6.633 5.922 -3.492 1 98.5 79 GLN B C 1
ATOM 2748 O O . GLN B 1 79 ? 7.816 6.152 -3.746 1 98.5 79 GLN B O 1
ATOM 2753 N N . ALA B 1 80 ? 6.207 5.758 -2.295 1 98.75 80 ALA B N 1
ATOM 2754 C CA . ALA B 1 80 ? 7.051 5.992 -1.128 1 98.75 80 ALA B CA 1
ATOM 2755 C C . ALA B 1 80 ? 8.164 4.953 -1.043 1 98.75 80 ALA B C 1
ATOM 2757 O O . ALA B 1 80 ? 9.32 5.293 -0.751 1 98.75 80 ALA B O 1
ATOM 2758 N N . LEU B 1 81 ? 7.848 3.715 -1.3 1 98.81 81 LEU B N 1
ATOM 2759 C CA . LEU B 1 81 ? 8.844 2.65 -1.206 1 98.81 81 LEU B CA 1
ATOM 2760 C C . LEU B 1 81 ? 9.914 2.814 -2.277 1 98.81 81 LEU B C 1
ATOM 2762 O O . LEU B 1 81 ? 11.102 2.635 -2.002 1 98.81 81 LEU B O 1
ATOM 2766 N N . ILE B 1 82 ? 9.508 3.188 -3.475 1 98.62 82 ILE B N 1
ATOM 2767 C CA . ILE B 1 82 ? 10.469 3.428 -4.547 1 98.62 82 ILE B CA 1
ATOM 2768 C C . ILE B 1 82 ? 11.383 4.594 -4.168 1 98.62 82 ILE B C 1
ATOM 2770 O O . ILE B 1 82 ? 12.602 4.496 -4.281 1 98.62 82 ILE B O 1
ATOM 2774 N N . ALA B 1 83 ? 10.781 5.664 -3.648 1 98.56 83 ALA B N 1
ATOM 2775 C CA . ALA B 1 83 ? 11.555 6.84 -3.266 1 98.56 83 ALA B CA 1
ATOM 2776 C C . ALA B 1 83 ? 12.578 6.496 -2.182 1 98.56 83 ALA B C 1
ATOM 2778 O O . ALA B 1 83 ? 13.734 6.91 -2.256 1 98.56 83 ALA B O 1
ATOM 2779 N N . LEU B 1 84 ? 12.172 5.711 -1.18 1 98.75 84 LEU B N 1
ATOM 2780 C CA . LEU B 1 84 ? 13.062 5.34 -0.083 1 98.75 84 LEU B CA 1
ATOM 2781 C C . LEU B 1 84 ? 14.18 4.426 -0.574 1 98.75 84 LEU B C 1
ATOM 2783 O O . LEU B 1 84 ? 15.336 4.57 -0.159 1 98.75 84 LEU B O 1
ATOM 2787 N N . ASN B 1 85 ? 13.844 3.467 -1.422 1 98.75 85 ASN B N 1
ATOM 2788 C CA . ASN B 1 85 ? 14.867 2.588 -1.986 1 98.75 85 ASN B CA 1
ATOM 2789 C C . ASN B 1 85 ? 15.906 3.373 -2.775 1 98.75 85 ASN B C 1
ATOM 2791 O O . ASN B 1 85 ? 17.109 3.152 -2.615 1 98.75 85 ASN B O 1
ATOM 2795 N N . LEU B 1 86 ? 15.414 4.254 -3.611 1 98.5 86 LEU B N 1
ATOM 2796 C CA . LEU B 1 86 ? 16.328 5.047 -4.434 1 98.5 86 LEU B CA 1
ATOM 2797 C C . LEU B 1 86 ? 17.156 5.984 -3.574 1 98.5 86 LEU B C 1
ATOM 2799 O O . LEU B 1 86 ? 18.328 6.234 -3.879 1 98.5 86 LEU B O 1
ATOM 2803 N N . ALA B 1 87 ? 16.578 6.543 -2.512 1 98.62 87 ALA B N 1
ATOM 2804 C CA . ALA B 1 87 ? 17.344 7.359 -1.569 1 98.62 87 ALA B CA 1
ATOM 2805 C C . ALA B 1 87 ? 18.469 6.555 -0.931 1 98.62 87 ALA B C 1
ATOM 2807 O O . ALA B 1 87 ? 19.594 7.035 -0.821 1 98.62 87 ALA B O 1
ATOM 2808 N N . ARG B 1 88 ? 18.188 5.355 -0.521 1 98.06 88 ARG B N 1
ATOM 2809 C CA . ARG B 1 88 ? 19.203 4.473 0.058 1 98.06 88 ARG B CA 1
ATOM 2810 C C . ARG B 1 88 ? 20.312 4.191 -0.94 1 98.06 88 ARG B C 1
ATOM 2812 O O . ARG B 1 88 ? 21.5 4.211 -0.582 1 98.06 88 ARG B O 1
ATOM 2819 N N . GLU B 1 89 ? 19.922 3.932 -2.176 1 97.25 89 GLU B N 1
ATOM 2820 C CA . GLU B 1 89 ? 20.906 3.682 -3.225 1 97.25 89 GLU B CA 1
ATOM 2821 C C . GLU B 1 89 ? 21.812 4.887 -3.422 1 97.25 89 GLU B C 1
ATOM 2823 O O . GLU B 1 89 ? 23 4.73 -3.74 1 97.25 89 GLU B O 1
ATOM 2828 N N . ALA B 1 90 ? 21.234 6.051 -3.232 1 97.69 90 ALA B N 1
ATOM 2829 C CA . ALA B 1 90 ? 21.984 7.293 -3.41 1 97.69 90 ALA B CA 1
ATOM 2830 C C . ALA B 1 90 ? 22.812 7.617 -2.174 1 97.69 90 ALA B C 1
ATOM 2832 O O . ALA B 1 90 ? 23.562 8.594 -2.16 1 97.69 90 ALA B O 1
ATOM 2833 N N . GLY B 1 91 ? 22.688 6.812 -1.115 1 97.06 91 GLY B N 1
ATOM 2834 C CA . GLY B 1 91 ? 23.469 7 0.097 1 97.06 91 GLY B CA 1
ATOM 2835 C C . GLY B 1 91 ? 22.906 8.07 1.012 1 97.06 91 GLY B C 1
ATOM 2836 O O . GLY B 1 91 ? 23.625 8.594 1.871 1 97.06 91 GLY B O 1
ATOM 2837 N N . ILE B 1 92 ? 21.656 8.438 0.853 1 98.12 92 ILE B N 1
ATOM 2838 C CA . ILE B 1 92 ? 21.031 9.469 1.678 1 98.12 92 ILE B CA 1
ATOM 2839 C C . ILE B 1 92 ? 20.672 8.883 3.041 1 98.12 92 ILE B C 1
ATOM 2841 O O . ILE B 1 92 ? 19.906 7.922 3.125 1 98.12 92 ILE B O 1
ATOM 2845 N N . GLU B 1 93 ? 21.156 9.531 4.082 1 97.88 93 GLU B N 1
ATOM 2846 C CA . GLU B 1 93 ? 20.938 9.047 5.438 1 97.88 93 GLU B CA 1
ATOM 2847 C C . GLU B 1 93 ? 20.234 10.094 6.301 1 97.88 93 GLU B C 1
ATOM 2849 O O . GLU B 1 93 ? 20.328 10.055 7.531 1 97.88 93 GLU B O 1
ATOM 2854 N N . ARG B 1 94 ? 19.719 11.086 5.703 1 98.69 94 ARG B N 1
ATOM 2855 C CA . ARG B 1 94 ? 18.969 12.172 6.32 1 98.69 94 ARG B CA 1
ATOM 2856 C C . ARG B 1 94 ? 17.578 12.305 5.699 1 98.69 94 ARG B C 1
ATOM 2858 O O . ARG B 1 94 ? 17.422 12.938 4.656 1 98.69 94 ARG B O 1
ATOM 2865 N N . ILE B 1 95 ? 16.641 11.602 6.426 1 98.88 95 ILE B N 1
ATOM 2866 C CA . ILE B 1 95 ? 15.305 11.492 5.844 1 98.88 95 ILE B CA 1
ATOM 2867 C C . ILE B 1 95 ? 14.258 11.898 6.875 1 98.88 95 ILE B C 1
ATOM 2869 O O . ILE B 1 95 ? 14.352 11.539 8.047 1 98.88 95 ILE B O 1
ATOM 2873 N N . VAL B 1 96 ? 13.336 12.711 6.527 1 98.94 96 VAL B N 1
ATOM 2874 C CA . VAL B 1 96 ? 12.102 12.953 7.266 1 98.94 96 VAL B CA 1
ATOM 2875 C C . VAL B 1 96 ? 10.906 12.461 6.445 1 98.94 96 VAL B C 1
ATOM 2877 O O . VAL B 1 96 ? 10.75 12.844 5.281 1 98.94 96 VAL B O 1
ATOM 2880 N N . TYR B 1 97 ? 10.141 11.555 6.977 1 98.94 97 TYR B N 1
ATOM 2881 C CA . TYR B 1 97 ? 8.969 10.977 6.324 1 98.94 97 TYR B CA 1
ATOM 2882 C C . TYR B 1 97 ? 7.684 11.438 7 1 98.94 97 TYR B C 1
ATOM 2884 O O . TYR B 1 97 ? 7.547 11.336 8.227 1 98.94 97 TYR B O 1
ATOM 2892 N N . LEU B 1 98 ? 6.781 11.992 6.219 1 98.88 98 LEU B N 1
ATOM 2893 C CA . LEU B 1 98 ? 5.477 12.375 6.75 1 98.88 98 LEU B CA 1
ATOM 2894 C C . LEU B 1 98 ? 4.508 11.195 6.715 1 98.88 98 LEU B C 1
ATOM 2896 O O . LEU B 1 98 ? 3.965 10.859 5.66 1 98.88 98 LEU B O 1
ATOM 2900 N N . SER B 1 99 ? 4.223 10.586 7.828 1 98.81 99 SER B N 1
ATOM 2901 C CA . SER B 1 99 ? 3.277 9.5 8.031 1 98.81 99 SER B CA 1
ATOM 2902 C C . SER B 1 99 ? 1.958 10.008 8.602 1 98.81 99 SER B C 1
ATOM 2904 O O . SER B 1 99 ? 1.418 11.008 8.125 1 98.81 99 SER B O 1
ATOM 2906 N N . VAL B 1 100 ? 1.367 9.242 9.461 1 98.81 100 VAL B N 1
ATOM 2907 C CA . VAL B 1 100 ? 0.105 9.609 10.094 1 98.81 100 VAL B CA 1
ATOM 2908 C C . VAL B 1 100 ? -0.012 8.93 11.453 1 98.81 100 VAL B C 1
ATOM 2910 O O . VAL B 1 100 ? 0.49 7.816 11.641 1 98.81 100 VAL B O 1
ATOM 2913 N N . ILE B 1 101 ? -0.622 9.57 12.375 1 98.5 101 ILE B N 1
ATOM 2914 C CA . ILE B 1 101 ? -0.81 9 13.711 1 98.5 101 ILE B CA 1
ATOM 2915 C C . ILE B 1 101 ? -1.732 7.785 13.617 1 98.5 101 ILE B C 1
ATOM 2917 O O . ILE B 1 101 ? -2.666 7.766 12.812 1 98.5 101 ILE B O 1
ATOM 2921 N N . HIS B 1 102 ? -1.495 6.723 14.43 1 97.94 102 HIS B N 1
ATOM 2922 C CA . HIS B 1 102 ? -2.273 5.492 14.547 1 97.94 102 HIS B CA 1
ATOM 2923 C C . HIS B 1 102 ? -2.209 4.68 13.258 1 97.94 102 HIS B C 1
ATOM 2925 O O . HIS B 1 102 ? -3.115 3.891 12.969 1 97.94 102 HIS B O 1
ATOM 2931 N N . ALA B 1 103 ? -1.184 4.855 12.484 1 97.62 103 ALA B N 1
ATOM 2932 C CA . ALA B 1 103 ? -0.986 4.07 11.273 1 97.62 103 ALA B CA 1
ATOM 2933 C C . ALA B 1 103 ? -0.967 2.576 11.586 1 97.62 103 ALA B C 1
ATOM 2935 O O . ALA B 1 103 ? -1.408 1.76 10.773 1 97.62 103 ALA B O 1
ATOM 2936 N N . ASP B 1 104 ? -0.469 2.213 12.727 1 96.88 104 ASP B N 1
ATOM 2937 C CA . ASP B 1 104 ? -0.358 0.816 13.141 1 96.88 104 ASP B CA 1
ATOM 2938 C C . ASP B 1 104 ? -1.708 0.268 13.594 1 96.88 104 ASP B C 1
ATOM 2940 O O . ASP B 1 104 ? -1.93 -0.945 13.578 1 96.88 104 ASP B O 1
ATOM 2944 N N . THR B 1 105 ? -2.594 1.158 13.977 1 97.25 105 THR B N 1
ATOM 2945 C CA . THR B 1 105 ? -3.889 0.769 14.523 1 97.25 105 THR B CA 1
ATOM 2946 C C . THR B 1 105 ? -4.91 0.581 13.398 1 97.25 105 THR B C 1
ATOM 2948 O O . THR B 1 105 ? -5.703 -0.365 13.43 1 97.25 105 THR B O 1
ATOM 2951 N N . PHE B 1 106 ? -4.938 1.485 12.453 1 97.69 106 PHE B N 1
ATOM 2952 C CA . PHE B 1 106 ? -5.898 1.465 11.352 1 97.69 106 PHE B CA 1
ATOM 2953 C C . PHE B 1 106 ? -5.445 0.512 10.25 1 97.69 106 PHE B C 1
ATOM 2955 O O . PHE B 1 106 ? -4.812 0.932 9.281 1 97.69 106 PHE B O 1
ATOM 2962 N N . THR B 1 107 ? -5.875 -0.759 10.32 1 98.31 107 THR B N 1
ATOM 2963 C CA . THR B 1 107 ? -5.363 -1.759 9.391 1 98.31 107 THR B CA 1
ATOM 2964 C C . THR B 1 107 ? -6.242 -1.846 8.148 1 98.31 107 THR B C 1
ATOM 2966 O O . THR B 1 107 ? -5.844 -2.426 7.137 1 98.31 107 THR B O 1
ATOM 2969 N N . GLN B 1 108 ? -7.438 -1.241 8.188 1 98.5 108 GLN B N 1
ATOM 2970 C CA . GLN B 1 108 ? -8.383 -1.407 7.09 1 98.5 108 GLN B CA 1
ATOM 2971 C C . GLN B 1 108 ? -8.539 -0.113 6.297 1 98.5 108 GLN B C 1
ATOM 2973 O O . GLN B 1 108 ? -9.328 -0.049 5.352 1 98.5 108 GLN B O 1
ATOM 2978 N N . VAL B 1 109 ? -7.898 1.004 6.723 1 98.81 109 VAL B N 1
ATOM 2979 C CA . VAL B 1 109 ? -7.922 2.287 6.027 1 98.81 109 VAL B CA 1
ATOM 2980 C C . VAL B 1 109 ? -6.73 2.385 5.074 1 98.81 109 VAL B C 1
ATOM 2982 O O . VAL B 1 109 ? -5.586 2.52 5.516 1 98.81 109 VAL B O 1
ATOM 2985 N N . PRO B 1 110 ? -6.949 2.42 3.805 1 98.56 110 PRO B N 1
ATOM 2986 C CA . PRO B 1 110 ? -5.855 2.275 2.84 1 98.56 110 PRO B CA 1
ATOM 2987 C C . PRO B 1 110 ? -4.734 3.283 3.064 1 98.56 110 PRO B C 1
ATOM 2989 O O . PRO B 1 110 ? -3.564 2.898 3.166 1 98.56 110 PRO B O 1
ATOM 2992 N N . HIS B 1 111 ? -5.027 4.547 3.193 1 98.44 111 HIS B N 1
ATOM 2993 C CA . HIS B 1 111 ? -3.939 5.516 3.268 1 98.44 111 HIS B CA 1
ATOM 2994 C C . HIS B 1 111 ? -3.283 5.508 4.645 1 98.44 111 HIS B C 1
ATOM 2996 O O . HIS B 1 111 ? -2.162 5.992 4.805 1 98.44 111 HIS B O 1
ATOM 3002 N N . PHE B 1 112 ? -3.945 5.016 5.715 1 98.69 112 PHE B N 1
ATOM 3003 C CA . PHE B 1 112 ? -3.32 4.863 7.023 1 98.69 112 PHE B CA 1
ATOM 3004 C C . PHE B 1 112 ? -2.375 3.67 7.039 1 98.69 112 PHE B C 1
ATOM 3006 O O . PHE B 1 112 ? -1.195 3.807 7.367 1 98.69 112 PHE B O 1
ATOM 3013 N N . THR B 1 113 ? -2.961 2.492 6.691 1 98.56 113 THR B N 1
ATOM 3014 C CA . THR B 1 113 ? -2.158 1.277 6.762 1 98.56 113 THR B CA 1
ATOM 3015 C C . THR B 1 113 ? -1.046 1.305 5.719 1 98.56 113 THR B C 1
ATOM 3017 O O . THR B 1 113 ? 0.017 0.713 5.918 1 98.56 113 THR B O 1
ATOM 3020 N N . GLY B 1 114 ? -1.279 2.021 4.574 1 98.44 114 GLY B N 1
ATOM 3021 C CA . GLY B 1 114 ? -0.207 2.254 3.621 1 98.44 114 GLY B CA 1
ATOM 3022 C C . GLY B 1 114 ? 0.989 2.961 4.227 1 98.44 114 GLY B C 1
ATOM 3023 O O . GLY B 1 114 ? 2.135 2.6 3.955 1 98.44 114 GLY B O 1
ATOM 3024 N N . LYS B 1 115 ? 0.742 3.945 5.039 1 98.81 115 LYS B N 1
ATOM 3025 C CA . LYS B 1 115 ? 1.827 4.668 5.695 1 98.81 115 LYS B CA 1
ATOM 3026 C C . LYS B 1 115 ? 2.547 3.785 6.711 1 98.81 115 LYS B C 1
ATOM 3028 O O . LYS B 1 115 ? 3.756 3.916 6.906 1 98.81 115 LYS B O 1
ATOM 3033 N N . HIS B 1 116 ? 1.812 2.969 7.371 1 98.69 116 HIS B N 1
ATOM 3034 C CA . HIS B 1 116 ? 2.447 2 8.258 1 98.69 116 HIS B CA 1
ATOM 3035 C C . HIS B 1 116 ? 3.396 1.087 7.488 1 98.69 116 HIS B C 1
ATOM 3037 O O . HIS B 1 116 ? 4.453 0.713 8 1 98.69 116 HIS B O 1
ATOM 3043 N N . THR B 1 117 ? 2.998 0.671 6.344 1 98.75 117 THR B N 1
ATOM 3044 C CA . THR B 1 117 ? 3.826 -0.181 5.5 1 98.75 117 THR B CA 1
ATOM 3045 C C . THR B 1 117 ? 5.168 0.487 5.207 1 98.75 117 THR B C 1
ATOM 3047 O O . THR B 1 117 ? 6.211 -0.166 5.242 1 98.75 117 THR B O 1
ATOM 3050 N N . VAL B 1 118 ? 5.152 1.758 4.934 1 98.88 118 VAL B N 1
ATOM 3051 C CA . VAL B 1 118 ? 6.371 2.521 4.672 1 98.88 118 VAL B CA 1
ATOM 3052 C C . VAL B 1 118 ? 7.207 2.605 5.945 1 98.88 118 VAL B C 1
ATOM 3054 O O . VAL B 1 118 ? 8.43 2.418 5.906 1 98.88 118 VAL B O 1
ATOM 3057 N N . GLU B 1 119 ? 6.59 2.842 7.086 1 98.88 119 GLU B N 1
ATOM 3058 C CA . GLU B 1 119 ? 7.289 2.863 8.367 1 98.88 119 GLU B CA 1
ATOM 3059 C C . GLU B 1 119 ? 7.977 1.53 8.641 1 98.88 119 GLU B C 1
ATOM 3061 O O . GLU B 1 119 ? 9.07 1.496 9.219 1 98.88 119 GLU B O 1
ATOM 3066 N N . ARG B 1 120 ? 7.316 0.493 8.266 1 98.75 120 ARG B N 1
ATOM 3067 C CA . ARG B 1 120 ? 7.879 -0.838 8.477 1 98.75 120 ARG B CA 1
ATOM 3068 C C . ARG B 1 120 ? 9.188 -1.008 7.711 1 98.75 120 ARG B C 1
ATOM 3070 O O . ARG B 1 120 ? 10.133 -1.618 8.211 1 98.75 120 ARG B O 1
ATOM 3077 N N . MET B 1 121 ? 9.219 -0.514 6.508 1 98.81 121 MET B N 1
ATOM 3078 C CA . MET B 1 121 ? 10.477 -0.542 5.762 1 98.81 121 MET B CA 1
ATOM 3079 C C . MET B 1 121 ? 11.562 0.241 6.488 1 98.81 121 MET B C 1
ATOM 3081 O O . MET B 1 121 ? 12.688 -0.241 6.637 1 98.81 121 MET B O 1
ATOM 3085 N N . ILE B 1 122 ? 11.203 1.44 6.945 1 98.88 122 ILE B N 1
ATOM 3086 C CA . ILE B 1 122 ? 12.141 2.303 7.652 1 98.88 122 ILE B CA 1
ATOM 3087 C C . ILE B 1 122 ? 12.695 1.571 8.875 1 98.88 122 ILE B C 1
ATOM 3089 O O . ILE B 1 122 ? 13.898 1.591 9.125 1 98.88 122 ILE B O 1
ATOM 3093 N N . ASP B 1 123 ? 11.828 0.941 9.539 1 98.56 123 ASP B N 1
ATOM 3094 C CA . ASP B 1 123 ? 12.203 0.217 10.75 1 98.56 123 ASP B CA 1
ATOM 3095 C C . ASP B 1 123 ? 13.055 -1.003 10.414 1 98.56 123 ASP B C 1
ATOM 3097 O O . ASP B 1 123 ? 14.148 -1.171 10.961 1 98.56 123 ASP B O 1
ATOM 3101 N N . SER B 1 124 ? 12.625 -1.818 9.5 1 98.06 124 SER B N 1
ATOM 3102 C CA . SER B 1 124 ? 13.25 -3.104 9.195 1 98.06 124 SER B CA 1
ATOM 3103 C C . SER B 1 124 ? 14.648 -2.92 8.625 1 98.06 124 SER B C 1
ATOM 3105 O O . SER B 1 124 ? 15.531 -3.756 8.852 1 98.06 124 SER B O 1
ATOM 3107 N N . LEU B 1 125 ? 14.859 -1.847 7.941 1 97.69 125 LEU B N 1
ATOM 3108 C CA . LEU B 1 125 ? 16.156 -1.625 7.305 1 97.69 125 LEU B CA 1
ATOM 3109 C C . LEU B 1 125 ? 16.984 -0.633 8.109 1 97.69 125 LEU B C 1
ATOM 3111 O O . LEU B 1 125 ? 18.016 -0.154 7.625 1 97.69 125 LEU B O 1
ATOM 3115 N N . ASP B 1 126 ? 16.516 -0.232 9.289 1 97.81 126 ASP B N 1
ATOM 3116 C CA . ASP B 1 126 ? 17.219 0.688 10.188 1 97.81 126 ASP B CA 1
ATOM 3117 C C . ASP B 1 126 ? 17.578 1.983 9.469 1 97.81 126 ASP B C 1
ATOM 3119 O O . ASP B 1 126 ? 18.719 2.443 9.555 1 97.81 126 ASP B O 1
ATOM 3123 N N . ILE B 1 127 ? 16.672 2.443 8.633 1 98.38 127 ILE B N 1
ATOM 3124 C CA . ILE B 1 127 ? 16.875 3.699 7.922 1 98.38 127 ILE B CA 1
ATOM 3125 C C . ILE B 1 127 ? 16.891 4.859 8.914 1 98.38 127 ILE B C 1
ATOM 3127 O O . ILE B 1 127 ? 16 4.984 9.75 1 98.38 127 ILE B O 1
ATOM 3131 N N . PRO B 1 128 ? 17.969 5.668 8.891 1 98.38 128 PRO B N 1
ATOM 3132 C CA . PRO B 1 128 ? 18 6.848 9.766 1 98.38 128 PRO B CA 1
ATOM 3133 C C . PRO B 1 128 ? 17.016 7.926 9.32 1 98.38 128 PRO B C 1
ATOM 3135 O O . PRO B 1 128 ? 17.297 8.688 8.391 1 98.38 128 PRO B O 1
ATOM 3138 N N . ALA B 1 129 ? 15.836 7.961 10.016 1 98.81 129 ALA B N 1
ATOM 3139 C CA . ALA B 1 129 ? 14.758 8.852 9.578 1 98.81 129 ALA B CA 1
ATOM 3140 C C . ALA B 1 129 ? 13.977 9.391 10.773 1 98.81 129 ALA B C 1
ATOM 3142 O O . ALA B 1 129 ? 13.953 8.766 11.844 1 98.81 129 ALA B O 1
ATOM 3143 N N . THR B 1 130 ? 13.477 10.555 10.617 1 98.88 130 THR B N 1
ATOM 3144 C CA . THR B 1 130 ? 12.375 11 11.461 1 98.88 130 THR B CA 1
ATOM 3145 C C . THR B 1 130 ? 11.031 10.688 10.805 1 98.88 130 THR B C 1
ATOM 3147 O O . THR B 1 130 ? 10.789 11.07 9.664 1 98.88 130 THR B O 1
ATOM 3150 N N . VAL B 1 131 ? 10.258 9.922 11.5 1 98.94 131 VAL B N 1
ATOM 3151 C CA . VAL B 1 131 ? 8.891 9.641 11.055 1 98.94 131 VAL B CA 1
ATOM 3152 C C . VAL B 1 131 ? 7.918 10.57 11.766 1 98.94 131 VAL B C 1
ATOM 3154 O O . VAL B 1 131 ? 7.824 10.555 13 1 98.94 131 VAL B O 1
ATOM 3157 N N . LEU B 1 132 ? 7.27 11.461 10.992 1 98.94 132 LEU B N 1
ATOM 3158 C CA . LEU B 1 132 ? 6.273 12.375 11.531 1 98.94 132 LEU B CA 1
ATOM 3159 C C . LEU B 1 132 ? 4.867 11.805 11.375 1 98.94 132 LEU B C 1
ATOM 3161 O O . LEU B 1 132 ? 4.445 11.477 10.266 1 98.94 132 LEU B O 1
ATOM 3165 N N . ARG B 1 133 ? 4.152 11.672 12.477 1 98.88 133 ARG B N 1
ATOM 3166 C CA . ARG B 1 133 ? 2.807 11.117 12.5 1 98.88 133 ARG B CA 1
ATOM 3167 C C . ARG B 1 133 ? 1.781 12.172 12.891 1 98.88 133 ARG B C 1
ATOM 3169 O O . ARG B 1 133 ? 1.331 12.211 14.039 1 98.88 133 ARG B O 1
ATOM 3176 N N . PRO B 1 134 ? 1.361 12.969 11.953 1 98.75 134 PRO B N 1
ATOM 3177 C CA . PRO B 1 134 ? 0.395 14.016 12.305 1 98.75 134 PRO B CA 1
ATOM 3178 C C . PRO B 1 134 ? -1.004 13.461 12.562 1 98.75 134 PRO B C 1
ATOM 3180 O O . PRO B 1 134 ? -1.384 12.438 11.984 1 98.75 134 PRO B O 1
ATOM 3183 N N . ALA B 1 135 ? -1.713 14.18 13.453 1 98.62 135 ALA B N 1
ATOM 3184 C CA . ALA B 1 135 ? -3.15 13.984 13.633 1 98.62 135 ALA B CA 1
ATOM 3185 C C . ALA B 1 135 ? -3.941 14.773 12.594 1 98.62 135 ALA B C 1
ATOM 3187 O O . ALA B 1 135 ? -3.439 15.062 11.5 1 98.62 135 ALA B O 1
ATOM 3188 N N . TYR B 1 136 ? -5.227 15.008 12.836 1 98.25 136 TYR B N 1
ATOM 3189 C CA . TYR B 1 136 ? -6.152 15.719 11.961 1 98.25 136 TYR B CA 1
ATOM 3190 C C . TYR B 1 136 ? -5.723 17.172 11.773 1 98.25 136 TYR B C 1
ATOM 3192 O O . TYR B 1 136 ? -5.422 17.875 12.742 1 98.25 136 TYR B O 1
ATOM 3200 N N . PHE B 1 137 ? -5.59 17.656 10.523 1 98.19 137 PHE B N 1
ATOM 3201 C CA . PHE B 1 137 ? -5.188 19.031 10.242 1 98.19 137 PHE B CA 1
ATOM 3202 C C . PHE B 1 137 ? -6.324 20 10.547 1 98.19 137 PHE B C 1
ATOM 3204 O O . PHE B 1 137 ? -7.438 19.844 10.039 1 98.19 137 PHE B O 1
ATOM 3211 N N . MET B 1 138 ? -6.031 21.047 11.32 1 98.31 138 MET B N 1
ATOM 3212 C CA . MET B 1 138 ? -7.035 22.078 11.57 1 98.31 138 MET B CA 1
ATOM 3213 C C . MET B 1 138 ? -7.527 22.688 10.258 1 98.31 138 MET B C 1
ATOM 3215 O O . MET B 1 138 ? -8.719 22.953 10.102 1 98.31 138 MET B O 1
ATOM 3219 N N . GLN B 1 139 ? -6.684 22.828 9.305 1 97.25 139 GLN B N 1
ATOM 3220 C CA . GLN B 1 139 ? -6.957 23.531 8.055 1 97.25 139 GLN B CA 1
ATOM 3221 C C . GLN B 1 139 ? -7.898 22.719 7.168 1 97.25 139 GLN B C 1
ATOM 3223 O O . GLN B 1 139 ? -8.445 23.25 6.199 1 97.25 139 GLN B O 1
ATOM 3228 N N . ASN B 1 140 ? -8.047 21.391 7.465 1 96.06 140 ASN B N 1
ATOM 3229 C CA . ASN B 1 140 ? -9.102 20.641 6.785 1 96.06 140 ASN B CA 1
ATOM 3230 C C . ASN B 1 140 ? -10.461 21.297 6.98 1 96.06 140 ASN B C 1
ATOM 3232 O O . ASN B 1 140 ? -11.32 21.234 6.098 1 96.06 140 ASN B O 1
ATOM 3236 N N . ASP B 1 141 ? -10.664 21.953 8.062 1 97 141 ASP B N 1
ATOM 3237 C CA . ASP B 1 141 ? -11.961 22.547 8.383 1 97 141 ASP B CA 1
ATOM 3238 C C . ASP B 1 141 ? -12.172 23.844 7.613 1 97 141 ASP B C 1
ATOM 3240 O O . ASP B 1 141 ? -13.289 24.359 7.559 1 97 141 ASP B O 1
ATOM 3244 N N . ARG B 1 142 ? -11.133 24.406 6.973 1 94.94 142 ARG B N 1
ATOM 3245 C CA . ARG B 1 142 ? -11.352 25.5 6.031 1 94.94 142 ARG B CA 1
ATOM 3246 C C . ARG B 1 142 ? -12.219 25.047 4.863 1 94.94 142 ARG B C 1
ATOM 3248 O O . ARG B 1 142 ? -13 25.844 4.328 1 94.94 142 ARG B O 1
ATOM 3255 N N . ARG B 1 143 ? -12.133 23.812 4.555 1 91.62 143 ARG B N 1
ATOM 3256 C CA . ARG B 1 143 ? -12.852 23.266 3.404 1 91.62 143 ARG B CA 1
ATOM 3257 C C . ARG B 1 143 ? -14.344 23.172 3.688 1 91.62 143 ARG B C 1
ATOM 3259 O O . ARG B 1 143 ? -15.156 23.094 2.76 1 91.62 143 ARG B O 1
ATOM 3266 N N . VAL B 1 144 ? -14.68 23.156 4.949 1 95.5 144 VAL B N 1
ATOM 3267 C CA . VAL B 1 144 ? -16.094 23.031 5.281 1 95.5 144 VAL B CA 1
ATOM 3268 C C . VAL B 1 144 ? -16.594 24.312 5.945 1 95.5 144 VAL B C 1
ATOM 3270 O O . VAL B 1 144 ? -17.703 24.359 6.469 1 95.5 144 VAL B O 1
ATOM 3273 N N . GLN B 1 145 ? -15.773 25.312 5.961 1 96.44 145 GLN B N 1
ATOM 3274 C CA . GLN B 1 145 ? -16.094 26.562 6.637 1 96.44 145 GLN B CA 1
ATOM 3275 C C . GLN B 1 145 ? -17.375 27.172 6.07 1 96.44 145 GLN B C 1
ATOM 3277 O O . GLN B 1 145 ? -18.203 27.688 6.82 1 96.44 145 GLN B O 1
ATOM 3282 N N . GLN B 1 146 ? -17.516 27.156 4.766 1 95.25 146 GLN B N 1
ATOM 3283 C CA . GLN B 1 146 ? -18.719 27.719 4.148 1 95.25 146 GLN B CA 1
ATOM 3284 C C . GLN B 1 146 ? -19.969 26.984 4.625 1 95.25 146 GLN B C 1
ATOM 3286 O O . GLN B 1 146 ? -21 27.609 4.875 1 95.25 146 GLN B O 1
ATOM 3291 N N . THR B 1 147 ? -19.859 25.703 4.676 1 95.44 147 THR B N 1
ATOM 3292 C CA . THR B 1 147 ? -20.969 24.922 5.184 1 95.44 147 THR B CA 1
ATOM 3293 C C . THR B 1 147 ? -21.297 25.312 6.621 1 95.44 147 THR B C 1
ATOM 3295 O O . THR B 1 147 ? -22.469 25.453 6.973 1 95.44 147 THR B O 1
ATOM 3298 N N . ILE B 1 148 ? -20.312 25.453 7.453 1 97.38 148 ILE B N 1
ATOM 3299 C CA . ILE B 1 148 ? -20.5 25.859 8.844 1 97.38 148 ILE B CA 1
ATOM 3300 C C . ILE B 1 148 ? -21.219 27.203 8.914 1 97.38 148 ILE B C 1
ATOM 3302 O O . ILE B 1 148 ? -22.203 27.344 9.633 1 97.38 148 ILE B O 1
ATOM 3306 N N . GLN B 1 149 ? -20.797 28.094 8.133 1 96.25 149 GLN B N 1
ATOM 3307 C CA . GLN B 1 149 ? -21.312 29.453 8.188 1 96.25 149 GLN B CA 1
ATOM 3308 C C . GLN B 1 149 ? -22.703 29.531 7.551 1 96.25 149 GLN B C 1
ATOM 3310 O O . GLN B 1 149 ? -23.578 30.234 8.062 1 96.25 149 GLN B O 1
ATOM 3315 N N . ASP B 1 150 ? -22.891 28.812 6.492 1 96.31 150 ASP B N 1
ATOM 3316 C CA . ASP B 1 150 ? -24.141 28.938 5.738 1 96.31 150 ASP B CA 1
ATOM 3317 C C . ASP B 1 150 ? -25.266 28.141 6.395 1 96.31 150 ASP B C 1
ATOM 3319 O O . ASP B 1 150 ? -26.438 28.516 6.32 1 96.31 150 ASP B O 1
ATOM 3323 N N . TYR B 1 151 ? -24.906 27.109 7.023 1 97.31 151 TYR B N 1
ATOM 3324 C CA . TYR B 1 151 ? -25.953 26.203 7.445 1 97.31 151 TYR B CA 1
ATOM 3325 C C . TYR B 1 151 ? -25.938 25.984 8.953 1 97.31 151 TYR B C 1
ATOM 3327 O O . TYR B 1 151 ? -26.734 25.219 9.5 1 97.31 151 TYR B O 1
ATOM 3335 N N . SER B 1 152 ? -25 26.578 9.602 1 98.19 152 SER B N 1
ATOM 3336 C CA . SER B 1 152 ? -24.875 26.516 11.055 1 98.19 152 SER B CA 1
ATOM 3337 C C . SER B 1 152 ? -24.688 25.078 11.539 1 98.19 152 SER B C 1
ATOM 3339 O O . SER B 1 152 ? -25.328 24.656 12.5 1 98.19 152 SER B O 1
ATOM 3341 N N . VAL B 1 153 ? -23.891 24.375 10.805 1 98.56 153 VAL B N 1
ATOM 3342 C CA . VAL B 1 153 ? -23.625 22.984 11.164 1 98.56 153 VAL B CA 1
ATOM 3343 C C . VAL B 1 153 ? -22.156 22.656 10.922 1 98.56 153 VAL B C 1
ATOM 3345 O O . VAL B 1 153 ? -21.594 23 9.875 1 98.56 153 VAL B O 1
ATOM 3348 N N . TYR B 1 154 ? -21.5 22.156 11.945 1 98.56 154 TYR B N 1
ATOM 3349 C CA . TYR B 1 154 ? -20.203 21.531 11.734 1 98.56 154 TYR B CA 1
ATOM 3350 C C . TYR B 1 154 ? -20.359 20.109 11.188 1 98.56 154 TYR B C 1
ATOM 3352 O O . TYR B 1 154 ? -20.812 19.219 11.898 1 98.56 154 TYR B O 1
ATOM 3360 N N . PRO B 1 155 ? -19.938 19.844 10 1 98.12 155 PRO B N 1
ATOM 3361 C CA . PRO B 1 155 ? -20.391 18.625 9.32 1 98.12 155 PRO B CA 1
ATOM 3362 C C . PRO B 1 155 ? -19.406 17.469 9.461 1 98.12 155 PRO B C 1
ATOM 3364 O O . PRO B 1 155 ? -19.719 16.344 9.078 1 98.12 155 PRO B O 1
ATOM 3367 N N . MET B 1 156 ? -18.203 17.703 9.961 1 98.44 156 MET B N 1
ATOM 3368 C CA . MET B 1 156 ? -17.203 16.641 10 1 98.44 156 MET B CA 1
ATOM 3369 C C . MET B 1 156 ? -17.531 15.625 11.102 1 98.44 156 MET B C 1
ATOM 3371 O O . MET B 1 156 ? -17.641 15.992 12.273 1 98.44 156 MET B O 1
ATOM 3375 N N . PRO B 1 157 ? -17.656 14.336 10.727 1 98.75 157 PRO B N 1
ATOM 3376 C CA . PRO B 1 157 ? -18.062 13.336 11.711 1 98.75 157 PRO B CA 1
ATOM 3377 C C . PRO B 1 157 ? -16.891 12.781 12.516 1 98.75 157 PRO B C 1
ATOM 3379 O O . PRO B 1 157 ? -16.562 11.602 12.406 1 98.75 157 PRO B O 1
ATOM 3382 N N . ILE B 1 158 ? -16.312 13.523 13.445 1 98.62 158 ILE B N 1
ATOM 3383 C CA . ILE B 1 158 ? -15.086 13.148 14.133 1 98.62 158 ILE B CA 1
ATOM 3384 C C . ILE B 1 158 ? -15.422 12.398 15.422 1 98.62 158 ILE B C 1
ATOM 3386 O O . ILE B 1 158 ? -14.555 11.758 16.016 1 98.62 158 ILE B O 1
ATOM 3390 N N . GLY B 1 159 ? -16.641 12.453 15.844 1 98.62 159 GLY B N 1
ATOM 3391 C CA . GLY B 1 159 ? -17.094 11.625 16.953 1 98.62 159 GLY B CA 1
ATOM 3392 C C . GLY B 1 159 ? -16.734 12.203 18.312 1 98.62 159 GLY B C 1
ATOM 3393 O O . GLY B 1 159 ? -16.516 13.406 18.438 1 98.62 159 GLY B O 1
ATOM 3394 N N . SER B 1 160 ? -16.812 11.328 19.375 1 98.56 160 SER B N 1
ATOM 3395 C CA . SER B 1 160 ? -16.703 11.789 20.766 1 98.56 160 SER B CA 1
ATOM 3396 C C . SER B 1 160 ? -15.445 11.25 21.438 1 98.56 160 SER B C 1
ATOM 3398 O O . SER B 1 160 ? -15.172 11.555 22.594 1 98.56 160 SER B O 1
ATOM 3400 N N . ALA B 1 161 ? -14.633 10.477 20.688 1 98.12 161 ALA B N 1
ATOM 3401 C CA . ALA B 1 161 ? -13.453 9.836 21.281 1 98.12 161 ALA B CA 1
ATOM 3402 C C . ALA B 1 161 ? -12.336 10.852 21.5 1 98.12 161 ALA B C 1
ATOM 3404 O O . ALA B 1 161 ? -11.445 10.633 22.328 1 98.12 161 ALA B O 1
ATOM 3405 N N . GLY B 1 162 ? -12.359 11.961 20.781 1 98.56 162 GLY B N 1
ATOM 3406 C CA . GLY B 1 162 ? -11.391 13.031 20.938 1 98.56 162 GLY B CA 1
ATOM 3407 C C . GLY B 1 162 ? -10.336 13.047 19.844 1 98.56 162 GLY B C 1
ATOM 3408 O O . GLY B 1 162 ? -9.703 12.023 19.578 1 98.56 162 GLY B O 1
ATOM 3409 N N . VAL B 1 163 ? -10.141 14.188 19.203 1 98.69 163 VAL B N 1
ATOM 3410 C CA . VAL B 1 163 ? -9.156 14.406 18.156 1 98.69 163 VAL B CA 1
ATOM 3411 C C . VAL B 1 163 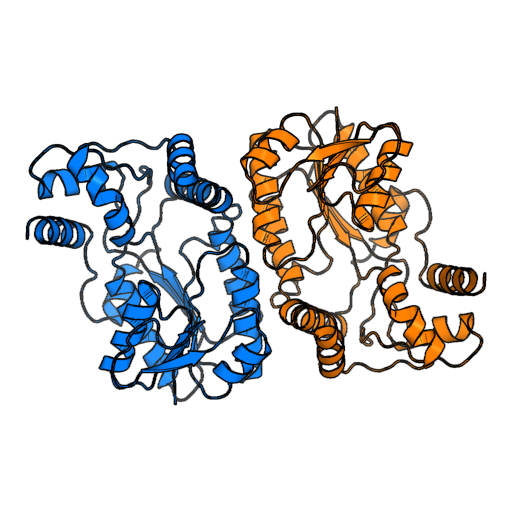? -8.266 15.594 18.531 1 98.69 163 VAL B C 1
ATOM 3413 O O . VAL B 1 163 ? -8.758 16.719 18.719 1 98.69 163 VAL B O 1
ATOM 3416 N N . ALA B 1 164 ? -6.965 15.359 18.688 1 98.75 164 ALA B N 1
ATOM 3417 C CA . ALA B 1 164 ? -6.016 16.438 18.953 1 98.75 164 ALA B CA 1
ATOM 3418 C C . ALA B 1 164 ? -5.547 17.078 17.656 1 98.75 164 ALA B C 1
ATOM 3420 O O . ALA B 1 164 ? -4.402 16.891 17.234 1 98.75 164 ALA B O 1
ATOM 3421 N N . MET B 1 165 ? -6.461 17.891 17.078 1 98.75 165 MET B N 1
ATOM 3422 C CA . MET B 1 165 ? -6.191 18.516 15.797 1 98.75 165 MET B CA 1
ATOM 3423 C C . MET B 1 165 ? -4.957 19.422 15.875 1 98.75 165 MET B C 1
ATOM 3425 O O . MET B 1 165 ? -4.75 20.109 16.875 1 98.75 165 MET B O 1
ATOM 3429 N N . ILE B 1 166 ? -4.191 19.406 14.797 1 98.81 166 ILE B N 1
ATOM 3430 C CA . ILE B 1 166 ? -2.939 20.156 14.812 1 98.81 166 ILE B CA 1
ATOM 3431 C C . ILE B 1 166 ? -2.924 21.156 13.656 1 98.81 166 ILE B C 1
ATOM 3433 O O . ILE B 1 166 ? -3.414 20.844 12.562 1 98.81 166 ILE B O 1
ATOM 3437 N N . ASP B 1 167 ? -2.354 22.312 13.898 1 98.75 167 ASP B N 1
ATOM 3438 C CA . ASP B 1 167 ? -2.172 23.344 12.875 1 98.75 167 ASP B CA 1
ATOM 3439 C C . ASP B 1 167 ? -1.085 22.938 11.883 1 98.75 167 ASP B C 1
ATOM 3441 O O . ASP B 1 167 ? 0.008 22.531 12.281 1 98.75 167 ASP B O 1
ATOM 3445 N N . THR B 1 168 ? -1.368 23.078 10.578 1 98.56 168 THR B N 1
ATOM 3446 C CA . THR B 1 168 ? -0.403 22.688 9.555 1 98.56 168 THR B CA 1
ATOM 3447 C C . THR B 1 168 ? 0.879 23.5 9.68 1 98.56 168 THR B C 1
ATOM 3449 O O . THR B 1 168 ? 1.966 23.016 9.359 1 98.56 168 THR B O 1
ATOM 3452 N N . ARG B 1 169 ? 0.815 24.734 10.211 1 98.56 169 ARG B N 1
ATOM 3453 C CA . ARG B 1 169 ? 2.002 25.562 10.406 1 98.56 169 ARG B CA 1
ATOM 3454 C C . ARG B 1 169 ? 2.904 24.984 11.492 1 98.56 169 ARG B C 1
ATOM 3456 O O . ARG B 1 169 ? 4.129 25.094 11.414 1 98.56 169 ARG B O 1
ATOM 3463 N N . ASP B 1 170 ? 2.262 24.406 12.484 1 98.88 170 ASP B N 1
ATOM 3464 C CA . ASP B 1 170 ? 3.057 23.719 13.5 1 98.88 170 ASP B CA 1
ATOM 3465 C C . ASP B 1 170 ? 3.732 22.484 12.93 1 98.88 170 ASP B C 1
ATOM 3467 O O . ASP B 1 170 ? 4.895 22.203 13.234 1 98.88 170 ASP B O 1
ATOM 3471 N N . ILE B 1 171 ? 3.012 21.641 12.102 1 98.94 171 ILE B N 1
ATOM 3472 C CA . ILE B 1 171 ? 3.6 20.484 11.438 1 98.94 171 ILE B CA 1
ATOM 3473 C C . ILE B 1 171 ? 4.812 20.922 10.617 1 98.94 171 ILE B C 1
ATOM 3475 O O . ILE B 1 171 ? 5.875 20.297 10.695 1 98.94 171 ILE B O 1
ATOM 3479 N N . ALA B 1 172 ? 4.625 22 9.875 1 98.81 172 ALA B N 1
ATOM 3480 C CA . ALA B 1 172 ? 5.695 22.5 9.016 1 98.81 172 ALA B CA 1
ATOM 3481 C C . ALA B 1 172 ? 6.906 22.922 9.844 1 98.81 172 ALA B C 1
ATOM 3483 O O . ALA B 1 172 ? 8.047 22.625 9.484 1 98.81 172 ALA B O 1
ATOM 3484 N N . ASP B 1 173 ? 6.652 23.656 10.945 1 98.88 173 ASP B N 1
ATOM 3485 C CA . ASP B 1 173 ? 7.746 24.109 11.805 1 98.88 173 ASP B CA 1
ATOM 3486 C C . ASP B 1 173 ? 8.523 22.922 12.367 1 98.88 173 ASP B C 1
ATOM 3488 O O . ASP B 1 173 ? 9.75 22.953 12.43 1 98.88 173 ASP B O 1
ATOM 3492 N N . ILE B 1 174 ? 7.812 21.906 12.742 1 98.94 174 ILE B N 1
ATOM 3493 C CA . ILE B 1 174 ? 8.445 20.703 13.289 1 98.94 174 ILE B CA 1
ATOM 3494 C C . ILE B 1 174 ? 9.242 20 12.195 1 98.94 174 ILE B C 1
ATOM 3496 O O . ILE B 1 174 ? 10.375 19.562 12.422 1 98.94 174 ILE B O 1
ATOM 3500 N N . ALA B 1 175 ? 8.664 19.828 10.984 1 98.88 175 ALA B N 1
ATOM 3501 C CA . ALA B 1 175 ? 9.352 19.203 9.859 1 98.88 175 ALA B CA 1
ATOM 3502 C C . ALA B 1 175 ? 10.633 19.953 9.516 1 98.88 175 ALA B C 1
ATOM 3504 O O . ALA B 1 175 ? 11.68 19.344 9.297 1 98.88 175 ALA B O 1
ATOM 3505 N N . VAL B 1 176 ? 10.523 21.297 9.461 1 98.81 176 VAL B N 1
ATOM 3506 C CA . VAL B 1 176 ? 11.688 22.125 9.164 1 98.81 176 VAL B CA 1
ATOM 3507 C C . VAL B 1 176 ? 12.773 21.906 10.211 1 98.81 176 VAL B C 1
ATOM 3509 O O . VAL B 1 176 ? 13.938 21.703 9.875 1 98.81 176 VAL B O 1
ATOM 3512 N N . ALA B 1 177 ? 12.391 21.953 11.492 1 98.81 177 ALA B N 1
ATOM 3513 C CA . ALA B 1 177 ? 13.344 21.734 12.578 1 98.81 177 ALA B CA 1
ATOM 3514 C C . ALA B 1 177 ? 14.047 20.391 12.445 1 98.81 177 ALA B C 1
ATOM 3516 O O . ALA B 1 177 ? 15.273 20.312 12.57 1 98.81 177 ALA B O 1
ATOM 3517 N N . GLU B 1 178 ? 13.328 19.359 12.148 1 98.81 178 GLU B N 1
ATOM 3518 C CA . GLU B 1 178 ? 13.891 18.016 12.055 1 98.81 178 GLU B CA 1
ATOM 3519 C C . GLU B 1 178 ? 14.758 17.859 10.812 1 98.81 178 GLU B C 1
ATOM 3521 O O . GLU B 1 178 ? 15.789 17.188 10.844 1 98.81 178 GLU B O 1
ATOM 3526 N N . LEU B 1 179 ? 14.305 18.453 9.711 1 98.81 179 LEU B N 1
ATOM 3527 C CA . LEU B 1 179 ? 15.094 18.406 8.484 1 98.81 179 LEU B CA 1
ATOM 3528 C C . LEU B 1 179 ? 16.438 19.094 8.688 1 98.81 179 LEU B C 1
ATOM 3530 O O . LEU B 1 179 ? 17.484 18.562 8.297 1 98.81 179 LEU B O 1
ATOM 3534 N N . LEU B 1 180 ? 16.422 20.219 9.32 1 98.44 180 LEU B N 1
ATOM 3535 C CA . LEU B 1 180 ? 17.656 20.969 9.555 1 98.44 180 LEU B CA 1
ATOM 3536 C C . LEU B 1 180 ? 18.547 20.234 10.555 1 98.44 180 LEU B C 1
ATOM 3538 O O . LEU B 1 180 ? 19.766 20.188 10.375 1 98.44 180 LEU B O 1
ATOM 3542 N N . ARG B 1 181 ? 17.938 19.734 11.617 1 98.25 181 ARG B N 1
ATOM 3543 C CA . ARG B 1 181 ? 18.688 18.969 12.602 1 98.25 181 ARG B CA 1
ATOM 3544 C C . ARG B 1 181 ? 19.438 17.812 11.945 1 98.25 181 ARG B C 1
ATOM 3546 O O . ARG B 1 181 ? 20.625 17.609 12.203 1 98.25 181 ARG B O 1
ATOM 3553 N N . ARG B 1 182 ? 18.812 17.109 11.055 1 98.5 182 ARG B N 1
ATOM 3554 C CA . ARG B 1 182 ? 19.422 15.977 10.383 1 98.5 182 ARG B CA 1
ATOM 3555 C C . ARG B 1 182 ? 20.422 16.438 9.328 1 98.5 182 ARG B C 1
ATOM 3557 O O . ARG B 1 182 ? 21.5 15.867 9.188 1 98.5 182 ARG B O 1
ATOM 3564 N N . ASP B 1 183 ? 20.047 17.453 8.648 1 98.06 183 ASP B N 1
ATOM 3565 C CA . ASP B 1 183 ? 20.891 17.969 7.582 1 98.06 183 ASP B CA 1
ATOM 3566 C C . ASP B 1 183 ? 22.234 18.438 8.141 1 98.06 183 ASP B C 1
ATOM 3568 O O . ASP B 1 183 ? 23.281 18.234 7.52 1 98.06 183 ASP B O 1
ATOM 3572 N N . ARG B 1 184 ? 22.219 19.016 9.281 1 97.19 184 ARG B N 1
ATOM 3573 C CA . ARG B 1 184 ? 23.406 19.672 9.859 1 97.19 184 ARG B CA 1
ATOM 3574 C C . ARG B 1 184 ? 24.219 18.688 10.695 1 97.19 184 ARG B C 1
ATOM 3576 O O . ARG B 1 184 ? 25.359 18.969 11.055 1 97.19 184 ARG B O 1
ATOM 3583 N N . ALA B 1 185 ? 23.656 17.578 10.953 1 97.31 185 ALA B N 1
ATOM 3584 C CA . ALA B 1 185 ? 24.344 16.609 11.797 1 97.31 185 ALA B CA 1
ATOM 3585 C C . ALA B 1 185 ? 25.594 16.078 11.109 1 97.31 185 ALA B C 1
ATOM 3587 O O . ALA B 1 185 ? 25.609 15.891 9.883 1 97.31 185 ALA B O 1
ATOM 3588 N N . ALA B 1 186 ? 26.609 15.805 11.93 1 96.69 186 ALA B N 1
ATOM 3589 C CA . ALA B 1 186 ? 27.891 15.297 11.414 1 96.69 186 ALA B CA 1
ATOM 3590 C C . ALA B 1 186 ? 27.734 13.867 10.898 1 96.69 186 ALA B C 1
ATOM 3592 O O . ALA B 1 186 ? 28.422 13.469 9.953 1 96.69 186 ALA B O 1
ATOM 3593 N N . THR B 1 187 ? 26.938 13.141 11.523 1 96.88 187 THR B N 1
ATOM 3594 C CA . THR B 1 187 ? 26.656 11.75 11.148 1 96.88 187 THR B CA 1
ATOM 3595 C C . THR B 1 187 ? 25.156 11.492 11.133 1 96.88 187 THR B C 1
ATOM 3597 O O . THR B 1 187 ? 24.359 12.32 11.594 1 96.88 187 THR B O 1
ATOM 3600 N N . ALA B 1 188 ? 24.812 10.406 10.555 1 97.44 188 ALA B N 1
ATOM 3601 C CA . ALA B 1 188 ? 23.406 10.023 10.531 1 97.44 188 ALA B CA 1
ATOM 3602 C C . ALA B 1 188 ? 22.844 9.93 11.945 1 97.44 188 ALA B C 1
ATOM 3604 O O . ALA B 1 188 ? 23.484 9.367 12.836 1 97.44 188 ALA B O 1
ATOM 3605 N N . LEU B 1 189 ? 21.688 10.5 12.156 1 98.19 189 LEU B N 1
ATOM 3606 C CA . LEU B 1 189 ? 21.031 10.438 13.453 1 98.19 189 LEU B CA 1
ATOM 3607 C C . LEU B 1 189 ? 20.156 9.203 13.562 1 98.19 189 LEU B C 1
ATOM 3609 O O . LEU B 1 189 ? 19.703 8.664 12.547 1 98.19 189 LEU B O 1
ATOM 3613 N N . GLU B 1 190 ? 19.938 8.773 14.766 1 97.5 190 GLU B N 1
ATOM 3614 C CA . GLU B 1 190 ? 19.047 7.637 15.023 1 97.5 190 GLU B CA 1
ATOM 3615 C C . GLU B 1 190 ? 17.609 7.941 14.594 1 97.5 190 GLU B C 1
ATOM 3617 O O . GLU B 1 190 ? 17.219 9.109 14.539 1 97.5 190 GLU B O 1
ATOM 3622 N N . ARG B 1 191 ? 16.938 6.859 14.312 1 98.31 191 ARG B N 1
ATOM 3623 C CA . ARG B 1 191 ? 15.531 6.984 13.945 1 98.31 191 ARG B CA 1
ATOM 3624 C C . ARG B 1 191 ? 14.719 7.566 15.094 1 98.31 191 ARG B C 1
ATOM 3626 O O . ARG B 1 191 ? 14.922 7.207 16.25 1 98.31 191 ARG B O 1
ATOM 3633 N N . VAL B 1 192 ? 13.773 8.414 14.766 1 98 192 VAL B N 1
ATOM 3634 C CA . VAL B 1 192 ? 12.852 9.016 15.719 1 98 192 VAL B CA 1
ATOM 3635 C C . VAL B 1 192 ? 11.438 9.031 15.125 1 98 192 VAL B C 1
ATOM 3637 O O . VAL B 1 192 ? 11.258 9.281 13.93 1 98 192 VAL B O 1
ATOM 3640 N N . THR B 1 193 ? 10.477 8.664 15.914 1 98.5 193 THR B N 1
ATOM 3641 C CA . THR B 1 193 ? 9.07 8.82 15.547 1 98.5 193 THR B CA 1
ATOM 3642 C C . THR B 1 193 ? 8.391 9.859 16.438 1 98.5 193 THR B C 1
ATOM 3644 O O . THR B 1 193 ? 8.5 9.797 17.656 1 98.5 193 THR B O 1
ATOM 3647 N N . LEU B 1 194 ? 7.785 10.844 15.844 1 98.81 194 LEU B N 1
ATOM 3648 C CA . LEU B 1 194 ? 7.082 11.898 16.562 1 98.81 194 LEU B CA 1
ATOM 3649 C C . LEU B 1 194 ? 5.594 11.883 16.234 1 98.81 194 LEU B C 1
ATOM 3651 O O . LEU B 1 194 ? 5.211 11.93 15.062 1 98.81 194 LEU B O 1
ATOM 3655 N N . GLU B 1 195 ? 4.777 11.75 17.234 1 98.81 195 GLU B N 1
ATOM 3656 C CA . GLU B 1 195 ? 3.346 11.992 17.062 1 98.81 195 GLU B CA 1
ATOM 3657 C C . GLU B 1 195 ? 3.02 13.477 17.141 1 98.81 195 GLU B C 1
ATOM 3659 O O . GLU B 1 195 ? 3.279 14.125 18.156 1 98.81 195 GLU B O 1
ATOM 3664 N N . LEU B 1 196 ? 2.51 14 16.031 1 98.94 196 LEU B N 1
ATOM 3665 C CA . LEU B 1 196 ? 2.223 15.43 15.93 1 98.94 196 LEU B CA 1
ATOM 3666 C C . LEU B 1 196 ? 0.753 15.711 16.219 1 98.94 196 LEU B C 1
ATOM 3668 O O . LEU B 1 196 ? -0.115 15.414 15.391 1 98.94 196 LEU B O 1
ATOM 3672 N N . VAL B 1 197 ? 0.519 16.344 17.359 1 98.81 197 VAL B N 1
ATOM 3673 C CA . VAL B 1 197 ? -0.841 16.641 17.812 1 98.81 197 VAL B CA 1
ATOM 3674 C C . VAL B 1 197 ? -0.937 18.078 18.297 1 98.81 197 VAL B C 1
ATOM 3676 O O . VAL B 1 197 ? 0.081 18.719 18.578 1 98.81 197 VAL B O 1
ATOM 3679 N N . GLY B 1 198 ? -2.211 18.625 18.203 1 98.62 198 GLY B N 1
ATOM 3680 C CA . GLY B 1 198 ? -2.467 19.891 18.875 1 98.62 198 GLY B CA 1
ATOM 3681 C C . GLY B 1 198 ? -2.576 19.75 20.375 1 98.62 198 GLY B C 1
ATOM 3682 O O . GLY B 1 198 ? -2.477 18.656 20.922 1 98.62 198 GLY B O 1
ATOM 3683 N N . PRO B 1 199 ? -2.746 20.859 21.016 1 97.88 199 PRO B N 1
ATOM 3684 C CA . PRO B 1 199 ? -2.65 20.875 22.484 1 97.88 199 PRO B CA 1
ATOM 3685 C C . PRO B 1 199 ? -3.91 20.344 23.156 1 97.88 199 PRO B C 1
ATOM 3687 O O . PRO B 1 199 ? -3.891 20.031 24.359 1 97.88 199 PRO B O 1
ATOM 3690 N N . GLN B 1 200 ? -4.992 20.234 22.406 1 96.31 200 GLN B N 1
ATOM 3691 C CA . GLN B 1 200 ? -6.254 19.812 23.016 1 96.31 200 GLN B CA 1
ATOM 3692 C C . GLN B 1 200 ? -6.938 18.75 22.172 1 96.31 200 GLN B C 1
ATOM 3694 O O . GLN B 1 200 ? -6.945 18.828 20.938 1 96.31 200 GLN B O 1
ATOM 3699 N N . ALA B 1 201 ? -7.512 17.734 22.828 1 98.06 201 ALA B N 1
ATOM 3700 C CA . ALA B 1 201 ? -8.383 16.781 22.156 1 98.06 201 ALA B CA 1
ATOM 3701 C C . ALA B 1 201 ? -9.828 17.281 22.125 1 98.06 201 ALA B C 1
ATOM 3703 O O . ALA B 1 201 ? -10.406 17.578 23.172 1 98.06 201 ALA B O 1
ATOM 3704 N N . LEU B 1 202 ? -10.375 17.328 20.953 1 98.69 202 LEU B N 1
ATOM 3705 C CA . LEU B 1 202 ? -11.703 17.922 20.781 1 98.69 202 LEU B CA 1
ATOM 3706 C C . LEU B 1 202 ? -12.68 16.891 20.219 1 98.69 202 LEU B C 1
ATOM 3708 O O . LEU B 1 202 ? -12.312 16.094 19.344 1 98.69 202 LEU B O 1
ATOM 3712 N N . THR B 1 203 ? -13.906 16.891 20.719 1 98.75 203 THR B N 1
ATOM 3713 C CA . THR B 1 203 ? -15 16.141 20.125 1 98.75 203 THR B CA 1
ATOM 3714 C C . THR B 1 203 ? -15.727 16.969 19.078 1 98.75 203 THR B C 1
ATOM 3716 O O . THR B 1 203 ? -15.461 18.172 18.938 1 98.75 203 THR B O 1
ATOM 3719 N N . GLY B 1 204 ? -16.625 16.266 18.359 1 98.69 204 GLY B N 1
ATOM 3720 C CA . GLY B 1 204 ? -17.469 17.031 17.453 1 98.69 204 GLY B CA 1
ATOM 3721 C C . GLY B 1 204 ? -18.25 18.141 18.141 1 98.69 204 GLY B C 1
ATOM 3722 O O . GLY B 1 204 ? -18.312 19.25 17.625 1 98.69 204 GLY B O 1
ATOM 3723 N N . ALA B 1 205 ? -18.766 17.859 19.266 1 98.56 205 ALA B N 1
ATOM 3724 C CA . ALA B 1 205 ? -19.516 18.844 20.047 1 98.56 205 ALA B CA 1
ATOM 3725 C C . ALA B 1 205 ? -18.625 20 20.484 1 98.56 205 ALA B C 1
ATOM 3727 O O . ALA B 1 205 ? -19.047 21.156 20.469 1 98.56 205 ALA B O 1
ATOM 3728 N N . ASP B 1 206 ? -17.375 19.641 20.922 1 98.69 206 ASP B N 1
ATOM 3729 C CA . ASP B 1 206 ? -16.422 20.688 21.297 1 98.69 206 ASP B CA 1
ATOM 3730 C C . ASP B 1 206 ? -16.156 21.641 20.141 1 98.69 206 ASP B C 1
ATOM 3732 O O . ASP B 1 206 ? -16.156 22.859 20.344 1 98.69 206 ASP B O 1
ATOM 3736 N N . VAL B 1 207 ? -15.93 21.125 18.938 1 98.75 207 VAL B N 1
ATOM 3737 C CA . VAL B 1 207 ? -15.625 21.922 17.766 1 98.75 207 VAL B CA 1
ATOM 3738 C C . VAL B 1 207 ? -16.812 22.812 17.422 1 98.75 207 VAL B C 1
ATOM 3740 O O . VAL B 1 207 ? -16.641 24.016 17.172 1 98.75 207 VAL B O 1
ATOM 3743 N N . ALA B 1 208 ? -17.953 22.219 17.438 1 98.69 208 ALA B N 1
ATOM 3744 C CA . ALA B 1 208 ? -19.172 23 17.156 1 98.69 208 ALA B CA 1
ATOM 3745 C C . ALA B 1 208 ? -19.312 24.156 18.141 1 98.69 208 ALA B C 1
ATOM 3747 O O . ALA B 1 208 ? -19.672 25.266 17.75 1 98.69 208 ALA B O 1
ATOM 3748 N N . LYS B 1 209 ? -19.062 23.906 19.359 1 98.56 209 LYS B N 1
ATOM 3749 C CA . LYS B 1 209 ? -19.141 24.938 20.391 1 98.56 209 LYS B CA 1
ATOM 3750 C C . LYS B 1 209 ? -18.141 26.062 20.141 1 98.56 209 LYS B C 1
ATOM 3752 O O . LYS B 1 209 ? -18.469 27.234 20.328 1 98.56 209 LYS B O 1
ATOM 3757 N N . LEU B 1 210 ? -16.922 25.719 19.75 1 98.38 210 LEU B N 1
ATOM 3758 C CA . LEU B 1 210 ? -15.898 26.703 19.469 1 98.38 210 LEU B CA 1
ATOM 3759 C C . LEU B 1 210 ? -16.297 27.578 18.281 1 98.38 210 LEU B C 1
ATOM 3761 O O . LEU B 1 210 ? -16.094 28.781 18.281 1 98.38 210 LEU B O 1
ATOM 3765 N N . TRP B 1 211 ? -16.859 26.953 17.234 1 98.31 211 TRP B N 1
ATOM 3766 C CA . TRP B 1 211 ? -17.359 27.703 16.094 1 98.31 211 TRP B CA 1
ATOM 3767 C C . TRP B 1 211 ? -18.547 28.578 16.5 1 98.31 211 TRP B C 1
ATOM 3769 O O . TRP B 1 211 ? -18.688 29.719 16.031 1 98.31 211 TRP B O 1
ATOM 3779 N N . SER B 1 212 ? -19.438 28.062 17.391 1 98.38 212 SER B N 1
ATOM 3780 C CA . SER B 1 212 ? -20.547 28.859 17.891 1 98.38 212 SER B CA 1
ATOM 3781 C C . SER B 1 212 ? -20.062 30.141 18.578 1 98.38 212 SER B C 1
ATOM 3783 O O . SER B 1 212 ? -20.594 31.219 18.312 1 98.38 212 SER B O 1
ATOM 3785 N N . SER B 1 213 ? -19.109 29.906 19.391 1 97.69 213 SER B N 1
ATOM 3786 C CA . SER B 1 213 ? -18.547 31.047 20.109 1 97.69 213 SER B CA 1
ATOM 3787 C C . SER B 1 213 ? -17.953 32.062 19.156 1 97.69 213 SER B C 1
ATOM 3789 O O . SER B 1 213 ? -18.141 33.281 19.328 1 97.69 213 SER B O 1
ATOM 3791 N N . ALA B 1 214 ? -17.203 31.703 18.188 1 97.12 214 ALA B N 1
ATOM 3792 C CA . ALA B 1 214 ? -16.5 32.594 17.266 1 97.12 214 ALA B CA 1
ATOM 3793 C C . ALA B 1 214 ? -17.484 33.344 16.359 1 97.12 214 ALA B C 1
ATOM 3795 O O . ALA B 1 214 ? -17.234 34.5 15.992 1 97.12 214 ALA B O 1
ATOM 3796 N N . LEU B 1 215 ? -18.594 32.688 16.031 1 96.56 215 LEU B N 1
ATOM 3797 C CA . LEU B 1 215 ? -19.516 33.25 15.062 1 96.56 215 LEU B CA 1
ATOM 3798 C C . LEU B 1 215 ? -20.656 33.969 15.773 1 96.56 215 LEU B C 1
ATOM 3800 O O . LEU B 1 215 ? -21.453 34.688 15.133 1 96.56 215 LEU B O 1
ATOM 3804 N N . GLY B 1 216 ? -20.812 33.812 17.047 1 96.75 216 GLY B N 1
ATOM 3805 C CA . GLY B 1 216 ? -21.844 34.469 17.812 1 96.75 216 GLY B CA 1
ATOM 3806 C C . GLY B 1 216 ? -23.234 33.906 17.578 1 96.75 216 GLY B C 1
ATOM 3807 O O . GLY B 1 216 ? -24.234 34.625 17.672 1 96.75 216 GLY B O 1
ATOM 3808 N N . ARG B 1 217 ? -23.297 32.688 17.172 1 97.44 217 ARG B N 1
ATOM 3809 C CA . ARG B 1 217 ? -24.547 31.969 16.969 1 97.44 217 ARG B CA 1
ATOM 3810 C C . ARG B 1 217 ? -24.344 30.469 17.141 1 97.44 217 ARG B C 1
ATOM 3812 O O . ARG B 1 217 ? -23.219 29.969 17.078 1 97.44 217 ARG B O 1
ATOM 3819 N N . GLU B 1 218 ? -25.469 29.844 17.219 1 98.19 218 GLU B N 1
ATOM 3820 C CA . GLU B 1 218 ? -25.406 28.406 17.484 1 98.19 218 GLU B CA 1
ATOM 3821 C C . GLU B 1 218 ? -24.984 27.641 16.234 1 98.19 218 GLU B C 1
ATOM 3823 O O . GLU B 1 218 ? -25.609 27.781 15.188 1 98.19 218 GLU B O 1
ATOM 3828 N N . ILE B 1 219 ? -23.922 26.938 16.312 1 98.62 219 ILE B N 1
ATOM 3829 C CA . ILE B 1 219 ? -23.484 25.953 15.336 1 98.62 219 ILE B CA 1
ATOM 3830 C C . ILE B 1 219 ? -23.688 24.547 15.898 1 98.62 219 ILE B C 1
ATOM 3832 O O . ILE B 1 219 ? -23.172 24.219 16.969 1 98.62 219 ILE B O 1
ATOM 3836 N N . ALA B 1 220 ? -24.438 23.703 15.234 1 98.69 220 ALA B N 1
ATOM 3837 C CA . ALA B 1 220 ? -24.703 22.344 15.703 1 98.69 220 ALA B CA 1
ATOM 3838 C C . ALA B 1 220 ? -23.672 21.359 15.141 1 98.69 220 ALA B C 1
ATOM 3840 O O . ALA B 1 220 ? -23.125 21.578 14.062 1 98.69 220 ALA B O 1
ATOM 3841 N N . TYR B 1 221 ? -23.359 20.344 15.953 1 98.69 221 TYR B N 1
ATOM 3842 C CA . TYR B 1 221 ? -22.625 19.203 15.414 1 98.69 221 TYR B CA 1
ATOM 3843 C C . TYR B 1 221 ? -23.5 18.375 14.492 1 98.69 221 TYR B C 1
ATOM 3845 O O . TYR B 1 221 ? -24.609 18 14.859 1 98.69 221 TYR B O 1
ATOM 3853 N N . GLY B 1 222 ? -23.078 18.141 13.305 1 98.31 222 GLY B N 1
ATOM 3854 C CA . GLY B 1 222 ? -23.875 17.484 12.281 1 98.31 222 GLY B CA 1
ATOM 3855 C C . GLY B 1 222 ? -24.078 16 12.539 1 98.31 222 GLY B C 1
ATOM 3856 O O . GLY B 1 222 ? -24.922 15.367 11.914 1 98.31 222 GLY B O 1
ATOM 3857 N N . GLY B 1 223 ? -23.266 15.453 13.492 1 98.25 223 GLY B N 1
ATOM 3858 C CA . GLY B 1 223 ? -23.453 14.062 13.859 1 98.25 223 GLY B CA 1
ATOM 3859 C C . GLY B 1 223 ? -22.375 13.148 13.281 1 98.25 223 GLY B C 1
ATOM 3860 O O . GLY B 1 223 ? -21.375 13.617 12.75 1 98.25 223 GLY B O 1
ATOM 3861 N N . ASP B 1 224 ? -22.562 11.797 13.477 1 98.69 224 ASP B N 1
ATOM 3862 C CA . ASP B 1 224 ? -21.5 10.82 13.258 1 98.69 224 ASP B CA 1
ATOM 3863 C C . ASP B 1 224 ? -21.859 9.883 12.102 1 98.69 224 ASP B C 1
ATOM 3865 O O . ASP B 1 224 ? -21.344 8.766 12.016 1 98.69 224 ASP B O 1
ATOM 3869 N N . ASP B 1 225 ? -22.797 10.328 11.188 1 98.62 225 ASP B N 1
ATOM 3870 C CA . ASP B 1 225 ? -23.234 9.484 10.078 1 98.62 225 ASP B CA 1
ATOM 3871 C C . ASP B 1 225 ? -22.172 9.422 8.984 1 98.62 225 ASP B C 1
ATOM 3873 O O . ASP B 1 225 ? -22.172 10.219 8.047 1 98.62 225 ASP B O 1
ATOM 3877 N N . VAL B 1 226 ? -21.328 8.352 9 1 98.56 226 VAL B N 1
ATOM 3878 C CA . VAL B 1 226 ? -20.203 8.258 8.086 1 98.56 226 VAL B CA 1
ATOM 3879 C C . VAL B 1 226 ? -20.688 7.816 6.703 1 98.56 226 VAL B C 1
ATOM 3881 O O . VAL B 1 226 ? -20 8.039 5.699 1 98.56 226 VAL B O 1
ATOM 3884 N N . ALA B 1 227 ? -21.844 7.176 6.648 1 97.81 227 ALA B N 1
ATOM 3885 C CA . ALA B 1 227 ? -22.406 6.836 5.348 1 97.81 227 ALA B CA 1
ATOM 3886 C C . ALA B 1 227 ? -22.797 8.094 4.578 1 97.81 227 ALA B C 1
ATOM 3888 O O . ALA B 1 227 ? -22.531 8.211 3.381 1 97.81 227 ALA B O 1
ATOM 3889 N N . ALA B 1 228 ? -23.469 8.992 5.234 1 97.81 228 ALA B N 1
ATOM 3890 C CA . ALA B 1 228 ? -23.828 10.266 4.621 1 97.81 228 ALA B CA 1
ATOM 3891 C C . ALA B 1 228 ? -22.594 11.062 4.227 1 97.81 228 ALA B C 1
ATOM 3893 O O . ALA B 1 228 ? -22.562 11.703 3.178 1 97.81 228 ALA B O 1
ATOM 3894 N N . PHE B 1 229 ? -21.625 11.008 5.062 1 97.88 229 PHE B N 1
ATOM 3895 C CA . PHE B 1 229 ? -20.344 11.672 4.789 1 97.88 229 PHE B CA 1
ATOM 3896 C C . PHE B 1 229 ? -19.719 11.141 3.504 1 97.88 229 PHE B C 1
ATOM 3898 O O . PHE B 1 229 ? -19.312 11.922 2.641 1 97.88 229 PHE B O 1
ATOM 3905 N N . GLU B 1 230 ? -19.672 9.836 3.334 1 98.12 230 GLU B N 1
ATOM 3906 C CA . GLU B 1 230 ? -19.125 9.195 2.135 1 98.12 230 GLU B CA 1
ATOM 3907 C C . GLU B 1 230 ? -19.891 9.648 0.887 1 98.12 230 GLU B C 1
ATOM 3909 O O . GLU B 1 230 ? -19.281 9.984 -0.129 1 98.12 230 GLU B O 1
ATOM 3914 N N . ALA B 1 231 ? -21.188 9.641 0.97 1 97.19 231 ALA B N 1
ATOM 3915 C CA . ALA B 1 231 ? -22.031 10.016 -0.164 1 97.19 231 ALA B CA 1
ATOM 3916 C C . ALA B 1 231 ? -21.75 11.453 -0.603 1 97.19 231 ALA B C 1
ATOM 3918 O O . ALA B 1 231 ? -21.688 11.742 -1.8 1 97.19 231 ALA B O 1
ATOM 3919 N N . GLN B 1 232 ? -21.594 12.32 0.332 1 95.31 232 GLN B N 1
ATOM 3920 C CA . GLN B 1 232 ? -21.312 13.719 0.042 1 95.31 232 GLN B CA 1
ATOM 3921 C C . GLN B 1 232 ? -19.953 13.875 -0.646 1 95.31 232 GLN B C 1
ATOM 3923 O O . GLN B 1 232 ? -19.828 14.586 -1.645 1 95.31 232 GLN B O 1
ATOM 3928 N N . LEU B 1 233 ? -18.938 13.164 -0.124 1 96 233 LEU B N 1
ATOM 3929 C CA . LEU B 1 233 ? -17.594 13.258 -0.705 1 96 233 LEU B CA 1
ATOM 3930 C C . LEU B 1 233 ? -17.578 12.664 -2.109 1 96 233 LEU B C 1
ATOM 3932 O O . LEU B 1 233 ? -16.891 13.172 -2.992 1 96 233 LEU B O 1
ATOM 3936 N N . ALA B 1 234 ? -18.312 11.562 -2.275 1 95.56 234 ALA B N 1
ATOM 3937 C CA . ALA B 1 234 ? -18.344 10.859 -3.555 1 95.56 234 ALA B CA 1
ATOM 3938 C C . ALA B 1 234 ? -18.969 11.719 -4.648 1 95.56 234 ALA B C 1
ATOM 3940 O O . ALA B 1 234 ? -18.734 11.492 -5.836 1 95.56 234 ALA B O 1
ATOM 3941 N N . ALA B 1 235 ? -19.766 12.75 -4.262 1 93.19 235 ALA B N 1
ATOM 3942 C CA . ALA B 1 235 ? -20.406 13.656 -5.215 1 93.19 235 ALA B CA 1
ATOM 3943 C C . ALA B 1 235 ? -19.391 14.594 -5.852 1 93.19 235 ALA B C 1
ATOM 3945 O O . ALA B 1 235 ? -19.594 15.094 -6.957 1 93.19 235 ALA B O 1
ATOM 3946 N N . TYR B 1 236 ? -18.219 14.773 -5.254 1 91.12 236 TYR B N 1
ATOM 3947 C CA . TYR B 1 236 ? -17.297 15.797 -5.711 1 91.12 236 TYR B CA 1
ATOM 3948 C C . TYR B 1 236 ? -15.922 15.211 -5.992 1 91.12 236 TYR B C 1
ATOM 3950 O O . TYR B 1 236 ? -15.023 15.906 -6.461 1 91.12 236 TYR B O 1
ATOM 3958 N N . GLY B 1 237 ? -15.766 13.984 -5.699 1 93.06 237 GLY B N 1
ATOM 3959 C CA . GLY B 1 237 ? -14.461 13.375 -5.879 1 93.06 237 GLY B CA 1
ATOM 3960 C C . GLY B 1 237 ? -14.523 11.898 -6.215 1 93.06 237 GLY B C 1
ATOM 3961 O O . GLY B 1 237 ? -15.609 11.344 -6.379 1 93.06 237 GLY B O 1
ATOM 3962 N N . PRO B 1 238 ? -13.32 11.289 -6.305 1 96.25 238 PRO B N 1
ATOM 3963 C CA . PRO B 1 238 ? -13.289 9.867 -6.66 1 96.25 238 PRO B CA 1
ATOM 3964 C C . PRO B 1 238 ? -13.898 8.977 -5.578 1 96.25 238 PRO B C 1
ATOM 3966 O O . PRO B 1 238 ? -13.711 9.227 -4.387 1 96.25 238 PRO B O 1
ATOM 3969 N N . ALA B 1 239 ? -14.555 7.945 -5.984 1 96.81 239 ALA B N 1
ATOM 3970 C CA . ALA B 1 239 ? -15.266 7.043 -5.078 1 96.81 239 ALA B CA 1
ATOM 3971 C C . ALA B 1 239 ? -14.297 6.371 -4.105 1 96.81 239 ALA B C 1
ATOM 3973 O O . ALA B 1 239 ? -14.625 6.184 -2.93 1 96.81 239 ALA B O 1
ATOM 3974 N N . TRP B 1 240 ? -13.109 5.988 -4.594 1 97.62 240 TRP B N 1
ATOM 3975 C CA . TRP B 1 240 ? -12.164 5.309 -3.721 1 97.62 240 TRP B CA 1
ATOM 3976 C C . TRP B 1 240 ? -11.742 6.215 -2.564 1 97.62 240 TRP B C 1
ATOM 3978 O O . TRP B 1 240 ? -11.609 5.758 -1.428 1 97.62 240 TRP B O 1
ATOM 3988 N N . LEU B 1 241 ? -11.539 7.461 -2.861 1 98 241 LEU B N 1
ATOM 3989 C CA . LEU B 1 241 ? -11.117 8.414 -1.838 1 98 241 LEU B CA 1
ATOM 3990 C C . LEU B 1 241 ? -12.234 8.656 -0.83 1 98 241 LEU B C 1
ATOM 3992 O O . LEU B 1 241 ? -11.992 8.68 0.379 1 98 241 LEU B O 1
ATOM 3996 N N . ALA B 1 242 ? -13.477 8.836 -1.375 1 98.25 242 ALA B N 1
ATOM 3997 C CA . ALA B 1 242 ? -14.633 9.008 -0.501 1 98.25 242 ALA B CA 1
ATOM 3998 C C . ALA B 1 242 ? -14.766 7.836 0.466 1 98.25 242 ALA B C 1
ATOM 4000 O O . ALA B 1 242 ? -15 8.031 1.66 1 98.25 242 ALA B O 1
ATOM 4001 N N . TYR B 1 243 ? -14.578 6.66 -0.035 1 98.69 243 TYR B N 1
ATOM 4002 C CA . TYR B 1 243 ? -14.688 5.453 0.78 1 98.69 243 TYR B CA 1
ATOM 4003 C C . TYR B 1 243 ? -13.547 5.375 1.788 1 98.69 243 TYR B C 1
ATOM 4005 O O . TYR B 1 243 ? -13.758 5.008 2.947 1 98.69 243 TYR B O 1
ATOM 4013 N N . ASP B 1 244 ? -12.367 5.688 1.355 1 98.62 244 ASP B N 1
ATOM 4014 C CA . ASP B 1 244 ? -11.203 5.734 2.242 1 98.62 244 ASP B CA 1
ATOM 4015 C C . ASP B 1 244 ? -11.438 6.699 3.4 1 98.62 244 ASP B C 1
ATOM 4017 O O . ASP B 1 244 ? -11.195 6.359 4.559 1 98.62 244 ASP B O 1
ATOM 4021 N N . MET B 1 245 ? -11.969 7.863 3.113 1 98.25 245 MET B N 1
ATOM 4022 C CA . MET B 1 245 ? -12.25 8.875 4.133 1 98.25 245 MET B CA 1
ATOM 4023 C C . MET B 1 245 ? -13.336 8.391 5.086 1 98.25 245 MET B C 1
ATOM 4025 O O . MET B 1 245 ? -13.281 8.672 6.285 1 98.25 245 MET B O 1
ATOM 4029 N N . ARG B 1 246 ? -14.305 7.734 4.566 1 98.62 246 ARG B N 1
ATOM 4030 C CA . ARG B 1 246 ? -15.352 7.152 5.402 1 98.62 246 ARG B CA 1
ATOM 4031 C C . ARG B 1 246 ? -14.758 6.184 6.422 1 98.62 246 ARG B C 1
ATOM 4033 O O . ARG B 1 246 ? -15.086 6.246 7.609 1 98.62 246 ARG B O 1
ATOM 4040 N N . LEU B 1 247 ? -13.883 5.312 5.969 1 98.69 247 LEU B N 1
ATOM 4041 C CA . LEU B 1 247 ? -13.227 4.352 6.852 1 98.69 247 LEU B CA 1
ATOM 4042 C C . LEU B 1 247 ? -12.383 5.066 7.898 1 98.69 247 LEU B C 1
ATOM 4044 O O . LEU B 1 247 ? -12.367 4.672 9.07 1 98.69 247 LEU B O 1
ATOM 4048 N N . MET B 1 248 ? -11.656 6.074 7.453 1 98.69 248 MET B N 1
ATOM 4049 C CA . MET B 1 248 ? -10.867 6.887 8.375 1 98.69 248 MET B CA 1
ATOM 4050 C C . MET B 1 248 ? -11.742 7.453 9.492 1 98.69 248 MET B C 1
ATOM 4052 O O . MET B 1 248 ? -11.414 7.332 10.672 1 98.69 248 MET B O 1
ATOM 4056 N N . MET B 1 249 ? -12.898 8.031 9.094 1 98.75 249 MET B N 1
ATOM 4057 C CA . MET B 1 249 ? -13.773 8.672 10.078 1 98.75 249 MET B CA 1
ATOM 4058 C C . MET B 1 249 ? -14.352 7.645 11.039 1 98.75 249 MET B C 1
ATOM 4060 O O . MET B 1 249 ? -14.539 7.93 12.227 1 98.75 249 MET B O 1
ATOM 4064 N N . GLU B 1 250 ? -14.648 6.453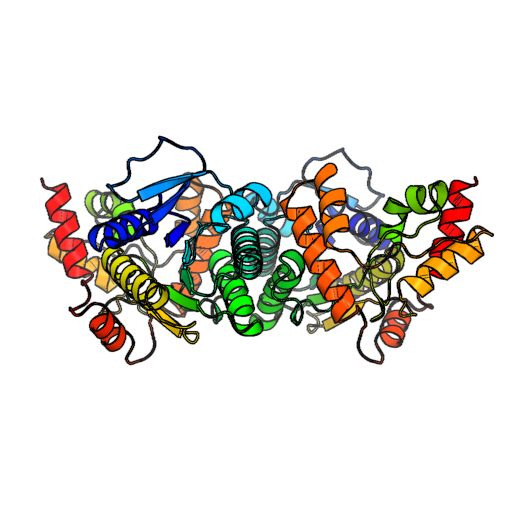 10.523 1 98.56 250 GLU B N 1
ATOM 4065 C CA . GLU B 1 250 ? -15.086 5.371 11.406 1 98.56 250 GLU B CA 1
ATOM 4066 C C . GLU B 1 250 ? -14.031 5.059 12.461 1 98.56 250 GLU B C 1
ATOM 4068 O O . GLU B 1 250 ? -14.359 4.879 13.641 1 98.56 250 GLU B O 1
ATOM 4073 N N . GLY B 1 251 ? -12.82 4.996 12.031 1 98.25 251 GLY B N 1
ATOM 4074 C CA . GLY B 1 251 ? -11.734 4.746 12.969 1 98.25 251 GLY B CA 1
ATOM 4075 C C . GLY B 1 251 ? -11.531 5.871 13.969 1 98.25 251 GLY B C 1
ATOM 4076 O O . GLY B 1 251 ? -11.312 5.621 15.156 1 98.25 251 GLY B O 1
ATOM 4077 N N . ILE B 1 252 ? -11.602 7.098 13.469 1 98.62 252 ILE B N 1
ATOM 4078 C CA . ILE B 1 252 ? -11.445 8.266 14.328 1 98.62 252 ILE B CA 1
ATOM 4079 C C . ILE B 1 252 ? -12.531 8.266 15.406 1 98.62 252 ILE B C 1
ATOM 4081 O O . ILE B 1 252 ? -12.266 8.578 16.562 1 98.62 252 ILE B O 1
ATOM 4085 N N . GLN B 1 253 ? -13.766 7.934 15.023 1 98.69 253 GLN B N 1
ATOM 4086 C CA . GLN B 1 253 ? -14.859 7.867 15.992 1 98.69 253 GLN B CA 1
ATOM 4087 C C . GLN B 1 253 ? -14.609 6.777 17.031 1 98.69 253 GLN B C 1
ATOM 4089 O O . GLN B 1 253 ? -14.945 6.945 18.203 1 98.69 253 GLN B O 1
ATOM 4094 N N . ALA B 1 254 ? -13.969 5.727 16.594 1 98.06 254 ALA B N 1
ATOM 4095 C CA . ALA B 1 254 ? -13.766 4.578 17.484 1 98.06 254 ALA B CA 1
ATOM 4096 C C . ALA B 1 254 ? -12.57 4.801 18.406 1 98.06 254 ALA B C 1
ATOM 4098 O O . ALA B 1 254 ? -12.625 4.469 19.594 1 98.06 254 ALA B O 1
ATOM 4099 N N . PHE B 1 255 ? -11.484 5.422 17.844 1 97.25 255 PHE B N 1
ATOM 4100 C CA . PHE B 1 255 ? -10.219 5.398 18.562 1 97.25 255 PHE B CA 1
ATOM 4101 C C . PHE B 1 255 ? -9.773 6.812 18.922 1 97.25 255 PHE B C 1
ATOM 4103 O O . PHE B 1 255 ? -8.875 6.996 19.75 1 97.25 255 PHE B O 1
ATOM 4110 N N . GLY B 1 256 ? -10.383 7.797 18.328 1 98.06 256 GLY B N 1
ATOM 4111 C CA . GLY B 1 256 ? -9.859 9.148 18.438 1 98.06 256 GLY B CA 1
ATOM 4112 C C . GLY B 1 256 ? -8.547 9.336 17.688 1 98.06 256 GLY B C 1
ATOM 4113 O O . GLY B 1 256 ? -8.156 8.484 16.891 1 98.06 256 GLY B O 1
ATOM 4114 N N . MET B 1 257 ? -7.953 10.453 17.812 1 98.25 257 MET B N 1
ATOM 4115 C CA . MET B 1 257 ? -6.613 10.781 17.344 1 98.25 257 MET B CA 1
ATOM 4116 C C . MET B 1 257 ? -5.836 11.562 18.391 1 98.25 257 MET B C 1
ATOM 4118 O O . MET B 1 257 ? -5.773 12.797 18.344 1 98.25 257 MET B O 1
ATOM 4122 N N . GLN B 1 258 ? -5.312 10.805 19.25 1 97.25 258 GLN B N 1
ATOM 4123 C CA . GLN B 1 258 ? -4.551 11.375 20.344 1 97.25 258 GLN B CA 1
ATOM 4124 C C . GLN B 1 258 ? -3.172 10.727 20.469 1 97.25 258 GLN B C 1
ATOM 4126 O O . GLN B 1 258 ? -2.975 9.594 20.016 1 97.25 258 GLN B O 1
ATOM 4131 N N . ALA B 1 259 ? -2.273 11.469 20.984 1 97 259 ALA B N 1
ATOM 4132 C CA . ALA B 1 259 ? -0.912 10.969 21.156 1 97 259 ALA B CA 1
ATOM 4133 C C . ALA B 1 259 ? -0.681 10.492 22.594 1 97 259 ALA B C 1
ATOM 4135 O O . ALA B 1 259 ? -1.535 10.68 23.453 1 97 259 ALA B O 1
ATOM 4136 N N . ALA B 1 260 ? 0.432 9.812 22.75 1 93.94 260 ALA B N 1
ATOM 4137 C CA . ALA B 1 260 ? 0.854 9.422 24.094 1 93.94 260 ALA B CA 1
ATOM 4138 C C . ALA B 1 260 ? 1.151 10.641 24.953 1 93.94 260 ALA B C 1
ATOM 4140 O O . ALA B 1 260 ? 1.353 11.742 24.438 1 93.94 260 ALA B O 1
ATOM 4141 N N . GLN B 1 261 ? 1.202 10.305 26.25 1 94.69 261 GLN B N 1
ATOM 4142 C CA . GLN B 1 261 ? 1.536 11.375 27.188 1 94.69 261 GLN B CA 1
ATOM 4143 C C . GLN B 1 261 ? 2.918 11.953 26.906 1 94.69 261 GLN B C 1
ATOM 4145 O O . GLN B 1 261 ? 3.857 11.203 26.609 1 94.69 261 GLN B O 1
ATOM 4150 N N . GLY B 1 262 ? 3.02 13.266 26.922 1 97.38 262 GLY B N 1
ATOM 4151 C CA . GLY B 1 262 ? 4.305 13.922 26.766 1 97.38 262 GLY B CA 1
ATOM 4152 C C . GLY B 1 262 ? 4.551 14.406 25.344 1 97.38 262 GLY B C 1
ATOM 4153 O O . GLY B 1 262 ? 5.496 15.156 25.094 1 97.38 262 GLY B O 1
ATOM 4154 N N . ALA B 1 263 ? 3.703 14.047 24.406 1 98.19 263 ALA B N 1
ATOM 4155 C CA . ALA B 1 263 ? 3.908 14.406 23.016 1 98.19 263 ALA B CA 1
ATOM 4156 C C . ALA B 1 263 ? 3.871 15.922 22.828 1 98.19 263 ALA B C 1
ATOM 4158 O O . ALA B 1 263 ? 4.734 16.484 22.156 1 98.19 263 ALA B O 1
ATOM 4159 N N . VAL B 1 264 ? 2.916 16.578 23.406 1 98.5 264 VAL B N 1
ATOM 4160 C CA . VAL B 1 264 ? 2.75 18.016 23.266 1 98.5 264 VAL B CA 1
ATOM 4161 C C . VAL B 1 264 ? 3.99 18.734 23.797 1 98.5 264 VAL B C 1
ATOM 4163 O O . VAL B 1 264 ? 4.539 19.609 23.125 1 98.5 264 VAL B O 1
ATOM 4166 N N . THR B 1 265 ? 4.398 18.328 24.969 1 98.44 265 THR B N 1
ATOM 4167 C CA . THR B 1 265 ? 5.574 18.938 25.578 1 98.44 265 THR B CA 1
ATOM 416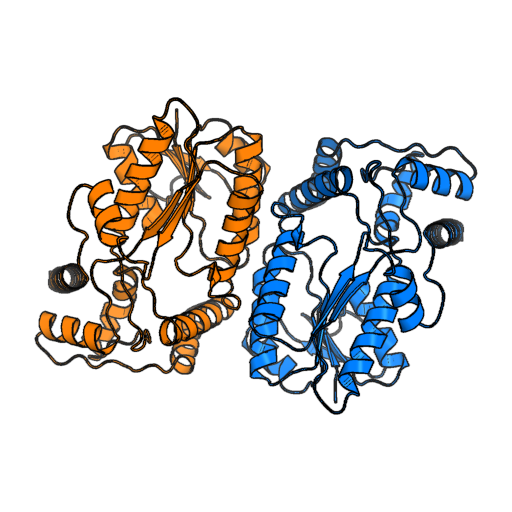8 C C . THR B 1 265 ? 6.797 18.766 24.672 1 98.44 265 THR B C 1
ATOM 4170 O O . THR B 1 265 ? 7.574 19.719 24.5 1 98.44 265 THR B O 1
ATOM 4173 N N . ARG B 1 266 ? 7.004 17.625 24.141 1 98.56 266 ARG B N 1
ATOM 4174 C CA . ARG B 1 266 ? 8.125 17.344 23.25 1 98.56 266 ARG B CA 1
ATOM 4175 C C . ARG B 1 266 ? 8.078 18.203 22 1 98.56 266 ARG B C 1
ATOM 4177 O O . ARG B 1 266 ? 9.102 18.75 21.578 1 98.56 266 ARG B O 1
ATOM 4184 N N . LEU B 1 267 ? 6.891 18.312 21.391 1 98.88 267 LEU B N 1
ATOM 4185 C CA . LEU B 1 267 ? 6.73 19.109 20.188 1 98.88 267 LEU B CA 1
ATOM 4186 C C . LEU B 1 267 ? 7.031 20.578 20.469 1 98.88 267 LEU B C 1
ATOM 4188 O O . LEU B 1 267 ? 7.719 21.234 19.672 1 98.88 267 LEU B O 1
ATOM 4192 N N . GLU B 1 268 ? 6.527 21.094 21.578 1 98.81 268 GLU B N 1
ATOM 4193 C CA . GLU B 1 268 ? 6.766 22.484 21.953 1 98.81 268 GLU B CA 1
ATOM 4194 C C . GLU B 1 268 ? 8.242 22.75 22.219 1 98.81 268 GLU B C 1
ATOM 4196 O O . GLU B 1 268 ? 8.758 23.828 21.938 1 98.81 268 GLU B O 1
ATOM 4201 N N . ALA B 1 269 ? 8.906 21.75 22.75 1 98.69 269 ALA B N 1
ATOM 4202 C CA . ALA B 1 269 ? 10.352 21.875 22.969 1 98.69 269 ALA B CA 1
ATOM 4203 C C . ALA B 1 269 ? 11.094 21.969 21.641 1 98.69 269 ALA B C 1
ATOM 4205 O O . ALA B 1 269 ? 12.086 22.688 21.531 1 98.69 269 ALA B O 1
ATOM 4206 N N . ILE B 1 270 ? 10.688 21.266 20.656 1 98.56 270 ILE B N 1
ATOM 4207 C CA . ILE B 1 270 ? 11.328 21.234 19.344 1 98.56 270 ILE B CA 1
ATOM 4208 C C . ILE B 1 270 ? 11.188 22.594 18.672 1 98.56 270 ILE B C 1
ATOM 4210 O O . ILE B 1 270 ? 12.148 23.109 18.094 1 98.56 270 ILE B O 1
ATOM 4214 N N . ILE B 1 271 ? 9.977 23.234 18.766 1 98.19 271 ILE B N 1
ATOM 4215 C CA . ILE B 1 271 ? 9.758 24.438 17.969 1 98.19 271 ILE B CA 1
ATOM 4216 C C . ILE B 1 271 ? 9.938 25.672 18.859 1 98.19 271 ILE B C 1
ATOM 4218 O O . ILE B 1 271 ? 9.969 26.812 18.359 1 98.19 271 ILE B O 1
ATOM 4222 N N . GLY B 1 272 ? 10.055 25.5 20.172 1 98.38 272 GLY B N 1
ATOM 4223 C CA . GLY B 1 272 ? 10.43 26.562 21.078 1 98.38 272 GLY B CA 1
ATOM 4224 C C . GLY B 1 272 ? 9.281 27.516 21.406 1 98.38 272 GLY B C 1
ATOM 4225 O O . GLY B 1 272 ? 9.508 28.688 21.703 1 98.38 272 GLY B O 1
ATOM 4226 N N .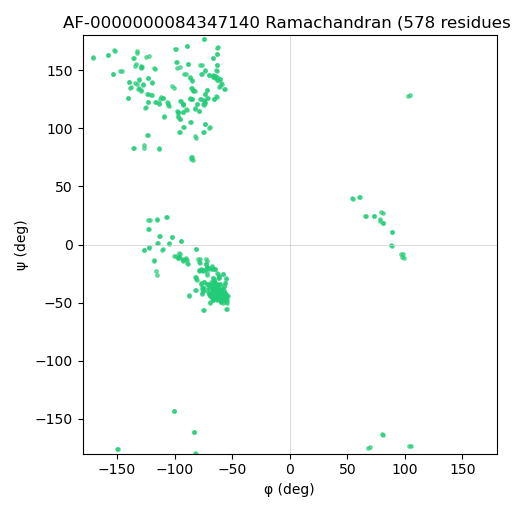 ARG B 1 273 ? 8.109 27.141 21.234 1 98.38 273 ARG B N 1
ATOM 4227 C CA . ARG B 1 273 ? 6.906 27.922 21.516 1 98.38 273 ARG B CA 1
ATOM 4228 C C . ARG B 1 273 ? 5.699 27 21.703 1 98.38 273 ARG B C 1
ATOM 4230 O O . ARG B 1 273 ? 5.734 25.828 21.328 1 98.38 273 ARG B O 1
ATOM 4237 N N . PRO B 1 274 ? 4.625 27.562 22.312 1 98.5 274 PRO B N 1
ATOM 4238 C CA . PRO B 1 274 ? 3.404 26.75 22.406 1 98.5 274 PRO B CA 1
ATOM 4239 C C . PRO B 1 274 ? 2.812 26.422 21.047 1 98.5 274 PRO B C 1
ATOM 4241 O O . PRO B 1 274 ? 2.945 27.219 20.094 1 98.5 274 PRO B O 1
ATOM 4244 N N . LEU B 1 275 ? 2.141 25.234 20.984 1 98.81 275 LEU B N 1
ATOM 4245 C CA . LEU B 1 275 ? 1.425 24.844 19.781 1 98.81 275 LEU B CA 1
ATOM 4246 C C . LEU B 1 275 ? 0.192 25.719 19.578 1 98.81 275 LEU B C 1
ATOM 4248 O O . LEU B 1 275 ? -0.408 26.203 20.547 1 98.81 275 LEU B O 1
ATOM 4252 N N . ARG B 1 276 ? -0.115 25.969 18.312 1 98.69 276 ARG B N 1
ATOM 4253 C CA . ARG B 1 276 ? -1.335 26.703 17.984 1 98.69 276 ARG B CA 1
ATOM 4254 C C . ARG B 1 276 ? -2.572 25.922 18.422 1 98.69 276 ARG B C 1
ATOM 4256 O O . ARG B 1 276 ? -2.6 24.703 18.312 1 98.69 276 ARG B O 1
ATOM 4263 N N . THR B 1 277 ? -3.562 26.625 18.859 1 98.56 277 THR B N 1
ATOM 4264 C CA . THR B 1 277 ? -4.789 25.984 19.328 1 98.56 277 THR B CA 1
ATOM 4265 C C . THR B 1 277 ? -5.855 26.016 18.234 1 98.56 277 THR B C 1
ATOM 4267 O O . THR B 1 277 ? -5.793 26.844 17.312 1 98.56 277 THR B O 1
ATOM 4270 N N . TYR B 1 278 ? -6.816 25.062 18.344 1 98.62 278 TYR B N 1
ATOM 4271 C CA . TYR B 1 278 ? -7.938 25.078 17.406 1 98.62 278 TYR B CA 1
ATOM 4272 C C . TYR B 1 278 ? -8.742 26.359 17.547 1 98.62 278 TYR B C 1
ATOM 4274 O O . TYR B 1 278 ? -9.258 26.891 16.547 1 98.62 278 TYR B O 1
ATOM 4282 N N . GLN B 1 279 ? -8.844 26.859 18.766 1 97.88 279 GLN B N 1
ATOM 4283 C CA . GLN B 1 279 ? -9.547 28.109 19 1 97.88 279 GLN B CA 1
ATOM 4284 C C . GLN B 1 279 ? -8.914 29.25 18.188 1 97.88 279 GLN B C 1
ATOM 4286 O O . GLN B 1 279 ? -9.625 30.047 17.578 1 97.88 279 GLN B O 1
ATOM 4291 N N . ASP B 1 280 ? -7.586 29.297 18.25 1 97.25 280 ASP B N 1
ATOM 4292 C CA . ASP B 1 280 ? -6.875 30.312 17.469 1 97.25 280 ASP B CA 1
ATOM 4293 C C . ASP B 1 280 ? -7.16 30.156 15.977 1 97.25 280 ASP B C 1
ATOM 4295 O O . ASP B 1 280 ? -7.371 31.141 15.273 1 97.25 280 ASP B O 1
ATOM 4299 N N . PHE B 1 281 ? -7.16 28.953 15.5 1 98.06 281 PHE B N 1
ATOM 4300 C CA . PHE B 1 281 ? -7.438 28.672 14.102 1 98.06 281 PHE B CA 1
ATOM 4301 C C . PHE B 1 281 ? -8.82 29.172 13.703 1 98.06 281 PHE B C 1
ATOM 4303 O O . PHE B 1 281 ? -8.969 29.828 12.664 1 98.06 281 PHE B O 1
ATOM 4310 N N . VAL B 1 282 ? -9.836 28.844 14.508 1 97.81 282 VAL B N 1
ATOM 4311 C CA . VAL B 1 282 ? -11.211 29.25 14.219 1 97.81 282 VAL B CA 1
ATOM 4312 C C . VAL B 1 282 ? -11.312 30.781 14.203 1 97.81 282 VAL B C 1
ATOM 4314 O O . VAL B 1 282 ? -11.906 31.359 13.281 1 97.81 282 VAL B O 1
ATOM 4317 N N . SER B 1 283 ? -10.703 31.438 15.195 1 96.31 283 SER B N 1
ATOM 4318 C CA . SER B 1 283 ? -10.727 32.906 15.273 1 96.31 283 SER B CA 1
ATOM 4319 C C . SER B 1 283 ? -10.102 33.531 14.031 1 96.31 283 SER B C 1
ATOM 4321 O O . SER B 1 283 ? -10.656 34.469 13.469 1 96.31 283 SER B O 1
ATOM 4323 N N . GLU B 1 284 ? -8.977 32.969 13.617 1 96 284 GLU B N 1
ATOM 4324 C CA . GLU B 1 284 ? -8.305 33.438 12.414 1 96 284 GLU B CA 1
ATOM 4325 C C . GLU B 1 284 ? -9.164 33.25 11.172 1 96 284 GLU B C 1
ATOM 4327 O O . GLU B 1 284 ? -9.18 34.094 10.273 1 96 284 GLU B O 1
ATOM 4332 N N . SER B 1 285 ? -9.844 32.125 11.117 1 94.25 285 SER B N 1
ATOM 4333 C CA . SER B 1 285 ? -10.656 31.766 9.961 1 94.25 285 SER B CA 1
ATOM 4334 C C . SER B 1 285 ? -11.852 32.688 9.805 1 94.25 285 SER B C 1
ATOM 4336 O O . SER B 1 285 ? -12.203 33.062 8.688 1 94.25 285 SER B O 1
ATOM 4338 N N . VAL B 1 286 ? -12.5 33.062 10.867 1 93.19 286 VAL B N 1
ATOM 4339 C CA . VAL B 1 286 ? -13.703 33.875 10.828 1 93.19 286 VAL B CA 1
ATOM 4340 C C . VAL B 1 286 ? -13.336 35.344 10.562 1 93.19 286 VAL B C 1
ATOM 4342 O O . VAL B 1 286 ? -14.086 36.062 9.914 1 93.19 286 VAL B O 1
ATOM 4345 N N . THR B 1 287 ? -12.188 35.75 11.078 1 86.81 287 THR B N 1
ATOM 4346 C CA . THR B 1 287 ? -11.742 37.125 10.859 1 86.81 287 THR B CA 1
ATOM 4347 C C . THR B 1 287 ? -11.336 37.344 9.398 1 86.81 287 THR B C 1
ATOM 4349 O O . THR B 1 287 ? -11.57 38.406 8.836 1 86.81 287 THR B O 1
ATOM 4352 N N . ASN B 1 288 ? -10.719 36.344 8.766 1 76.81 288 ASN B N 1
ATOM 4353 C CA . ASN B 1 288 ? -10.273 36.438 7.379 1 76.81 288 ASN B CA 1
ATOM 4354 C C . ASN B 1 288 ? -11.453 36.406 6.414 1 76.81 288 ASN B C 1
ATOM 4356 O O . ASN B 1 288 ? -11.367 36.906 5.289 1 76.81 288 ASN B O 1
ATOM 4360 N N . THR B 1 289 ? -12.453 35.688 6.734 1 65.44 289 THR B N 1
ATOM 4361 C CA . THR B 1 289 ? -13.633 35.656 5.879 1 65.44 289 THR B CA 1
ATOM 4362 C C . THR B 1 289 ? -14.438 36.938 6.004 1 65.44 289 THR B C 1
ATOM 4364 O O . THR B 1 289 ? -15.047 37.406 5.035 1 65.44 289 THR B O 1
ATOM 4367 N N . ALA B 1 290 ? -14.445 37.594 7.207 1 55.44 290 ALA B N 1
ATOM 4368 C CA . ALA B 1 290 ? -15.133 38.875 7.395 1 55.44 290 ALA B CA 1
ATOM 4369 C C . ALA B 1 290 ? -14.391 40 6.703 1 55.44 290 ALA B C 1
ATOM 4371 O O . ALA B 1 290 ? -14.992 41.031 6.344 1 55.44 290 ALA B O 1
ATOM 4372 N N . ALA B 1 291 ? -13.062 39.906 6.449 1 45.59 291 ALA B N 1
ATOM 4373 C CA . ALA B 1 291 ? -12.375 41 5.734 1 45.59 291 ALA B CA 1
ATOM 4374 C C . ALA B 1 291 ? -12.586 40.875 4.227 1 45.59 291 ALA B C 1
ATOM 4376 O O . ALA B 1 291 ? -12.516 39.781 3.67 1 45.59 291 ALA B O 1
#

Organism: NCBI:txid76758